Protein AF-A0AA51DHU4-F1 (afdb_monomer_lite)

Secondary structure (DSSP, 8-state):
---S-B-TTT--B---SS-SSP-HHHHHHHHHHHHHHHHHHHHHHHHHHHHHHHHHHHHHHHHHHHHHHH---EEEEEEEEEEE-S-EEEEEES-TT--TTT-EEEEEETTEEPPGGGEEEEE-TTS-EEEEEEEEE-SEEEEEEEEEEEPBPTTSPBPGGGSPTT-S-GGGSTTHHHHHHHHHHHH--GGGSSSS--SSHHHHHHHHHHHHHHHHHHHHHHHHHTT---SSSSHHHHHHHHHT--S--B---GGGSBTT-EEEBTT-SEEE--B-B--EEEE---SS-----SSB-SEEEEPPP--HHHHHHHHTTSTHHHHHHHTSPTT---------------SS----EE-TTS-EEPBPTTT--B--------EEE--TT-EEE--EEEEEEEEEETTEEEEEEEEEESSS-------------

Structure (mmCIF, N/CA/C/O backbone):
data_AF-A0AA51DHU4-F1
#
_entry.id   AF-A0AA51DHU4-F1
#
loop_
_atom_site.group_PDB
_atom_site.id
_atom_site.type_symbol
_atom_site.label_atom_id
_atom_site.label_alt_id
_atom_site.label_comp_id
_atom_site.label_asym_id
_atom_site.label_entity_id
_atom_site.label_seq_id
_atom_site.pdbx_PDB_ins_code
_atom_site.Cartn_x
_atom_site.Cartn_y
_atom_site.Cartn_z
_atom_site.occupancy
_atom_site.B_iso_or_equiv
_atom_site.auth_seq_id
_atom_site.auth_comp_id
_atom_site.auth_asym_id
_atom_site.auth_atom_id
_atom_site.pdbx_PDB_model_num
ATOM 1 N N . MET A 1 1 ? -39.966 27.028 109.394 1.00 65.06 1 MET A N 1
ATOM 2 C CA . MET A 1 1 ? -41.356 27.528 109.442 1.00 65.06 1 MET A CA 1
ATOM 3 C C . MET A 1 1 ? -41.952 27.377 108.049 1.00 65.06 1 MET A C 1
ATOM 5 O O . MET A 1 1 ? -41.383 27.956 107.128 1.00 65.06 1 MET A O 1
ATOM 9 N N . PRO A 1 2 ? -42.985 26.542 107.862 1.00 74.62 2 PRO A N 1
ATOM 10 C CA . PRO A 1 2 ? -43.674 26.410 106.577 1.00 74.62 2 PRO A CA 1
ATOM 11 C C . PRO A 1 2 ? -44.491 27.674 106.266 1.00 74.62 2 PRO A C 1
ATOM 13 O O . PRO A 1 2 ? -44.984 28.314 107.190 1.00 74.62 2 PRO A O 1
ATOM 16 N N . SER A 1 3 ? -44.618 28.030 104.985 1.00 79.31 3 SER A N 1
ATOM 17 C CA . SER A 1 3 ? -45.545 29.066 104.508 1.00 79.31 3 SER A CA 1
ATOM 18 C C . SER A 1 3 ? -46.636 28.432 103.642 1.00 79.31 3 SER A C 1
ATOM 20 O O . SER A 1 3 ? -46.384 27.437 102.956 1.00 79.31 3 SER A O 1
ATOM 22 N N . ASN A 1 4 ? -47.839 29.011 103.666 1.00 81.19 4 ASN A N 1
ATOM 23 C CA . ASN A 1 4 ? -48.952 28.588 102.812 1.00 81.19 4 ASN A CA 1
ATOM 24 C C . ASN A 1 4 ? -48.793 29.063 101.360 1.00 81.19 4 ASN A C 1
ATOM 26 O O . ASN A 1 4 ? -49.320 28.422 100.453 1.00 81.19 4 ASN A O 1
ATOM 30 N N . ASN A 1 5 ? -48.049 30.148 101.124 1.00 85.25 5 ASN A N 1
ATOM 31 C CA . ASN A 1 5 ? -47.761 30.630 99.776 1.00 85.25 5 ASN A CA 1
ATOM 32 C C . ASN A 1 5 ? -46.417 30.071 99.312 1.00 85.25 5 ASN A C 1
ATOM 34 O O . ASN A 1 5 ? -45.448 30.047 100.075 1.00 85.25 5 ASN A O 1
ATOM 38 N N . LYS A 1 6 ? -46.348 29.621 98.059 1.00 89.00 6 LYS A N 1
ATOM 39 C CA . LYS A 1 6 ? -45.164 28.962 97.503 1.00 89.00 6 LYS A CA 1
ATOM 40 C C . LYS A 1 6 ? -44.828 29.456 96.100 1.00 89.00 6 LYS A C 1
ATOM 42 O O . LYS A 1 6 ? -45.678 30.028 95.417 1.00 89.00 6 LYS A O 1
ATOM 47 N N . THR A 1 7 ? -43.585 29.267 95.670 1.00 87.94 7 THR A N 1
ATOM 48 C CA . THR A 1 7 ? -43.191 29.477 94.276 1.00 87.94 7 THR A CA 1
ATOM 49 C C . THR A 1 7 ? -43.821 28.412 93.366 1.00 87.94 7 THR A C 1
ATOM 51 O O . THR A 1 7 ? -44.063 27.295 93.826 1.00 87.94 7 THR A O 1
ATOM 54 N N . PRO A 1 8 ? -44.134 28.729 92.097 1.00 88.56 8 PRO A N 1
ATOM 55 C CA . PRO A 1 8 ? -44.889 27.816 91.237 1.00 88.56 8 PRO A CA 1
ATOM 56 C C . PRO A 1 8 ? -44.137 26.554 90.796 1.00 88.56 8 PRO A C 1
ATOM 58 O O . PRO A 1 8 ? -44.792 25.546 90.549 1.00 88.56 8 PRO A O 1
ATOM 61 N N . TYR A 1 9 ? -42.808 26.604 90.639 1.00 90.50 9 TYR A N 1
ATOM 62 C CA . TYR A 1 9 ? -42.051 25.504 90.030 1.00 90.50 9 TYR A CA 1
ATOM 63 C C . TYR A 1 9 ? -41.485 24.516 91.069 1.00 90.50 9 TYR A C 1
ATOM 65 O O . TYR A 1 9 ? -41.805 23.333 91.027 1.00 90.50 9 TYR A O 1
ATOM 73 N N . LEU A 1 10 ? -40.714 24.988 92.049 1.00 89.75 10 LEU A N 1
ATOM 74 C CA . LEU A 1 10 ? -40.091 24.182 93.113 1.00 89.75 10 LEU A CA 1
ATOM 75 C C . LEU A 1 10 ? -40.891 24.168 94.419 1.00 89.75 10 LEU A C 1
ATOM 77 O O . LEU A 1 10 ? -40.558 23.418 95.337 1.00 89.75 10 LEU A O 1
ATOM 81 N N . GLY A 1 11 ? -41.920 25.010 94.549 1.00 89.50 11 GLY A N 1
ATOM 82 C CA . GLY A 1 11 ? -42.726 25.073 95.767 1.00 89.50 11 GLY A CA 1
ATOM 83 C C . GLY A 1 11 ? -42.000 25.688 96.974 1.00 89.50 11 GLY A C 1
ATOM 84 O O . GLY A 1 11 ? -42.289 25.306 98.111 1.00 89.50 11 GLY A O 1
ATOM 85 N N . LEU A 1 12 ? -41.060 26.614 96.756 1.00 89.31 12 LEU A N 1
ATOM 86 C CA . LEU A 1 12 ? -40.310 27.304 97.815 1.00 89.31 12 LEU A CA 1
ATOM 87 C C . LEU A 1 12 ? -41.206 28.294 98.568 1.00 89.31 12 LEU A C 1
ATOM 89 O O . LEU A 1 12 ? -42.095 28.896 97.980 1.00 89.31 12 LEU A O 1
ATOM 93 N N . ASN A 1 13 ? -40.986 28.485 99.868 1.00 86.62 13 ASN A N 1
ATOM 94 C CA . ASN A 1 13 ? -41.868 29.301 100.715 1.00 86.62 13 ASN A CA 1
ATOM 95 C C . ASN A 1 13 ? -41.874 30.798 100.330 1.00 86.62 13 ASN A C 1
ATOM 97 O O . ASN A 1 13 ? -40.820 31.381 100.068 1.00 86.62 13 ASN A O 1
ATOM 101 N N . LYS A 1 14 ? -43.053 31.433 100.406 1.00 82.94 14 LYS A N 1
ATOM 102 C CA . LYS A 1 14 ? -43.277 32.882 100.260 1.00 82.94 14 LYS A CA 1
ATOM 103 C C . LYS A 1 14 ? -43.989 33.463 101.492 1.00 82.94 14 LYS A C 1
ATOM 105 O O . LYS A 1 14 ? -45.211 33.441 101.583 1.00 82.94 14 LYS A O 1
ATOM 110 N N . TRP A 1 15 ? -43.242 34.003 102.447 1.00 80.12 15 TRP A N 1
ATOM 111 C CA . TRP A 1 15 ? -43.808 34.547 103.691 1.00 80.12 15 TRP A CA 1
ATOM 112 C C . TRP A 1 15 ? -44.460 35.929 103.476 1.00 80.12 15 TRP A C 1
ATOM 114 O O . TRP A 1 15 ? -43.766 36.916 103.261 1.00 80.12 15 TRP A O 1
ATOM 124 N N . LEU A 1 16 ? -45.793 36.031 103.519 1.00 68.88 16 LEU A N 1
ATOM 125 C CA . LEU A 1 16 ? -46.527 37.289 103.292 1.00 68.88 16 LEU A CA 1
ATOM 126 C C . LEU A 1 16 ? -47.186 37.785 104.588 1.00 68.88 16 LEU A C 1
ATOM 128 O O . LEU A 1 16 ? -47.666 36.997 105.394 1.00 68.88 16 LEU A O 1
ATOM 132 N N . GLY A 1 17 ? -47.283 39.106 104.767 1.00 67.06 17 GLY A N 1
ATOM 133 C CA . GLY A 1 17 ? -48.077 39.697 105.853 1.00 67.06 17 GLY A CA 1
ATOM 134 C C . GLY A 1 17 ? -47.459 39.588 107.256 1.00 67.06 17 GLY A C 1
ATOM 135 O O . GLY A 1 17 ? -46.245 39.611 107.423 1.00 67.06 17 GLY A O 1
ATOM 136 N N . ASN A 1 18 ? -48.315 39.567 108.279 1.00 59.97 18 ASN A N 1
ATOM 137 C CA . ASN A 1 18 ? -48.050 39.598 109.731 1.00 59.97 18 ASN A CA 1
ATOM 138 C C . ASN A 1 18 ? -47.311 38.361 110.298 1.00 59.97 18 ASN A C 1
ATOM 140 O O . ASN A 1 18 ? -47.217 38.193 111.515 1.00 59.97 18 ASN A O 1
ATOM 144 N N . GLU A 1 19 ? -46.735 37.536 109.427 1.00 59.69 19 GLU A N 1
ATOM 145 C CA . GLU A 1 19 ? -45.797 36.467 109.759 1.00 59.69 19 GLU A CA 1
ATOM 146 C C . GLU A 1 19 ? -44.436 37.097 110.136 1.00 59.69 19 GLU A C 1
ATOM 148 O O . GLU A 1 19 ? -43.605 37.403 109.282 1.00 59.69 19 GLU A O 1
ATOM 153 N N . PHE A 1 20 ? -44.208 37.376 111.426 1.00 59.81 20 PHE A N 1
ATOM 154 C CA . PHE A 1 20 ? -42.907 37.864 111.902 1.00 59.81 20 PHE A CA 1
ATOM 155 C C . PHE A 1 20 ? -41.887 36.715 112.017 1.00 59.81 20 PHE A C 1
ATOM 157 O O . PHE A 1 20 ? -42.220 35.674 112.588 1.00 59.81 20 PHE A O 1
ATOM 164 N N . PRO A 1 21 ? -40.627 36.905 111.567 1.00 61.31 21 PRO A N 1
ATOM 165 C CA . PRO A 1 21 ? -40.070 38.099 110.923 1.00 61.31 21 PRO A CA 1
ATOM 166 C C . PRO A 1 21 ? -40.312 38.127 109.403 1.00 61.31 21 PRO A C 1
ATOM 168 O O . PRO A 1 21 ? -40.198 37.097 108.740 1.00 61.31 21 PRO A O 1
ATOM 171 N N . LYS A 1 22 ? -40.535 39.326 108.844 1.00 63.22 22 LYS A N 1
ATOM 172 C CA . LYS A 1 22 ? -40.567 39.556 107.389 1.00 63.22 22 LYS A CA 1
ATOM 173 C C . LYS A 1 22 ? -39.188 39.251 106.792 1.00 63.22 22 LYS A C 1
ATOM 175 O O . LYS A 1 22 ? -38.197 39.839 107.211 1.00 63.22 22 LYS A O 1
ATOM 180 N N . ARG A 1 23 ? -39.142 38.333 105.827 1.00 78.31 23 ARG A N 1
ATOM 181 C CA . ARG A 1 23 ? -37.929 37.777 105.198 1.00 78.31 23 ARG A CA 1
ATOM 182 C C . ARG A 1 23 ? -37.932 38.052 103.695 1.00 78.31 23 ARG A C 1
ATOM 184 O O . ARG A 1 23 ? -37.964 37.132 102.883 1.00 78.31 23 ARG A O 1
ATOM 191 N N . GLN A 1 24 ? -38.043 39.332 103.350 1.00 81.88 24 GLN A N 1
ATOM 192 C CA . GLN A 1 24 ? -38.230 39.789 101.970 1.00 81.88 24 GLN A CA 1
ATOM 193 C C . GLN A 1 24 ? -37.083 39.335 101.053 1.00 81.88 24 GLN A C 1
ATOM 195 O O . GLN A 1 24 ? -37.334 38.872 99.946 1.00 81.88 24 GLN A O 1
ATOM 200 N N . ASP A 1 25 ? -35.854 39.378 101.563 1.00 81.50 25 ASP A N 1
ATOM 201 C CA . ASP A 1 25 ? -34.644 38.837 100.940 1.00 81.50 25 ASP A CA 1
ATOM 202 C C . ASP A 1 25 ? -34.796 37.359 100.543 1.00 81.50 25 ASP A C 1
ATOM 204 O O . ASP A 1 25 ? -34.575 37.001 99.389 1.00 81.50 25 ASP A O 1
ATOM 208 N N . PHE A 1 26 ? -35.279 36.507 101.452 1.00 85.69 26 PHE A N 1
ATOM 209 C CA . PHE A 1 26 ? -35.491 35.083 101.168 1.00 85.69 26 PHE A CA 1
ATOM 210 C C . PHE A 1 26 ? -36.599 34.832 100.142 1.00 85.69 26 PHE A C 1
ATOM 212 O O . PHE A 1 26 ? -36.540 33.850 99.407 1.00 85.69 26 PHE A O 1
ATOM 219 N N . ILE A 1 27 ? -37.632 35.675 100.105 1.00 86.06 27 ILE A N 1
ATOM 220 C CA . ILE A 1 27 ? -38.727 35.543 99.133 1.00 86.06 27 ILE A CA 1
ATOM 221 C C . ILE A 1 27 ? -38.221 35.886 97.736 1.00 86.06 27 ILE A C 1
ATOM 223 O O . ILE A 1 27 ? -38.463 35.124 96.803 1.00 86.06 27 ILE A O 1
ATOM 227 N N . GLU A 1 28 ? -37.488 36.991 97.606 1.00 87.69 28 GLU A N 1
ATOM 228 C CA . GLU A 1 28 ? -36.884 37.408 96.341 1.00 87.69 28 GLU A CA 1
ATOM 229 C C . GLU A 1 28 ? -35.862 36.387 95.843 1.00 87.69 28 GLU A C 1
ATOM 231 O O . GLU A 1 28 ? -35.859 36.044 94.661 1.00 87.69 28 GLU A O 1
ATOM 236 N N . ASP A 1 29 ? -35.026 35.851 96.733 1.00 89.31 29 ASP A N 1
ATOM 237 C CA . ASP A 1 29 ? -34.063 34.813 96.374 1.00 89.31 29 ASP A CA 1
ATOM 238 C C . ASP A 1 29 ? -34.760 33.507 95.979 1.00 89.31 29 ASP A C 1
ATOM 240 O O . ASP A 1 29 ? -34.388 32.901 94.974 1.00 89.31 29 ASP A O 1
ATOM 244 N N . ASN A 1 30 ? -35.830 33.110 96.676 1.00 90.69 30 ASN A N 1
ATOM 245 C CA . ASN A 1 30 ? -36.640 31.955 96.288 1.00 90.69 30 ASN A CA 1
ATOM 246 C C . ASN A 1 30 ? -37.277 32.146 94.905 1.00 90.69 30 ASN A C 1
ATOM 248 O O . ASN A 1 30 ? -37.272 31.215 94.105 1.00 90.69 30 ASN A O 1
ATOM 252 N N . GLU A 1 31 ? -37.799 33.333 94.590 1.00 90.31 31 GLU A N 1
ATOM 253 C CA . GLU A 1 31 ? -38.355 33.629 93.264 1.00 90.31 31 GLU A CA 1
ATOM 254 C C . GLU A 1 31 ? -37.288 33.617 92.163 1.00 90.31 31 GLU A C 1
ATOM 256 O O . GLU A 1 31 ? -37.526 33.063 91.084 1.00 90.31 31 GLU A O 1
ATOM 261 N N . LYS A 1 32 ? -36.097 34.169 92.436 1.00 92.50 32 LYS A N 1
ATOM 262 C CA . LYS A 1 32 ? -34.953 34.114 91.512 1.00 92.50 32 LYS A CA 1
ATOM 263 C C . LYS A 1 32 ? -34.516 32.672 91.260 1.00 92.50 32 LYS A C 1
ATOM 265 O O . LYS A 1 32 ? -34.325 32.300 90.105 1.00 92.50 32 LYS A O 1
ATOM 270 N N . ILE A 1 33 ? -34.399 31.856 92.310 1.00 92.75 33 ILE A N 1
ATOM 271 C CA . ILE A 1 33 ? -34.012 30.440 92.219 1.00 92.75 33 ILE A CA 1
ATOM 272 C C . ILE A 1 33 ? -35.051 29.644 91.423 1.00 92.75 33 ILE A C 1
ATOM 274 O O . ILE A 1 33 ? -34.687 28.893 90.520 1.00 92.75 33 ILE A O 1
ATOM 278 N N . ASP A 1 34 ? -36.338 29.835 91.717 1.00 92.88 34 ASP A N 1
ATOM 279 C CA . ASP A 1 34 ? -37.443 29.145 91.046 1.00 92.88 34 ASP A CA 1
ATOM 280 C C . ASP A 1 34 ? -37.478 29.456 89.544 1.00 92.88 34 ASP A C 1
ATOM 282 O O . ASP A 1 34 ? -37.562 28.555 88.707 1.00 92.88 34 ASP A O 1
ATOM 286 N N . THR A 1 35 ? -37.328 30.739 89.202 1.00 93.44 35 THR A N 1
ATOM 287 C CA . THR A 1 35 ? -37.293 31.215 87.814 1.00 93.44 35 THR A CA 1
ATOM 288 C C . THR A 1 35 ? -36.054 30.705 87.079 1.00 93.44 35 THR A C 1
ATOM 290 O O . THR A 1 35 ? -36.153 30.240 85.939 1.00 93.44 35 THR A O 1
ATOM 293 N N . ALA A 1 36 ? -34.886 30.750 87.727 1.00 93.31 36 ALA A N 1
ATOM 294 C CA . ALA A 1 36 ? -33.635 30.270 87.153 1.00 93.31 36 ALA A CA 1
ATOM 295 C C . ALA A 1 36 ? -33.685 28.763 86.874 1.00 93.31 36 ALA A C 1
ATOM 297 O O . ALA A 1 36 ? -33.344 28.337 85.773 1.00 93.31 36 ALA A O 1
ATOM 298 N N . LEU A 1 37 ? -34.169 27.954 87.822 1.00 94.19 37 LEU A N 1
ATOM 299 C CA . LEU A 1 37 ? -34.260 26.504 87.646 1.00 94.19 37 LEU A CA 1
ATOM 300 C C . LEU A 1 37 ? -35.294 26.107 86.587 1.00 94.19 37 LEU A C 1
ATOM 302 O O . LEU A 1 37 ? -34.995 25.247 85.760 1.00 94.19 37 LEU A O 1
ATOM 306 N N . LYS A 1 38 ? -36.446 26.787 86.522 1.00 94.06 38 LYS A N 1
ATOM 307 C CA . LYS A 1 38 ? -37.420 26.590 85.436 1.00 94.06 38 LYS A CA 1
ATOM 308 C C . LYS A 1 38 ? -36.806 26.882 84.062 1.00 94.06 38 LYS A C 1
ATOM 310 O O . LYS A 1 38 ? -37.021 26.135 83.110 1.00 94.06 38 LYS A O 1
ATOM 315 N N . THR A 1 39 ? -36.021 27.955 83.964 1.00 94.12 39 THR A N 1
ATOM 316 C CA . THR A 1 39 ? -35.322 28.334 82.725 1.00 94.12 39 THR A CA 1
ATOM 317 C C . THR A 1 39 ? -34.268 27.295 82.346 1.00 94.12 39 THR A C 1
ATOM 319 O O . THR A 1 39 ? -34.188 26.894 81.188 1.00 94.12 39 THR A O 1
ATOM 322 N N . ILE A 1 40 ? -33.493 26.807 83.320 1.00 94.81 40 ILE A N 1
ATOM 323 C CA . ILE A 1 40 ? -32.499 25.748 83.108 1.00 94.81 40 ILE A CA 1
ATOM 324 C C . ILE A 1 40 ? -33.168 24.464 82.608 1.00 94.81 40 ILE A C 1
ATOM 326 O O . ILE A 1 40 ? -32.655 23.849 81.675 1.00 94.81 40 ILE A O 1
ATOM 330 N N . GLU A 1 41 ? -34.306 24.058 83.179 1.00 93.81 41 GLU A N 1
ATOM 331 C CA . GLU A 1 41 ? -35.021 22.867 82.712 1.00 93.81 41 GLU A CA 1
ATOM 332 C C . GLU A 1 41 ? -35.571 23.036 81.289 1.00 93.81 41 GLU A C 1
ATOM 334 O O . GLU A 1 41 ? -35.423 22.120 80.478 1.00 93.81 41 GLU A O 1
ATOM 339 N N . SER A 1 42 ? -36.133 24.204 80.958 1.00 93.38 42 SER A N 1
ATOM 340 C CA . SER A 1 42 ? -36.565 24.508 79.586 1.00 93.38 42 SER A CA 1
ATOM 341 C C . SER A 1 42 ? -35.393 24.405 78.608 1.00 93.38 42 SER A C 1
ATOM 343 O O . SER A 1 42 ? -35.456 23.634 77.654 1.00 93.38 42 SER A O 1
ATOM 345 N N . ASN A 1 43 ? -34.280 25.083 78.906 1.00 95.25 43 ASN A N 1
ATOM 346 C CA . ASN A 1 43 ? -33.079 25.055 78.072 1.00 95.25 43 ASN A CA 1
ATOM 347 C C . ASN A 1 43 ? -32.519 23.633 77.924 1.00 95.25 43 ASN A C 1
ATOM 349 O O . ASN A 1 43 ? -32.075 23.250 76.845 1.00 95.25 43 ASN A O 1
ATOM 353 N N . ARG A 1 44 ? -32.543 22.828 78.996 1.00 95.31 44 ARG A N 1
ATOM 354 C CA . ARG A 1 44 ? -32.124 21.421 78.950 1.00 95.31 44 ARG A CA 1
ATOM 355 C C . ARG A 1 44 ? -32.981 20.629 77.965 1.00 95.31 44 ARG A C 1
ATOM 357 O O . ARG A 1 44 ? -32.432 19.865 77.176 1.00 95.31 44 ARG A O 1
ATOM 364 N N . ASN A 1 45 ? -34.301 20.795 78.009 1.00 94.00 45 ASN A N 1
ATOM 365 C CA . ASN A 1 45 ? -35.216 20.079 77.122 1.00 94.00 45 ASN A CA 1
ATOM 366 C C . ASN A 1 45 ? -35.032 20.510 75.657 1.00 94.00 45 ASN A C 1
ATOM 368 O O . ASN A 1 45 ? -34.989 19.649 74.778 1.00 94.00 45 ASN A O 1
ATOM 372 N N . ASP A 1 46 ? -34.817 21.803 75.404 1.00 94.25 46 ASP A N 1
ATOM 373 C CA . ASP A 1 46 ? -34.526 22.325 74.063 1.00 94.25 46 ASP A CA 1
ATOM 374 C C . ASP A 1 46 ? -33.208 21.759 73.509 1.00 94.25 46 ASP A C 1
ATOM 376 O O . ASP A 1 46 ? -33.156 21.298 72.367 1.00 94.25 46 ASP A O 1
ATOM 380 N N . ILE A 1 47 ? -32.153 21.705 74.333 1.00 94.88 47 ILE A N 1
ATOM 381 C CA . ILE A 1 47 ? -30.863 21.099 73.962 1.00 94.88 47 ILE A CA 1
ATOM 382 C C . ILE A 1 47 ? -31.031 19.612 73.627 1.00 94.88 47 ILE A C 1
ATOM 384 O O . ILE A 1 47 ? -30.478 19.142 72.633 1.00 94.88 47 ILE A O 1
ATOM 388 N N . ILE A 1 48 ? -31.796 18.861 74.427 1.00 95.00 48 ILE A N 1
ATOM 389 C CA . ILE A 1 48 ? -32.064 17.438 74.163 1.00 95.00 48 ILE A CA 1
ATOM 390 C C . ILE A 1 48 ? -32.786 17.265 72.820 1.00 95.00 48 ILE A C 1
ATOM 392 O O . ILE A 1 48 ? -32.406 16.396 72.034 1.00 95.00 48 ILE A O 1
ATOM 396 N N . SER A 1 49 ? -33.778 18.109 72.521 1.00 93.88 49 SER A N 1
ATOM 397 C CA . SER A 1 49 ? -34.484 18.079 71.234 1.00 93.88 49 SER A CA 1
ATOM 398 C C . SER A 1 49 ? -33.532 18.335 70.061 1.00 93.88 49 SER A C 1
ATOM 400 O O . SER A 1 49 ? -33.488 17.548 69.115 1.00 93.88 49 SER A O 1
ATOM 402 N N . GLN A 1 50 ? -32.693 19.372 70.159 1.00 93.81 50 GLN A N 1
ATOM 403 C CA . GLN A 1 50 ? -31.705 19.708 69.128 1.00 93.81 50 GLN A CA 1
ATOM 404 C C . GLN A 1 50 ? -30.679 18.587 68.906 1.00 93.81 50 GLN A C 1
ATOM 406 O O . GLN A 1 50 ? -30.281 18.316 67.771 1.00 93.81 50 GLN A O 1
ATOM 411 N N . LEU A 1 51 ? -30.244 17.910 69.974 1.00 93.31 51 LEU A N 1
ATOM 412 C CA . LEU A 1 51 ? -29.325 16.775 69.871 1.00 93.31 51 LEU A CA 1
ATOM 413 C C . LEU A 1 51 ? -29.969 15.580 69.155 1.00 93.31 51 LEU A C 1
ATOM 415 O O . LEU A 1 51 ? -29.314 14.965 68.313 1.00 93.31 51 LEU A O 1
ATOM 419 N N . ASN A 1 52 ? -31.240 15.283 69.435 1.00 92.50 52 ASN A N 1
ATOM 420 C CA . ASN A 1 52 ? -31.975 14.203 68.770 1.00 92.50 52 ASN A CA 1
ATOM 421 C C . ASN A 1 52 ? -32.183 14.481 67.272 1.00 92.50 52 ASN A C 1
ATOM 423 O O . ASN A 1 52 ? -32.000 13.586 66.441 1.00 92.50 52 ASN A O 1
ATOM 427 N N . GLU A 1 53 ? -32.505 15.724 66.908 1.00 91.94 53 GLU A N 1
ATOM 428 C CA . GLU A 1 53 ? -32.596 16.149 65.506 1.00 91.94 53 GLU A CA 1
ATOM 429 C C . GLU A 1 53 ? -31.244 16.034 64.796 1.00 91.94 53 GLU A C 1
ATOM 431 O O . GLU A 1 53 ? -31.154 15.468 63.705 1.00 91.94 53 GLU A O 1
ATOM 436 N N . LYS A 1 54 ? -30.166 16.501 65.438 1.00 92.88 54 LYS A N 1
ATOM 437 C CA . LYS A 1 54 ? -28.810 16.410 64.886 1.00 92.88 54 LYS A CA 1
ATOM 438 C C . LYS A 1 54 ? -28.366 14.959 64.693 1.00 92.88 54 LYS A C 1
ATOM 440 O O . LYS A 1 54 ? -27.782 14.649 63.659 1.00 92.88 54 LYS A O 1
ATOM 445 N N . ALA A 1 55 ? -28.652 14.073 65.646 1.00 88.94 55 ALA A N 1
ATOM 446 C CA . ALA A 1 55 ? -28.342 12.649 65.533 1.00 88.94 55 ALA A CA 1
ATOM 447 C C . ALA A 1 55 ? -29.105 11.990 64.372 1.00 88.94 55 ALA A C 1
ATOM 449 O O . ALA A 1 55 ? -28.512 11.252 63.585 1.00 88.94 55 ALA A O 1
ATOM 450 N N . SER A 1 56 ? -30.392 12.317 64.218 1.00 89.12 56 SER A N 1
ATOM 451 C CA . SER A 1 56 ? -31.220 11.829 63.108 1.00 89.12 56 SER A CA 1
ATOM 452 C C . SER A 1 56 ? -30.689 12.313 61.758 1.00 89.12 56 SER A C 1
ATOM 454 O O . SER A 1 56 ? -30.583 11.530 60.817 1.00 89.12 56 SER A O 1
ATOM 456 N N . LYS A 1 57 ? -30.283 13.585 61.675 1.00 91.12 57 LYS A N 1
ATOM 457 C CA . LYS A 1 57 ? -29.684 14.153 60.467 1.00 91.12 57 LYS A CA 1
ATOM 458 C C . LYS A 1 57 ? -28.361 13.474 60.102 1.00 91.12 57 LYS A C 1
ATOM 460 O O . LYS A 1 57 ? -28.199 13.077 58.959 1.00 91.12 57 LYS A O 1
ATOM 465 N N . ILE A 1 58 ? -27.459 13.273 61.066 1.00 89.75 58 ILE A N 1
ATOM 466 C CA . ILE A 1 58 ? -26.177 12.576 60.842 1.00 89.75 58 ILE A CA 1
ATOM 467 C C . ILE A 1 58 ? -26.405 11.162 60.298 1.00 89.75 58 ILE A C 1
ATOM 469 O O . ILE A 1 58 ? -25.698 10.726 59.393 1.00 89.75 58 ILE A O 1
ATOM 473 N N . TYR A 1 59 ? -27.394 10.446 60.837 1.00 83.94 59 TYR A N 1
ATOM 474 C CA . TYR A 1 59 ? -27.736 9.114 60.352 1.00 83.94 59 TYR A CA 1
ATOM 475 C C . TYR A 1 59 ? -28.231 9.145 58.900 1.00 83.94 59 TYR A C 1
ATOM 477 O O . TYR A 1 59 ? -27.756 8.366 58.078 1.00 83.94 59 TYR A O 1
ATOM 485 N N . VAL A 1 60 ? -29.143 10.065 58.570 1.00 84.25 60 VAL A N 1
ATOM 486 C CA . VAL A 1 60 ? -29.667 10.223 57.204 1.00 84.25 60 VAL A CA 1
ATOM 487 C C . VAL A 1 60 ? -28.563 10.626 56.223 1.00 84.25 60 VAL A C 1
ATOM 489 O O . VAL A 1 60 ? -28.439 9.995 55.176 1.00 84.25 60 VAL A O 1
ATOM 492 N N . ASP A 1 61 ? -27.727 11.604 56.575 1.00 81.06 61 ASP A N 1
ATOM 493 C CA . ASP A 1 61 ? -26.600 12.052 55.748 1.00 81.06 61 ASP A CA 1
ATOM 494 C C . ASP A 1 61 ? -25.616 10.891 55.505 1.00 81.06 61 ASP A C 1
ATOM 496 O O . ASP A 1 61 ? -25.241 10.626 54.367 1.00 81.06 61 ASP A O 1
ATOM 500 N N . SER A 1 62 ? -25.304 10.094 56.536 1.00 76.19 62 SER A N 1
ATOM 501 C CA . SER A 1 62 ? -24.467 8.894 56.388 1.00 76.19 62 SER A CA 1
ATOM 502 C C . SER A 1 62 ? -25.076 7.839 55.458 1.00 76.19 62 SER A C 1
ATOM 504 O O . SER A 1 62 ? -24.326 7.149 54.768 1.00 76.19 62 SER A O 1
ATOM 506 N N . GLN A 1 63 ? -26.402 7.666 55.446 1.00 76.75 63 GLN A N 1
ATOM 507 C CA . GLN A 1 63 ? -27.067 6.749 54.513 1.00 76.75 63 GLN A CA 1
ATOM 508 C C . GLN A 1 63 ? -27.021 7.286 53.075 1.00 76.75 63 GLN A C 1
ATOM 510 O O . GLN A 1 63 ? -26.790 6.522 52.140 1.00 76.75 63 GLN A O 1
ATOM 515 N N . ILE A 1 64 ? -27.188 8.598 52.889 1.00 75.25 64 ILE A N 1
ATOM 516 C CA . ILE A 1 64 ? -27.076 9.255 51.579 1.00 75.25 64 ILE A CA 1
ATOM 517 C C . ILE A 1 64 ? -25.646 9.146 51.040 1.00 75.25 64 ILE A C 1
ATOM 519 O O . ILE A 1 64 ? -25.463 8.797 49.874 1.00 75.25 64 ILE A O 1
ATOM 523 N N . ASP A 1 65 ? -24.636 9.375 51.878 1.00 69.88 65 ASP A N 1
ATOM 524 C CA . ASP A 1 65 ? -23.223 9.230 51.514 1.00 69.88 65 ASP A CA 1
ATOM 525 C C . ASP A 1 65 ? -22.901 7.790 51.089 1.00 69.88 65 ASP A C 1
ATOM 527 O O . ASP A 1 65 ? -22.218 7.566 50.092 1.00 69.88 65 ASP A O 1
ATOM 531 N N . GLN A 1 66 ? -23.455 6.789 51.780 1.00 65.44 66 GLN A N 1
ATOM 532 C CA . GLN A 1 66 ? -23.307 5.387 51.379 1.00 65.44 66 GLN A CA 1
ATOM 533 C C . GLN A 1 66 ? -23.959 5.093 50.021 1.00 65.44 66 GLN A C 1
ATOM 535 O O . GLN A 1 66 ? -23.342 4.440 49.178 1.00 65.44 66 GLN A O 1
ATOM 540 N N . VAL A 1 67 ? -25.177 5.586 49.781 1.00 62.62 67 VAL A N 1
ATOM 541 C CA . VAL A 1 67 ? -25.897 5.380 48.511 1.00 62.62 67 VAL A CA 1
ATOM 542 C C . VAL A 1 67 ? -25.235 6.130 47.351 1.00 62.62 67 VAL A C 1
ATOM 544 O O . VAL A 1 67 ? -25.175 5.614 46.239 1.00 62.62 67 VAL A O 1
ATOM 547 N N . SER A 1 68 ? -24.712 7.331 47.588 1.00 59.62 68 SER A N 1
ATOM 548 C CA . SER A 1 68 ? -24.035 8.140 46.568 1.00 59.62 68 SER A CA 1
ATOM 549 C C . SER A 1 68 ? -22.630 7.631 46.241 1.00 59.62 68 SER A C 1
ATOM 551 O O . SER A 1 68 ? -22.265 7.604 45.070 1.00 59.62 68 SER A O 1
ATOM 553 N N . ALA A 1 69 ? -21.871 7.143 47.227 1.00 56.19 69 ALA A N 1
ATOM 554 C CA . ALA A 1 69 ? -20.549 6.556 47.001 1.00 56.19 69 ALA A CA 1
ATOM 555 C C . ALA A 1 69 ? -20.605 5.187 46.299 1.00 56.19 69 ALA A C 1
ATOM 557 O O . ALA A 1 69 ? -19.650 4.800 45.627 1.00 56.19 69 ALA A O 1
ATOM 558 N N . THR A 1 70 ? -21.702 4.439 46.459 1.00 52.56 70 THR A N 1
ATOM 559 C CA . THR A 1 70 ? -21.867 3.103 45.855 1.00 52.56 70 THR A CA 1
ATOM 560 C C . THR A 1 70 ? -22.769 3.088 44.616 1.00 52.56 70 THR A C 1
ATOM 562 O O . THR A 1 70 ? -22.807 2.082 43.901 1.00 52.56 70 THR A O 1
ATOM 565 N N . GLY A 1 71 ? -23.456 4.202 44.331 1.00 56.56 71 GLY A N 1
ATOM 566 C CA . GLY A 1 71 ? -24.567 4.275 43.381 1.00 56.56 71 GLY A CA 1
ATOM 567 C C . GLY A 1 71 ? -25.786 3.492 43.886 1.00 56.56 71 GLY A C 1
ATOM 568 O O . GLY A 1 71 ? -25.643 2.546 44.654 1.00 56.56 71 GLY A O 1
ATOM 569 N N . ILE A 1 72 ? -27.008 3.836 43.452 1.00 57.91 72 ILE A N 1
ATOM 570 C CA . ILE A 1 72 ? -28.166 2.951 43.680 1.00 57.91 72 ILE A CA 1
ATOM 571 C C . ILE A 1 72 ? -27.903 1.685 42.865 1.00 57.91 72 ILE A C 1
ATOM 573 O O . ILE A 1 72 ? -27.937 1.751 41.631 1.00 57.91 72 ILE A O 1
ATOM 577 N N . PRO A 1 73 ? -27.630 0.536 43.495 1.00 58.34 73 PRO A N 1
ATOM 578 C CA . PRO A 1 73 ? -27.259 -0.634 42.736 1.00 58.34 73 PRO A CA 1
ATOM 579 C C . PRO A 1 73 ? -28.478 -1.124 41.962 1.00 58.34 73 PRO A C 1
ATOM 581 O O . PRO A 1 73 ? -29.550 -1.347 42.534 1.00 58.34 73 PRO A O 1
ATOM 584 N N . LYS A 1 74 ? -28.345 -1.284 40.644 1.00 65.19 74 LYS A N 1
ATOM 585 C CA . LYS A 1 74 ? -29.410 -1.907 39.863 1.00 65.19 74 LYS A CA 1
ATOM 586 C C . LYS A 1 74 ? -29.252 -3.414 39.979 1.00 65.19 74 LYS A C 1
ATOM 588 O O . LYS A 1 74 ? -28.283 -3.979 39.468 1.00 65.19 74 LYS A O 1
ATOM 593 N N . LEU A 1 75 ? -30.217 -4.060 40.628 1.00 74.06 75 LEU A N 1
ATOM 594 C CA . LEU A 1 75 ? -30.278 -5.513 40.670 1.00 74.06 75 LEU A CA 1
ATOM 595 C C . LEU A 1 75 ? -30.661 -6.028 39.280 1.00 74.06 75 LEU A C 1
ATOM 597 O O . LEU A 1 75 ? -31.752 -5.748 38.780 1.00 74.06 75 LEU A O 1
ATOM 601 N N . MET A 1 76 ? -29.745 -6.754 38.647 1.00 78.00 76 MET A N 1
ATOM 602 C CA . MET A 1 76 ? -29.963 -7.378 37.345 1.00 78.00 76 MET A CA 1
ATOM 603 C C . MET A 1 76 ? -30.009 -8.892 37.516 1.00 78.00 76 MET A C 1
ATOM 605 O O . MET A 1 76 ? -29.187 -9.465 38.227 1.00 78.00 76 MET A O 1
ATOM 609 N N . MET A 1 77 ? -30.976 -9.531 36.863 1.00 85.00 77 MET A N 1
ATOM 610 C CA . MET A 1 77 ? -31.155 -10.979 36.887 1.00 85.00 77 MET A CA 1
ATOM 611 C C . MET A 1 77 ? -30.670 -11.577 35.566 1.00 85.00 77 MET A C 1
ATOM 613 O O . MET A 1 77 ? -31.170 -11.202 34.507 1.00 85.00 77 MET A O 1
ATOM 617 N N . TYR A 1 78 ? -29.729 -12.514 35.642 1.00 85.25 78 TYR A N 1
ATOM 618 C CA . TYR A 1 78 ? -29.189 -13.254 34.504 1.00 85.25 78 TYR A CA 1
ATOM 619 C C . TYR A 1 78 ? -29.661 -14.714 34.578 1.00 85.25 78 TYR A C 1
ATOM 621 O O . TYR A 1 78 ? -29.160 -15.458 35.428 1.00 85.25 78 TYR A O 1
ATOM 629 N N . PRO A 1 79 ? -30.656 -15.114 33.765 1.00 91.00 79 PRO A N 1
ATOM 630 C CA . PRO A 1 79 ? -31.127 -16.492 33.698 1.00 91.00 79 PRO A CA 1
ATOM 631 C C . PRO A 1 79 ? -30.245 -17.335 32.767 1.00 91.00 79 PRO A C 1
ATOM 633 O O . PRO A 1 79 ? -29.874 -16.890 31.682 1.00 91.00 79 PRO A O 1
ATOM 636 N N . TYR A 1 80 ? -29.963 -18.569 33.171 1.00 90.75 80 TYR A N 1
ATOM 637 C CA . TYR A 1 80 ? -29.212 -19.551 32.396 1.00 90.75 80 TYR A CA 1
ATOM 638 C C . TYR A 1 80 ? -29.883 -20.916 32.496 1.00 90.75 80 TYR A C 1
ATOM 640 O O . TYR A 1 80 ? -30.094 -21.407 33.601 1.00 90.75 80 TYR A O 1
ATOM 648 N N . ASP A 1 81 ? -30.156 -21.550 31.359 1.00 91.12 81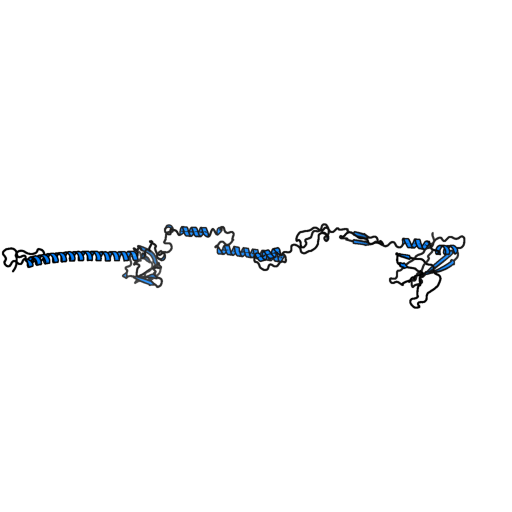 ASP A N 1
ATOM 649 C CA . ASP A 1 81 ? -30.719 -22.899 31.292 1.00 91.12 81 ASP A CA 1
ATOM 650 C C . ASP A 1 81 ? -29.652 -23.885 30.809 1.00 91.12 81 ASP A C 1
ATOM 652 O O . ASP A 1 81 ? -29.118 -23.760 29.706 1.00 91.12 81 ASP A O 1
ATOM 656 N N . ILE A 1 82 ? -29.322 -24.868 31.647 1.00 91.94 82 ILE A N 1
ATOM 657 C CA . ILE A 1 82 ? -28.235 -25.821 31.420 1.00 91.94 82 ILE A CA 1
ATOM 658 C C . ILE A 1 82 ? -28.809 -27.235 31.411 1.00 91.94 82 ILE A C 1
ATOM 660 O O . ILE A 1 82 ? -29.321 -27.729 32.416 1.00 91.94 82 ILE A O 1
ATOM 664 N N . SER A 1 83 ? -28.713 -27.904 30.262 1.00 92.69 83 SER A N 1
ATOM 665 C CA . SER A 1 83 ? -29.132 -29.302 30.114 1.00 92.69 83 SER A CA 1
ATOM 666 C C . SER A 1 83 ? -28.012 -30.246 30.548 1.00 92.69 83 SER A C 1
ATOM 668 O O . SER A 1 83 ? -26.928 -30.237 29.965 1.00 92.69 83 SER A O 1
ATOM 670 N N . ILE A 1 84 ? -28.276 -31.080 31.553 1.00 93.44 84 ILE A N 1
ATOM 671 C CA . ILE A 1 84 ? -27.321 -32.061 32.073 1.00 93.44 84 ILE A CA 1
ATOM 672 C C . ILE A 1 84 ? -27.604 -33.421 31.442 1.00 93.44 84 ILE A C 1
ATOM 674 O O . ILE A 1 84 ? -28.645 -34.019 31.690 1.00 93.44 84 ILE A O 1
ATOM 678 N N . THR A 1 85 ? -26.670 -33.916 30.629 1.00 90.88 85 THR A N 1
ATOM 679 C CA . THR A 1 85 ? -26.809 -35.184 29.887 1.00 90.88 85 THR A CA 1
ATOM 680 C C . THR A 1 85 ? -26.011 -36.341 30.487 1.00 90.88 85 THR A C 1
ATOM 682 O O . THR A 1 85 ? -26.379 -37.497 30.300 1.00 90.88 85 THR A O 1
ATOM 685 N N . ALA A 1 86 ? -24.942 -36.049 31.230 1.00 90.25 86 ALA A N 1
ATOM 686 C CA . ALA A 1 86 ? -24.120 -37.034 31.928 1.00 90.25 86 ALA A CA 1
ATOM 687 C C . ALA A 1 86 ? -24.265 -36.884 33.447 1.00 90.25 86 ALA A C 1
ATOM 689 O O . ALA A 1 86 ? -24.493 -35.781 33.945 1.00 90.25 86 ALA A O 1
ATOM 690 N N . VAL A 1 87 ? -24.099 -37.989 34.180 1.00 93.81 87 VAL A N 1
ATOM 691 C CA . VAL A 1 87 ? -24.110 -37.976 35.649 1.00 93.81 87 VAL A CA 1
ATOM 692 C C . VAL A 1 87 ? -22.981 -37.072 36.152 1.00 93.81 87 VAL A C 1
ATOM 694 O O . VAL A 1 87 ? -21.808 -37.316 35.874 1.00 93.81 87 VAL A O 1
ATOM 697 N N . THR A 1 88 ? -23.331 -36.036 36.906 1.00 94.62 88 THR A N 1
ATOM 698 C CA . THR A 1 88 ? -22.389 -35.089 37.521 1.00 94.62 88 THR A CA 1
ATOM 699 C C . THR A 1 88 ? -22.920 -34.647 38.881 1.00 94.62 88 THR A C 1
ATOM 701 O O . THR A 1 88 ? -24.075 -34.874 39.215 1.00 94.62 88 THR A O 1
ATOM 704 N N . ASN A 1 89 ? -22.092 -34.015 39.699 1.00 94.38 89 ASN A N 1
ATOM 705 C CA . ASN A 1 89 ? -22.515 -33.305 40.908 1.00 94.38 89 ASN A CA 1
ATOM 706 C C . ASN A 1 89 ? -22.171 -31.811 40.849 1.00 94.38 89 ASN A C 1
ATOM 708 O O . ASN A 1 89 ? -22.382 -31.096 41.826 1.00 94.38 89 ASN A O 1
ATOM 712 N N . THR A 1 90 ? -21.622 -31.334 39.730 1.00 93.56 90 THR A N 1
ATOM 713 C CA . THR A 1 90 ? -21.191 -29.944 39.573 1.00 93.56 90 THR A CA 1
ATOM 714 C C . THR A 1 90 ? -21.718 -29.326 38.290 1.00 93.56 90 THR A C 1
ATOM 716 O O . THR A 1 90 ? -21.859 -30.008 37.274 1.00 93.56 90 THR A O 1
ATOM 719 N N . VAL A 1 91 ? -22.002 -28.027 38.359 1.00 93.38 91 VAL A N 1
ATOM 720 C CA . VAL A 1 91 ? -22.436 -27.193 37.235 1.00 93.38 91 VAL A CA 1
ATOM 721 C C . VAL A 1 91 ? -21.705 -25.858 37.320 1.00 93.38 91 VAL A C 1
ATOM 723 O O . VAL A 1 91 ? -21.676 -25.227 38.378 1.00 93.38 91 VAL A O 1
ATOM 726 N N . GLU A 1 92 ? -21.092 -25.431 36.223 1.00 91.94 92 GLU A N 1
ATOM 727 C CA . GLU A 1 92 ? -20.450 -24.118 36.134 1.00 91.94 92 GLU A CA 1
ATOM 728 C C . GLU A 1 92 ? -21.499 -23.026 35.899 1.00 91.94 92 GLU A C 1
ATOM 730 O O . GLU A 1 92 ? -22.448 -23.210 35.138 1.00 91.94 92 GLU A O 1
ATOM 735 N N . ILE A 1 93 ? -21.326 -21.883 36.562 1.00 90.19 93 ILE A N 1
ATOM 736 C CA . ILE A 1 93 ? -22.122 -20.683 36.320 1.00 90.19 93 ILE A CA 1
ATOM 737 C C . ILE A 1 93 ? -21.501 -19.988 35.103 1.00 90.19 93 ILE A C 1
ATOM 739 O O . ILE A 1 93 ? -20.348 -19.560 35.189 1.00 90.19 93 ILE A O 1
ATOM 743 N N . PRO A 1 94 ? -22.232 -19.842 33.985 1.00 85.56 94 PRO A N 1
ATOM 744 C CA . PRO A 1 94 ? -21.711 -19.287 32.737 1.00 85.56 94 PRO A CA 1
ATOM 745 C C . PRO A 1 94 ? -21.651 -17.749 32.797 1.00 85.56 94 PRO A C 1
ATOM 747 O O . PRO A 1 94 ? -22.269 -17.047 32.003 1.00 85.56 94 PRO A O 1
ATOM 750 N N . MET A 1 95 ? -20.927 -17.220 33.786 1.00 81.38 95 MET A N 1
ATOM 751 C CA . MET A 1 95 ? -20.718 -15.792 34.001 1.00 81.38 95 MET A CA 1
ATOM 752 C C . MET A 1 95 ? -19.272 -15.536 34.442 1.00 81.38 95 MET A C 1
ATOM 754 O O . MET A 1 95 ? -18.857 -15.987 35.507 1.00 81.38 95 MET A O 1
ATOM 758 N N . ASP A 1 96 ? -18.526 -14.775 33.637 1.00 75.44 96 ASP A N 1
ATOM 759 C CA . ASP A 1 96 ? -17.076 -14.572 33.812 1.00 75.44 96 ASP A CA 1
ATOM 760 C C . ASP A 1 96 ? -16.697 -13.682 35.006 1.00 75.44 96 ASP A C 1
ATOM 762 O O . ASP A 1 96 ? -15.572 -13.737 35.487 1.00 75.44 96 ASP A O 1
ATOM 766 N N . LEU A 1 97 ? -17.618 -12.840 35.484 1.00 76.75 97 LEU A N 1
ATOM 767 C CA . LEU A 1 97 ? -17.418 -11.974 36.652 1.00 76.75 97 LEU A CA 1
ATOM 768 C C . LEU A 1 97 ? -18.408 -12.321 37.765 1.00 76.75 97 LEU A C 1
ATOM 770 O O . LEU A 1 97 ? -19.126 -11.439 38.250 1.00 76.75 97 LEU A O 1
ATOM 774 N N . PHE A 1 98 ? -18.516 -13.601 38.104 1.00 85.00 98 PHE A N 1
ATOM 775 C CA . PHE A 1 98 ? -19.305 -14.038 39.246 1.00 85.00 98 PHE A CA 1
ATOM 776 C C . PHE A 1 98 ? -18.550 -13.761 40.544 1.00 85.00 98 PHE A C 1
ATOM 778 O O . PHE A 1 98 ? -17.368 -14.073 40.662 1.00 85.00 98 PHE A O 1
ATOM 785 N N . SER A 1 99 ? -19.237 -13.197 41.531 1.00 85.12 99 SER A N 1
ATOM 786 C CA . SER A 1 99 ? -18.701 -12.961 42.868 1.00 85.12 99 SER A CA 1
ATOM 787 C C . SER A 1 99 ? -19.572 -13.668 43.895 1.00 85.12 99 SER A C 1
ATOM 789 O O . SER A 1 99 ? -20.705 -13.261 44.144 1.00 85.12 99 SER A O 1
ATOM 791 N N . LYS A 1 100 ? -19.037 -14.717 44.532 1.00 85.81 100 LYS A N 1
ATOM 792 C CA . LYS A 1 100 ? -19.787 -15.493 45.538 1.00 85.81 100 LYS A CA 1
ATOM 793 C C . LYS A 1 100 ? -20.209 -14.652 46.748 1.00 85.81 100 LYS A C 1
ATOM 795 O O . LYS A 1 100 ? -21.145 -15.026 47.446 1.00 85.81 100 LYS A O 1
ATOM 800 N N . ASP A 1 101 ? -19.471 -13.577 47.024 1.00 82.75 101 ASP A N 1
ATOM 801 C CA . ASP A 1 101 ? -19.645 -12.755 48.221 1.00 82.75 101 ASP A CA 1
ATOM 802 C C . ASP A 1 101 ? -20.693 -11.653 48.001 1.00 82.75 101 ASP A C 1
ATOM 804 O O . ASP A 1 101 ? -21.255 -11.140 48.966 1.00 82.75 101 ASP A O 1
ATOM 808 N N . THR A 1 102 ? -20.973 -11.288 46.743 1.00 82.31 102 THR A N 1
ATOM 809 C CA . THR A 1 102 ? -21.886 -10.181 46.403 1.00 82.31 102 THR A CA 1
ATOM 810 C C . THR A 1 102 ? -23.099 -10.603 45.585 1.00 82.31 102 THR A C 1
ATOM 812 O O . THR A 1 102 ? -24.126 -9.929 45.643 1.00 82.31 102 THR A O 1
ATOM 815 N N . ASP A 1 103 ? -22.999 -11.683 44.812 1.00 85.88 103 ASP A N 1
ATOM 816 C CA . ASP A 1 103 ? -24.042 -12.101 43.880 1.00 85.88 103 ASP A CA 1
ATOM 817 C C . ASP A 1 103 ? -24.930 -13.170 44.522 1.00 85.88 103 ASP A C 1
ATOM 819 O O . ASP A 1 103 ? -24.456 -14.111 45.160 1.00 85.88 103 ASP A O 1
ATOM 823 N N . THR A 1 104 ? -26.243 -13.052 44.330 1.00 89.31 104 THR A N 1
ATOM 824 C CA . THR A 1 104 ? -27.201 -14.059 44.810 1.00 89.31 104 THR A CA 1
ATOM 825 C C . THR A 1 104 ? -27.540 -15.025 43.680 1.00 89.31 104 THR A C 1
ATOM 827 O O . THR A 1 104 ? -27.793 -14.598 42.558 1.00 89.31 104 THR A O 1
ATOM 830 N N . VAL A 1 105 ? -27.573 -16.330 43.957 1.00 91.38 105 VAL A N 1
ATOM 831 C CA . VAL A 1 105 ? -27.874 -17.358 42.948 1.00 91.38 105 VAL A CA 1
ATOM 832 C C . VAL A 1 105 ? -29.078 -18.182 43.375 1.00 91.38 105 VAL A C 1
ATOM 834 O O . VAL A 1 105 ? -29.076 -18.766 44.459 1.00 91.38 105 VAL A O 1
ATOM 837 N N . LEU A 1 106 ? -30.077 -18.267 42.499 1.00 93.06 106 LEU A N 1
ATOM 838 C CA . LEU A 1 106 ? -31.207 -19.184 42.632 1.00 93.06 106 LEU A CA 1
ATOM 839 C C . LEU A 1 106 ? -31.027 -20.343 41.657 1.00 93.06 106 LEU A C 1
ATOM 841 O O . LEU A 1 106 ? -30.713 -20.130 40.487 1.00 93.06 106 LEU A O 1
ATOM 845 N N . VAL A 1 107 ? -31.241 -21.561 42.141 1.00 94.38 107 VAL A N 1
ATOM 846 C CA . VAL A 1 107 ? -31.063 -22.785 41.360 1.00 94.38 107 VAL A CA 1
ATOM 847 C C . VAL A 1 107 ? -32.384 -23.528 41.304 1.00 94.38 107 VAL A C 1
ATOM 849 O O . VAL A 1 107 ? -33.015 -23.771 42.333 1.00 94.38 107 VAL A O 1
ATOM 852 N N . PHE A 1 108 ? -32.787 -23.916 40.102 1.00 94.38 108 PHE A N 1
ATOM 853 C CA . PHE A 1 108 ? -33.944 -24.759 39.862 1.00 94.38 108 PHE A CA 1
ATOM 854 C C . PHE A 1 108 ? -33.499 -26.043 39.173 1.00 94.38 108 PHE A C 1
ATOM 856 O O . PHE A 1 108 ? -32.664 -26.007 38.274 1.00 94.38 108 PHE A O 1
ATOM 863 N N . LYS A 1 109 ? -34.083 -27.169 39.576 1.00 93.44 109 LYS A N 1
ATOM 864 C CA . LYS A 1 109 ? -33.957 -28.465 38.910 1.00 93.44 109 LYS A CA 1
ATOM 865 C C . LYS A 1 109 ? -35.326 -28.876 38.387 1.00 93.44 109 LYS A C 1
ATOM 867 O O . LYS A 1 109 ? -36.262 -28.994 39.178 1.00 93.44 109 LYS A O 1
ATOM 872 N N . ASP A 1 110 ? -35.448 -29.057 37.074 1.00 90.25 110 ASP A N 1
ATOM 873 C CA . ASP A 1 110 ? -36.692 -29.440 36.392 1.00 90.25 110 ASP A CA 1
ATOM 874 C C . ASP A 1 110 ? -37.892 -28.607 36.876 1.00 90.25 110 ASP A C 1
ATOM 876 O O . ASP A 1 110 ? -38.939 -29.145 37.232 1.00 90.25 110 ASP A O 1
ATOM 880 N N . THR A 1 111 ? -37.712 -27.280 36.946 1.00 86.31 111 THR A N 1
ATOM 881 C CA . THR A 1 111 ? -38.669 -26.258 37.440 1.00 86.31 111 THR A CA 1
ATOM 882 C C . THR A 1 111 ? -38.885 -26.165 38.955 1.00 86.31 111 THR A C 1
ATOM 884 O O . THR A 1 111 ? -39.569 -25.252 39.418 1.00 86.31 111 THR A O 1
ATOM 887 N N . ARG A 1 112 ? -38.286 -27.043 39.766 1.00 89.81 112 ARG A N 1
ATOM 888 C CA . ARG A 1 112 ? -38.374 -26.969 41.234 1.00 89.81 112 ARG A CA 1
ATOM 889 C C . ARG A 1 112 ? -37.188 -26.224 41.819 1.00 89.81 112 ARG A C 1
ATOM 891 O O . ARG A 1 112 ? -36.053 -26.500 41.449 1.00 89.81 112 ARG A O 1
ATOM 898 N N . ILE A 1 113 ? -37.445 -25.326 42.766 1.00 92.31 113 ILE A N 1
ATOM 899 C CA . ILE A 1 113 ? -36.374 -24.651 43.501 1.00 92.31 113 ILE A CA 1
ATOM 900 C C . ILE A 1 113 ? -35.555 -25.678 44.288 1.00 92.31 113 ILE A C 1
ATOM 902 O O . ILE A 1 113 ? -36.112 -26.535 44.978 1.00 92.31 113 ILE A O 1
ATOM 906 N N . VAL A 1 114 ? -34.236 -25.597 44.166 1.00 93.12 114 VAL A N 1
ATOM 907 C CA . VAL A 1 114 ? -33.305 -26.390 44.964 1.00 93.12 114 VAL A CA 1
ATOM 908 C C . VAL A 1 114 ? -32.988 -25.582 46.226 1.00 93.12 114 VAL A C 1
ATOM 910 O O . VAL A 1 114 ? -32.520 -24.447 46.106 1.00 93.12 114 VAL A O 1
ATOM 913 N N . PRO A 1 115 ? -33.255 -26.103 47.435 1.00 91.75 115 PRO A N 1
ATOM 914 C CA . PRO A 1 115 ? -32.899 -25.421 48.673 1.00 91.75 115 PRO A CA 1
ATOM 915 C C . PRO A 1 115 ? -31.394 -25.153 48.755 1.00 91.75 115 PRO A C 1
ATOM 917 O O . PRO A 1 115 ? -30.581 -25.982 48.351 1.00 91.75 115 PRO A O 1
ATOM 920 N N . THR A 1 116 ? -31.005 -24.027 49.352 1.00 88.69 116 THR A N 1
ATOM 921 C CA . THR A 1 116 ? -29.589 -23.663 49.550 1.00 88.69 116 THR A CA 1
ATOM 922 C C . THR A 1 116 ? -28.829 -24.638 50.451 1.00 88.69 116 THR A C 1
ATOM 924 O O . THR A 1 116 ? -27.603 -24.646 50.436 1.00 88.69 116 THR A O 1
ATOM 927 N N . SER A 1 117 ? -29.527 -25.484 51.217 1.00 91.38 117 SER A N 1
ATOM 928 C CA . SER A 1 117 ? -28.919 -26.589 51.968 1.00 91.38 117 SER A CA 1
ATOM 929 C C . SER A 1 117 ? -28.358 -27.691 51.071 1.00 91.38 117 SER A C 1
ATOM 931 O O . SER A 1 117 ? -27.465 -28.416 51.507 1.00 91.38 117 SER A O 1
ATOM 933 N N . ASP A 1 118 ? -28.866 -27.820 49.842 1.00 92.56 118 ASP A N 1
ATOM 934 C CA . ASP A 1 118 ? -28.645 -28.978 48.968 1.00 92.56 118 ASP A CA 1
ATOM 935 C C . ASP A 1 118 ? -27.531 -28.743 47.938 1.00 92.56 118 ASP A C 1
ATOM 937 O O . ASP A 1 118 ? -27.187 -29.644 47.167 1.00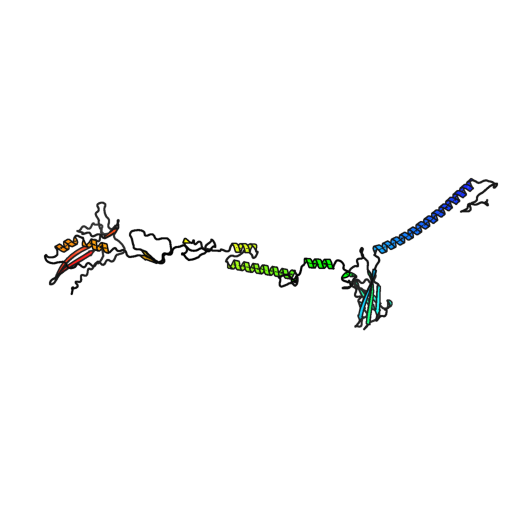 92.56 118 ASP A O 1
ATOM 941 N N . TYR A 1 119 ? -26.938 -27.548 47.938 1.00 94.38 119 TYR A N 1
ATOM 942 C CA . TYR A 1 119 ? -25.798 -27.203 47.101 1.00 94.38 119 TYR A CA 1
ATOM 943 C C . TYR A 1 119 ? -24.858 -26.210 47.785 1.00 94.38 119 TYR A C 1
ATOM 945 O O . TYR A 1 119 ? -25.205 -25.515 48.736 1.00 94.38 119 TYR A O 1
ATOM 953 N N . LYS A 1 120 ? -23.636 -26.124 47.267 1.00 93.44 120 LYS A N 1
ATOM 954 C CA . LYS A 1 120 ? -22.628 -25.135 47.647 1.00 93.44 120 LYS A CA 1
ATOM 955 C C . LYS A 1 120 ? -22.184 -24.367 46.420 1.00 93.44 120 LYS A C 1
ATOM 957 O O . LYS A 1 120 ? -22.005 -24.959 45.358 1.00 93.44 120 LYS A O 1
ATOM 962 N N . ILE A 1 121 ? -21.966 -23.068 46.585 1.00 93.12 121 ILE A N 1
ATOM 963 C CA . ILE A 1 121 ? -21.376 -22.229 45.548 1.00 93.12 121 ILE A CA 1
ATOM 964 C C . ILE A 1 121 ? -19.923 -21.957 45.915 1.00 93.12 121 ILE A C 1
ATOM 966 O O . ILE A 1 121 ? -19.618 -21.493 47.014 1.00 93.12 121 ILE A O 1
ATOM 970 N N . THR A 1 122 ? -19.028 -22.244 44.985 1.00 92.00 122 THR A N 1
ATOM 971 C CA . THR A 1 122 ? -17.610 -21.906 45.069 1.00 92.00 122 THR A CA 1
ATOM 972 C C . THR A 1 122 ? -17.242 -20.979 43.921 1.00 92.00 122 THR A C 1
ATOM 974 O O . THR A 1 122 ? -17.899 -20.976 42.883 1.00 92.00 122 THR A O 1
ATOM 977 N N . GLN A 1 123 ? -16.189 -20.194 44.105 1.00 87.62 123 GLN A N 1
ATOM 978 C CA . GLN A 1 123 ? -15.628 -19.338 43.066 1.00 87.62 123 GLN A CA 1
ATOM 979 C C . GLN A 1 123 ? -14.179 -19.763 42.849 1.00 87.62 123 GLN A C 1
ATOM 981 O O . GLN A 1 123 ? -13.423 -19.884 43.815 1.00 87.62 123 GLN A O 1
ATOM 986 N N . GLU A 1 124 ? -13.825 -20.049 41.601 1.00 81.62 124 GLU A N 1
ATOM 987 C CA . GLU A 1 124 ? -12.465 -20.428 41.212 1.00 81.62 124 GLU A CA 1
ATOM 988 C C . GLU A 1 124 ? -11.602 -19.170 40.960 1.00 81.62 124 GLU A C 1
ATOM 990 O O . GLU A 1 124 ? -12.118 -18.049 40.957 1.00 81.62 124 GLU A O 1
ATOM 995 N N . GLN A 1 125 ? -10.281 -19.331 40.785 1.00 72.69 125 GLN A N 1
ATOM 996 C CA . GLN A 1 125 ? -9.327 -18.206 40.680 1.00 72.69 125 GLN A CA 1
ATOM 997 C C . GLN A 1 125 ? -9.669 -17.199 39.562 1.00 72.69 125 GLN A C 1
ATOM 999 O O . GLN A 1 125 ? -9.358 -16.018 39.701 1.00 72.69 125 GLN A O 1
ATOM 1004 N N . ASP A 1 126 ? -10.390 -17.634 38.526 1.00 70.62 126 ASP A N 1
ATOM 1005 C CA . ASP A 1 126 ? -10.782 -16.816 37.369 1.00 70.62 126 ASP A CA 1
ATOM 1006 C C . ASP A 1 126 ? -12.149 -16.125 37.520 1.00 70.62 126 ASP A C 1
ATOM 1008 O O . ASP A 1 126 ? -12.745 -15.710 36.533 1.00 70.62 126 ASP A O 1
ATOM 1012 N N . GLN A 1 127 ? -12.688 -16.025 38.740 1.00 70.56 127 GLN A N 1
ATOM 1013 C CA . GLN A 1 127 ? -14.027 -15.471 39.006 1.00 70.56 127 GLN A CA 1
ATOM 1014 C C . GLN A 1 127 ? -15.189 -16.229 38.344 1.00 70.56 127 GLN A C 1
ATOM 1016 O O . GLN A 1 127 ? -16.312 -15.727 38.277 1.00 70.56 127 GLN A O 1
ATOM 1021 N N . LYS A 1 128 ? -14.954 -17.476 37.933 1.00 81.75 128 LYS A N 1
ATOM 1022 C CA . LYS A 1 128 ? -16.013 -18.391 37.510 1.00 81.75 128 LYS A CA 1
ATOM 1023 C C . LYS A 1 128 ? -16.692 -19.008 38.724 1.00 81.75 128 LYS A C 1
ATOM 1025 O O . LYS A 1 128 ? -16.037 -19.543 39.623 1.00 81.75 128 LYS A O 1
ATOM 1030 N N . GLY A 1 129 ? -18.016 -18.914 38.751 1.00 88.06 129 GLY A N 1
ATOM 1031 C CA . GLY A 1 129 ? -18.841 -19.552 39.768 1.00 88.06 129 GLY A CA 1
ATOM 1032 C C . GLY A 1 129 ? -19.059 -21.026 39.464 1.00 88.06 129 GLY A C 1
ATOM 1033 O O . GLY A 1 129 ? -19.189 -21.421 38.309 1.00 88.06 129 GLY A O 1
ATOM 1034 N N . LYS A 1 130 ? -19.140 -21.848 40.503 1.00 93.00 130 LYS A N 1
ATOM 1035 C CA . LYS A 1 130 ? -19.415 -23.278 40.385 1.00 93.00 130 LYS A CA 1
ATOM 1036 C C . LYS A 1 130 ? -20.379 -23.717 41.467 1.00 93.00 130 LYS A C 1
ATOM 1038 O O . LYS A 1 130 ? -20.191 -23.404 42.640 1.00 93.00 130 LYS A O 1
ATOM 1043 N N . ILE A 1 131 ? -21.399 -24.459 41.065 1.00 93.94 131 ILE A N 1
ATOM 1044 C CA . ILE A 1 131 ? -22.411 -25.038 41.939 1.00 93.94 131 ILE A CA 1
ATOM 1045 C C . ILE A 1 131 ? -22.064 -26.509 42.125 1.00 93.94 131 ILE A C 1
ATOM 1047 O O . ILE A 1 131 ? -21.921 -27.238 41.148 1.00 93.94 131 ILE A O 1
ATOM 1051 N N . THR A 1 132 ? -21.917 -26.945 43.372 1.00 94.94 132 THR A N 1
ATOM 1052 C CA . THR A 1 132 ? -21.704 -28.348 43.743 1.00 94.94 132 THR A CA 1
ATOM 1053 C C . THR A 1 132 ? -22.909 -28.830 44.530 1.00 94.94 132 THR A C 1
ATOM 1055 O O . THR A 1 132 ? -23.164 -28.331 45.623 1.00 94.94 132 THR A O 1
ATOM 1058 N N . PHE A 1 133 ? -23.653 -29.784 43.989 1.00 94.19 133 PHE A N 1
ATOM 1059 C CA . PHE A 1 133 ? -24.806 -30.384 44.649 1.00 94.19 133 PHE A CA 1
ATOM 1060 C C . PHE A 1 133 ? -24.350 -31.430 45.673 1.00 94.19 133 PHE A C 1
ATOM 1062 O O . PHE A 1 133 ? -23.343 -32.113 45.478 1.00 94.19 133 PHE A O 1
ATOM 1069 N N . ASN A 1 134 ? -25.105 -31.588 46.761 1.00 91.56 134 ASN A N 1
ATOM 1070 C CA . ASN A 1 134 ? -24.816 -32.603 47.781 1.00 91.56 134 ASN A CA 1
ATOM 1071 C C . ASN A 1 134 ? -24.999 -34.043 47.256 1.00 91.56 134 ASN A C 1
ATOM 1073 O O . ASN A 1 134 ? -24.487 -34.982 47.862 1.00 91.56 134 ASN A O 1
ATOM 1077 N N . GLY A 1 135 ? -25.717 -34.220 46.141 1.00 89.69 135 GLY A N 1
ATOM 1078 C CA . GLY A 1 135 ? -25.912 -35.494 45.448 1.00 89.69 135 GLY A CA 1
ATOM 1079 C C . GLY A 1 135 ? -25.602 -35.394 43.954 1.00 89.69 135 GLY A C 1
ATOM 1080 O O . GLY A 1 135 ? -25.301 -34.319 43.435 1.00 89.69 135 GLY A O 1
ATOM 1081 N N . THR A 1 136 ? -25.681 -36.522 43.249 1.00 90.75 136 THR A N 1
ATOM 1082 C CA . THR A 1 136 ? -25.545 -36.544 41.790 1.00 90.75 136 THR A CA 1
ATOM 1083 C C . THR A 1 136 ? -26.832 -36.096 41.109 1.00 90.75 136 THR A C 1
ATOM 1085 O O . THR A 1 136 ? -27.942 -36.391 41.554 1.00 90.75 136 THR A O 1
ATOM 1088 N N . ILE A 1 137 ? -26.667 -35.401 39.997 1.00 92.19 137 ILE A N 1
ATOM 1089 C CA . ILE A 1 137 ? -27.711 -35.019 39.060 1.00 92.19 137 ILE A CA 1
ATOM 1090 C C . ILE A 1 137 ? -27.438 -35.717 37.727 1.00 92.19 137 ILE A C 1
ATOM 1092 O O . ILE A 1 137 ? -26.286 -35.883 37.322 1.00 92.19 137 ILE A O 1
ATOM 1096 N N . ASP A 1 138 ? -28.500 -36.153 37.064 1.00 93.38 138 ASP A N 1
ATOM 1097 C CA . ASP A 1 138 ? -28.464 -36.723 35.725 1.00 93.38 138 ASP A CA 1
ATOM 1098 C C . ASP A 1 138 ? -29.728 -36.318 34.964 1.00 93.38 138 ASP A C 1
ATOM 1100 O O . ASP A 1 138 ? -30.726 -35.939 35.581 1.00 93.38 138 ASP A O 1
ATOM 1104 N N . ASN A 1 139 ? -29.631 -36.340 33.632 1.00 92.62 139 ASN A N 1
ATOM 1105 C CA . ASN A 1 139 ? -30.731 -36.172 32.682 1.00 92.62 139 ASN A CA 1
ATOM 1106 C C . ASN A 1 139 ? -31.812 -35.152 33.106 1.00 92.62 139 ASN A C 1
ATOM 1108 O O . ASN A 1 139 ? -33.007 -35.447 33.074 1.00 92.62 139 ASN A O 1
ATOM 1112 N N . CYS A 1 140 ? -31.382 -33.962 33.527 1.00 92.00 140 CYS A N 1
ATOM 1113 C CA . CYS A 1 140 ? -32.248 -32.922 34.077 1.00 92.00 140 CYS A CA 1
ATOM 1114 C C . CYS A 1 140 ? -31.896 -31.543 33.518 1.00 92.00 140 CYS A C 1
ATOM 1116 O O . CYS A 1 140 ? -30.770 -31.300 33.069 1.00 92.00 140 CYS A O 1
ATOM 1118 N N . LEU A 1 141 ? -32.845 -30.615 33.606 1.00 93.25 141 LEU A N 1
ATOM 1119 C CA . LEU A 1 141 ? -32.626 -29.204 33.311 1.00 93.25 141 LEU A CA 1
ATOM 1120 C C . LEU A 1 141 ? -32.297 -28.449 34.601 1.00 93.25 141 LEU A C 1
ATOM 1122 O O . LEU A 1 141 ? -33.081 -28.464 35.553 1.00 93.25 141 LEU A O 1
ATOM 1126 N N . ILE A 1 142 ? -31.154 -27.767 34.620 1.00 95.25 142 ILE A N 1
ATOM 1127 C CA . ILE A 1 142 ? -30.772 -26.856 35.698 1.00 95.25 142 ILE A CA 1
ATOM 1128 C C . ILE A 1 142 ? -30.938 -25.421 35.209 1.00 95.25 142 ILE A C 1
ATOM 1130 O O . ILE A 1 142 ? -30.216 -24.992 34.312 1.00 95.25 142 ILE A O 1
ATOM 1134 N N . SER A 1 143 ? -31.851 -24.672 35.823 1.00 93.94 143 SER A N 1
ATOM 1135 C CA . SER A 1 143 ? -31.996 -23.235 35.576 1.00 93.94 143 SER A CA 1
ATOM 1136 C C . SER A 1 143 ? -31.328 -22.453 36.704 1.00 93.94 143 SER A C 1
ATOM 1138 O O . SER A 1 143 ? -31.661 -22.625 37.877 1.00 93.94 143 SER A O 1
ATOM 1140 N N . ILE A 1 144 ? -30.377 -21.593 36.360 1.00 93.62 144 ILE A N 1
ATOM 1141 C CA . ILE A 1 144 ? -29.607 -20.765 37.288 1.00 93.62 144 ILE A CA 1
ATOM 1142 C C . ILE A 1 144 ? -29.991 -19.309 37.056 1.00 93.62 144 ILE A C 1
ATOM 1144 O O . ILE A 1 144 ? -29.870 -18.803 35.946 1.00 93.62 144 ILE A O 1
ATOM 1148 N N . TYR A 1 145 ? -30.404 -18.614 38.108 1.00 91.88 145 TYR A N 1
ATOM 1149 C CA . TYR A 1 145 ? -30.674 -17.182 38.067 1.00 91.88 145 TYR A CA 1
ATOM 1150 C C . TYR A 1 145 ? -29.650 -16.474 38.939 1.00 91.88 145 TYR A C 1
ATOM 1152 O O . TYR A 1 145 ? -29.664 -16.622 40.162 1.00 91.88 145 TYR A O 1
ATOM 1160 N N . VAL A 1 146 ? -28.764 -15.705 38.311 1.00 90.38 146 VAL A N 1
ATOM 1161 C CA . VAL A 1 146 ? -27.766 -14.901 39.017 1.00 90.38 146 VAL A CA 1
ATOM 1162 C C . VAL A 1 146 ? -28.285 -13.476 39.157 1.00 90.38 146 VAL A C 1
ATOM 1164 O O . VAL A 1 146 ? -28.469 -12.763 38.173 1.00 90.38 146 VAL A O 1
ATOM 1167 N N . LEU A 1 147 ? -28.541 -13.068 40.391 1.00 87.62 147 LEU A N 1
ATOM 1168 C CA . LEU A 1 147 ? -28.946 -11.727 40.788 1.00 87.62 147 LEU A CA 1
ATOM 1169 C C . LEU A 1 147 ? -27.680 -10.944 41.138 1.00 87.62 147 LEU A C 1
ATOM 1171 O O . LEU A 1 147 ? -27.120 -11.098 42.226 1.00 87.62 147 LEU A O 1
ATOM 1175 N N . LYS A 1 148 ? -27.213 -10.133 40.190 1.00 81.06 148 LYS A N 1
ATOM 1176 C CA . LYS A 1 148 ? -25.974 -9.371 40.319 1.00 81.06 148 LYS A CA 1
ATOM 1177 C C . LYS A 1 148 ? -26.257 -7.938 40.730 1.00 81.06 148 LYS A C 1
ATOM 1179 O O . LYS A 1 148 ? -27.121 -7.270 40.150 1.00 81.06 148 LYS A O 1
ATOM 1184 N N . ASN A 1 149 ? -25.461 -7.459 41.677 1.00 72.69 149 ASN A N 1
ATOM 1185 C CA . ASN A 1 149 ? -25.447 -6.058 42.044 1.00 72.69 149 ASN A CA 1
ATOM 1186 C C . ASN A 1 149 ? -24.567 -5.293 41.052 1.00 72.69 149 ASN A C 1
ATOM 1188 O O . ASN A 1 149 ? -23.342 -5.391 41.106 1.00 72.69 149 ASN A O 1
ATOM 1192 N N . VAL A 1 150 ? -25.171 -4.598 40.086 1.00 69.31 150 VAL A N 1
ATOM 1193 C CA . VAL A 1 150 ? -24.407 -3.875 39.062 1.00 69.31 150 VAL A CA 1
ATOM 1194 C C . VAL A 1 150 ? -24.172 -2.444 39.552 1.00 69.31 150 VAL A C 1
ATOM 1196 O O . VAL A 1 150 ? -25.145 -1.686 39.638 1.00 69.31 150 VAL A O 1
ATOM 1199 N N . PRO A 1 151 ? -22.921 -2.057 39.884 1.00 59.44 151 PRO A N 1
ATOM 1200 C CA . PRO A 1 151 ? -22.626 -0.681 40.242 1.00 59.44 151 PRO A CA 1
ATOM 1201 C C . PRO A 1 151 ? -22.863 0.203 39.020 1.00 59.44 151 PRO A C 1
ATOM 1203 O O . PRO A 1 151 ? -22.403 -0.095 37.913 1.00 59.44 151 PRO A O 1
ATOM 1206 N N . ILE A 1 152 ? -23.628 1.265 39.232 1.00 57.75 152 ILE A N 1
ATOM 1207 C CA . ILE A 1 152 ? -23.865 2.300 38.237 1.00 57.75 152 ILE A CA 1
ATOM 1208 C C . ILE A 1 152 ? -22.693 3.281 38.352 1.00 57.75 152 ILE A C 1
ATOM 1210 O O . ILE A 1 152 ? -22.485 3.847 39.421 1.00 57.75 152 ILE A O 1
ATOM 1214 N N . GLY A 1 153 ? -21.893 3.439 37.291 1.00 58.44 153 GLY A N 1
ATOM 1215 C CA . GLY A 1 153 ? -20.835 4.458 37.255 1.00 58.44 153 GLY A CA 1
ATOM 1216 C C . GLY A 1 153 ? -21.402 5.883 37.311 1.00 58.44 153 GLY A C 1
ATOM 1217 O O . GLY A 1 153 ? -22.611 6.060 37.170 1.00 58.44 153 GLY A O 1
ATOM 1218 N N . GLU A 1 154 ? -20.535 6.892 37.465 1.00 52.19 154 GLU A N 1
ATOM 1219 C CA . GLU A 1 154 ? -20.911 8.310 37.676 1.00 52.19 154 GLU A CA 1
ATOM 1220 C C . GLU A 1 154 ? -21.959 8.855 36.675 1.00 52.19 154 GLU A C 1
ATOM 1222 O O . GLU A 1 154 ? -22.764 9.701 37.053 1.00 52.19 154 GLU A O 1
ATOM 1227 N N . ASP A 1 155 ? -22.046 8.293 35.461 1.00 55.00 155 ASP A N 1
ATOM 1228 C CA . ASP A 1 155 ? -22.983 8.709 34.400 1.00 55.00 155 ASP A CA 1
ATOM 1229 C C . ASP A 1 155 ? -24.107 7.701 34.078 1.00 55.00 155 ASP A C 1
ATOM 1231 O O . ASP A 1 155 ? -24.704 7.743 32.999 1.00 55.00 155 ASP A O 1
ATOM 1235 N N . GLY A 1 156 ? -24.395 6.722 34.939 1.00 54.94 156 GLY A N 1
ATOM 1236 C CA . GLY A 1 156 ? -25.346 5.661 34.566 1.00 54.94 156 GLY A CA 1
ATOM 1237 C C . GLY A 1 156 ? -24.709 4.495 33.796 1.00 54.94 156 GLY A C 1
ATOM 1238 O O . GLY A 1 156 ? -25.405 3.556 33.400 1.00 54.94 156 GLY A O 1
ATOM 1239 N N . ALA A 1 157 ? -23.395 4.553 33.555 1.00 58.06 157 ALA A N 1
ATOM 1240 C CA . ALA A 1 157 ? -22.667 3.577 32.755 1.00 58.06 157 ALA A CA 1
ATOM 1241 C C . ALA A 1 157 ? -22.543 2.231 33.487 1.00 58.06 157 ALA A C 1
ATOM 1243 O O . ALA A 1 157 ? -22.108 2.159 34.637 1.00 58.06 157 ALA A O 1
ATOM 1244 N N . ILE A 1 158 ? -22.909 1.149 32.799 1.00 61.53 158 ILE A N 1
ATOM 1245 C CA . ILE A 1 158 ? -22.722 -0.225 33.269 1.00 61.53 158 ILE A CA 1
ATOM 1246 C C . ILE A 1 158 ? -21.336 -0.691 32.821 1.00 61.53 158 ILE A C 1
ATOM 1248 O O . ILE A 1 158 ? -20.967 -0.514 31.660 1.00 61.53 158 ILE A O 1
ATOM 1252 N N . ASN A 1 159 ? -20.573 -1.328 33.711 1.00 61.69 159 ASN A N 1
ATOM 1253 C CA . ASN A 1 159 ? -19.338 -2.000 33.314 1.00 61.69 159 ASN A CA 1
ATOM 1254 C C . ASN A 1 159 ? -19.657 -3.071 32.255 1.00 61.69 159 ASN A C 1
ATOM 1256 O O . ASN A 1 159 ? -20.368 -4.032 32.546 1.00 61.69 159 ASN A O 1
ATOM 1260 N N . GLY A 1 160 ? -19.116 -2.921 31.041 1.00 62.66 160 GLY A N 1
ATOM 1261 C CA . GLY A 1 160 ? -19.387 -3.821 29.914 1.00 62.66 160 GLY A CA 1
ATOM 1262 C C . GLY A 1 160 ? -19.021 -5.285 30.172 1.00 62.66 160 GLY A C 1
ATOM 1263 O O . GLY A 1 160 ? -19.593 -6.170 29.551 1.00 62.66 160 GLY A O 1
ATOM 1264 N N . ARG A 1 161 ? -18.143 -5.568 31.144 1.00 61.88 161 ARG A N 1
ATOM 1265 C CA . ARG A 1 161 ? -17.821 -6.942 31.564 1.00 61.88 161 ARG A CA 1
ATOM 1266 C C . ARG A 1 161 ? -18.951 -7.619 32.353 1.00 61.88 161 ARG A C 1
ATOM 1268 O O . ARG A 1 161 ? -18.906 -8.822 32.577 1.00 61.88 161 ARG A O 1
ATOM 1275 N N . CYS A 1 162 ? -19.937 -6.854 32.822 1.00 59.25 162 CYS A N 1
ATOM 1276 C CA . CYS A 1 162 ? -21.146 -7.374 33.460 1.00 59.25 162 CYS A CA 1
ATOM 1277 C C . CYS A 1 162 ? -22.258 -7.680 32.447 1.00 59.25 162 CYS A C 1
ATOM 1279 O O . CYS A 1 162 ? -23.330 -8.098 32.868 1.00 59.25 162 CYS A O 1
ATOM 1281 N N . LEU A 1 163 ? -22.031 -7.447 31.152 1.00 67.44 163 LEU A N 1
ATOM 1282 C CA . LEU A 1 163 ? -22.987 -7.729 30.085 1.00 67.44 163 LEU A CA 1
ATOM 1283 C C . LEU A 1 163 ? -22.606 -9.064 29.441 1.00 67.44 163 LEU A C 1
ATOM 1285 O O . LEU A 1 163 ? -21.429 -9.313 29.183 1.00 67.44 163 LEU A O 1
ATOM 1289 N N . SER A 1 164 ? -23.584 -9.937 29.201 1.00 65.12 164 SER A N 1
ATOM 1290 C CA . SER A 1 164 ? -23.334 -11.173 28.460 1.00 65.12 164 SER A CA 1
ATOM 1291 C C . SER A 1 164 ? -23.017 -10.859 26.996 1.00 65.12 164 SER A C 1
ATOM 1293 O O . SER A 1 164 ? -23.471 -9.847 26.448 1.00 65.12 164 SER A O 1
ATOM 1295 N N . VAL A 1 165 ? -22.222 -11.719 26.358 1.00 65.62 165 VAL A N 1
ATOM 1296 C CA . VAL A 1 165 ? -21.915 -11.612 24.924 1.00 65.62 165 VAL A CA 1
ATOM 1297 C C . VAL A 1 165 ? -23.230 -11.551 24.133 1.00 65.62 165 VAL A C 1
ATOM 1299 O O . VAL A 1 165 ? -24.184 -12.248 24.470 1.00 65.62 165 VAL A O 1
ATOM 1302 N N . ASP A 1 166 ? -23.300 -10.654 23.146 1.00 67.25 166 ASP A N 1
ATOM 1303 C CA . ASP A 1 166 ? -24.469 -10.412 22.280 1.00 67.25 166 ASP A CA 1
ATOM 1304 C C . ASP A 1 166 ? -25.775 -9.987 22.989 1.00 67.25 166 ASP A C 1
ATOM 1306 O O . ASP A 1 166 ? -26.845 -9.977 22.385 1.00 67.25 166 ASP A O 1
ATOM 1310 N N . SER A 1 167 ? -25.716 -9.582 24.264 1.00 64.69 167 SER A N 1
ATOM 1311 C CA . SER A 1 167 ? -26.908 -9.195 25.041 1.00 64.69 167 SER A CA 1
ATOM 1312 C C . SER A 1 167 ? -27.311 -7.727 24.930 1.00 64.69 167 SER A C 1
ATOM 1314 O O . SER A 1 167 ? -28.349 -7.338 25.471 1.00 64.69 167 SER A O 1
ATOM 1316 N N . ILE A 1 168 ? -26.501 -6.901 24.261 1.00 68.69 168 ILE A N 1
ATOM 1317 C CA . ILE A 1 168 ? -26.776 -5.474 24.088 1.00 68.69 168 ILE A CA 1
ATOM 1318 C C . ILE A 1 168 ? -27.438 -5.264 22.726 1.00 68.69 168 ILE A C 1
ATOM 1320 O O . ILE A 1 168 ? -26.783 -5.443 21.698 1.00 68.69 168 ILE A O 1
ATOM 1324 N N . PRO A 1 169 ? -28.711 -4.843 22.688 1.00 69.00 169 PRO A N 1
ATOM 1325 C CA . PRO A 1 169 ? -29.350 -4.443 21.445 1.00 69.00 169 PRO A CA 1
ATOM 1326 C C . PRO A 1 169 ? -28.591 -3.273 20.795 1.00 69.00 169 PRO A C 1
ATOM 1328 O O . PRO A 1 169 ? -28.172 -2.335 21.477 1.00 69.00 169 PRO A O 1
ATOM 1331 N N . MET A 1 170 ? -28.399 -3.336 19.474 1.00 64.25 170 MET A N 1
ATOM 1332 C CA . MET A 1 170 ? -27.574 -2.391 18.699 1.00 64.25 170 MET A CA 1
ATOM 1333 C C . MET A 1 170 ? -28.019 -0.922 18.858 1.00 64.25 170 MET A C 1
ATOM 1335 O O . MET A 1 170 ? -27.203 -0.006 18.802 1.00 64.25 170 MET A O 1
ATOM 1339 N N . ASP A 1 171 ? -29.311 -0.694 19.093 1.00 62.78 171 ASP A N 1
ATOM 1340 C CA . ASP A 1 171 ? -29.936 0.612 19.335 1.00 62.78 171 ASP A CA 1
ATOM 1341 C C . ASP A 1 171 ? -29.577 1.222 20.700 1.00 62.78 171 ASP A C 1
ATOM 1343 O O . ASP A 1 171 ? -29.699 2.433 20.886 1.00 62.78 171 ASP A O 1
ATOM 1347 N N . ARG A 1 172 ? -29.081 0.415 21.646 1.00 63.59 172 ARG A N 1
ATOM 1348 C CA . ARG A 1 172 ? -28.630 0.881 22.967 1.00 63.59 172 ARG A CA 1
ATOM 1349 C C . ARG A 1 172 ? -27.161 1.297 23.004 1.00 63.59 172 ARG A C 1
ATOM 1351 O O . ARG A 1 172 ? -26.727 1.850 24.012 1.00 63.59 172 ARG A O 1
ATOM 1358 N N . VAL A 1 173 ? -26.410 1.090 21.920 1.00 70.81 173 VAL A N 1
ATOM 1359 C CA . VAL A 1 173 ? -25.009 1.522 21.789 1.00 70.81 173 VAL A CA 1
ATOM 1360 C C . VAL A 1 173 ? -24.939 2.821 20.980 1.00 70.81 173 VAL A C 1
ATOM 1362 O O . VAL A 1 173 ? -24.424 2.881 19.861 1.00 70.81 173 VAL A O 1
ATOM 1365 N N . MET A 1 174 ? -25.517 3.888 21.537 1.00 67.06 174 MET A N 1
ATOM 1366 C CA . MET A 1 174 ? -25.541 5.203 20.893 1.00 67.06 174 MET A CA 1
ATOM 1367 C C . MET A 1 174 ? -24.114 5.710 20.618 1.00 67.06 174 MET A C 1
ATOM 1369 O O . MET A 1 174 ? -23.236 5.631 21.471 1.00 67.06 174 MET A O 1
ATOM 1373 N N . GLY A 1 175 ? -23.879 6.237 19.413 1.00 72.00 175 GLY A N 1
ATOM 1374 C CA . GLY A 1 175 ? -22.590 6.807 18.998 1.00 72.00 175 GLY A CA 1
ATOM 1375 C C . GLY A 1 175 ? -21.614 5.817 18.352 1.00 72.00 175 GLY A C 1
ATOM 1376 O O . GLY A 1 175 ? -20.884 6.217 17.444 1.00 72.00 175 GLY A O 1
ATOM 1377 N N . LEU A 1 176 ? -21.657 4.525 18.701 1.00 81.25 176 LEU A N 1
ATOM 1378 C CA . LEU A 1 176 ? -20.751 3.526 18.113 1.00 81.25 176 LEU A CA 1
ATOM 1379 C C . LEU A 1 176 ? -21.020 3.320 16.617 1.00 81.25 176 LEU A C 1
ATOM 1381 O O . LEU A 1 176 ? -20.085 3.244 15.826 1.00 81.25 176 LEU A O 1
ATOM 1385 N N . THR A 1 177 ? -22.290 3.327 16.200 1.00 81.25 177 THR A N 1
ATOM 1386 C CA . THR A 1 177 ? -22.666 3.269 14.777 1.00 81.25 177 THR A CA 1
ATOM 1387 C C . THR A 1 177 ? -22.092 4.446 13.989 1.00 81.25 177 THR A C 1
ATOM 1389 O O . THR A 1 177 ? -21.624 4.261 12.868 1.00 81.25 177 THR A O 1
ATOM 1392 N N . SER A 1 178 ? -22.077 5.648 14.578 1.00 83.88 178 SER A N 1
ATOM 1393 C CA . SER A 1 178 ? -21.479 6.829 13.942 1.00 83.88 178 SER A CA 1
ATOM 1394 C C . SER A 1 178 ? -19.972 6.663 13.807 1.00 83.88 178 SER A C 1
ATOM 1396 O O . SER A 1 178 ? -19.441 6.863 12.723 1.00 83.88 178 SER A O 1
ATOM 1398 N N . GLN A 1 179 ? -19.292 6.224 14.871 1.00 87.19 179 GLN A N 1
ATOM 1399 C CA . GLN A 1 179 ? -17.848 5.988 14.848 1.00 87.19 179 GLN A CA 1
ATOM 1400 C C . GLN A 1 179 ? -17.460 4.900 13.835 1.00 87.19 179 GLN A C 1
ATOM 1402 O O . GLN A 1 179 ? -16.511 5.080 13.076 1.00 87.19 179 GLN A O 1
ATOM 1407 N N . LEU A 1 180 ? -18.215 3.800 13.764 1.00 86.06 180 LEU A N 1
ATOM 1408 C CA . LEU A 1 180 ? -17.974 2.717 12.807 1.00 86.06 180 LEU A CA 1
ATOM 1409 C C . LEU A 1 180 ? -18.236 3.162 11.361 1.00 86.06 180 LEU A C 1
ATOM 1411 O O . LEU A 1 180 ? -17.470 2.835 10.451 1.00 86.06 180 LEU A O 1
ATOM 1415 N N . SER A 1 181 ? -19.297 3.943 11.153 1.00 84.81 181 SER A N 1
ATOM 1416 C CA . SER A 1 181 ? -19.591 4.579 9.870 1.00 84.81 181 SER A CA 1
ATOM 1417 C C . SER A 1 181 ? -18.468 5.535 9.461 1.00 84.81 181 SER A C 1
ATOM 1419 O O . SER A 1 181 ? -18.007 5.488 8.321 1.00 84.81 181 SER A O 1
ATOM 1421 N N . ASP A 1 182 ? -17.975 6.361 10.385 1.00 90.06 182 ASP A N 1
ATOM 1422 C CA . ASP A 1 182 ? -16.862 7.273 10.135 1.00 90.06 182 ASP A CA 1
ATOM 1423 C C . ASP A 1 182 ? -15.584 6.504 9.795 1.00 90.06 182 ASP A C 1
ATOM 1425 O O . ASP A 1 182 ? -14.933 6.829 8.803 1.00 90.06 182 ASP A O 1
ATOM 1429 N N . MET A 1 183 ? -15.247 5.441 10.531 1.00 88.62 183 MET A N 1
ATOM 1430 C CA . MET A 1 183 ? -14.102 4.580 10.208 1.00 88.62 183 MET A CA 1
ATOM 1431 C C . MET A 1 183 ? -14.221 3.981 8.804 1.00 88.62 183 MET A C 1
ATOM 1433 O O . MET A 1 183 ? -13.261 4.022 8.034 1.00 88.62 183 MET A O 1
ATOM 1437 N N . THR A 1 184 ? -15.410 3.498 8.439 1.00 87.19 184 THR A N 1
ATOM 1438 C CA . THR A 1 184 ? -15.679 2.936 7.108 1.00 87.19 184 THR A CA 1
ATOM 1439 C C . THR A 1 184 ? -15.529 4.004 6.019 1.00 87.19 184 THR A C 1
ATOM 1441 O O . THR A 1 184 ? -14.908 3.765 4.984 1.00 87.19 184 THR A O 1
ATOM 1444 N N . LYS A 1 185 ? -16.023 5.225 6.264 1.00 85.50 185 LYS A N 1
ATOM 1445 C CA . LYS A 1 185 ? -15.886 6.363 5.345 1.00 85.50 185 LYS A CA 1
ATOM 1446 C C . LYS A 1 185 ? -14.424 6.770 5.130 1.00 85.50 185 LYS A C 1
ATOM 1448 O O . LYS A 1 185 ? -14.063 7.103 4.005 1.00 85.50 185 LYS A O 1
ATOM 1453 N N . HIS A 1 186 ? -13.596 6.739 6.177 1.00 87.38 186 HIS A N 1
ATOM 1454 C CA . HIS A 1 186 ? -12.171 7.078 6.084 1.00 87.38 186 HIS A CA 1
ATOM 1455 C C . HIS A 1 186 ? -11.339 5.982 5.405 1.00 87.38 186 HIS A C 1
ATOM 1457 O O . HIS A 1 186 ? -10.404 6.303 4.676 1.00 87.38 186 HIS A O 1
ATOM 1463 N N . GLN A 1 187 ? -11.663 4.703 5.622 1.00 88.06 187 GLN A N 1
ATOM 1464 C CA . GLN A 1 187 ? -10.970 3.585 4.966 1.00 88.06 187 GLN A CA 1
ATOM 1465 C C . GLN A 1 187 ? -11.333 3.459 3.480 1.00 88.06 187 GLN A C 1
ATOM 1467 O O . GLN A 1 187 ? -10.508 3.017 2.680 1.00 88.06 187 GLN A O 1
ATOM 1472 N N . GLY A 1 188 ? -12.543 3.878 3.103 1.00 86.94 188 GLY A N 1
ATOM 1473 C CA . GLY A 1 188 ? -13.050 3.736 1.745 1.00 86.94 188 GLY A CA 1
ATOM 1474 C C . GLY A 1 188 ? -13.461 2.299 1.412 1.00 86.94 188 GLY A C 1
ATOM 1475 O O . GLY A 1 188 ? -13.512 1.418 2.266 1.00 86.94 188 GLY A O 1
ATOM 1476 N N . ASP A 1 189 ? -13.797 2.067 0.143 1.00 89.44 189 ASP A N 1
ATOM 1477 C CA . ASP A 1 189 ? -14.314 0.786 -0.343 1.00 89.44 189 ASP A CA 1
ATOM 1478 C C . ASP A 1 189 ? -13.209 -0.019 -1.039 1.00 89.44 189 ASP A C 1
ATOM 1480 O O . ASP A 1 189 ? -12.770 0.332 -2.139 1.00 89.44 189 ASP A O 1
ATOM 1484 N N . LEU A 1 190 ? -12.780 -1.120 -0.411 1.00 91.38 190 LEU A N 1
ATOM 1485 C CA . LEU A 1 190 ? -11.731 -1.993 -0.945 1.00 91.38 190 LEU A CA 1
ATOM 1486 C C . LEU A 1 190 ? -12.105 -2.596 -2.302 1.00 91.38 190 LEU A C 1
ATOM 1488 O O . LEU A 1 190 ? -11.219 -2.839 -3.121 1.00 91.38 190 LEU A O 1
ATOM 1492 N N . SER A 1 191 ? -13.396 -2.806 -2.582 1.00 90.06 191 SER A N 1
ATOM 1493 C CA . SER A 1 191 ? -13.841 -3.395 -3.851 1.00 90.06 191 SER A CA 1
ATOM 1494 C C . SER A 1 191 ? -13.507 -2.504 -5.052 1.00 90.06 191 SER A C 1
ATOM 1496 O O . SER A 1 191 ? -13.261 -3.013 -6.152 1.00 90.06 191 SER A O 1
ATOM 1498 N N . LYS A 1 192 ? -13.413 -1.188 -4.822 1.00 92.00 192 LYS A N 1
ATOM 1499 C CA . LYS A 1 192 ? -13.091 -0.171 -5.830 1.00 92.00 192 LYS A CA 1
ATOM 1500 C C . LYS A 1 192 ? -11.597 -0.017 -6.091 1.00 92.00 192 LYS A C 1
ATOM 1502 O O . LYS A 1 192 ? -11.229 0.707 -7.015 1.00 92.00 192 LYS A O 1
ATOM 1507 N N . LEU A 1 193 ? -10.734 -0.672 -5.315 1.00 93.38 193 LEU A N 1
ATOM 1508 C CA . LEU A 1 193 ? -9.304 -0.660 -5.598 1.00 93.38 193 LEU A CA 1
ATOM 1509 C C . LEU A 1 193 ? -9.020 -1.407 -6.915 1.00 93.38 193 LEU A C 1
ATOM 1511 O O . LEU A 1 193 ? -9.661 -2.423 -7.199 1.00 93.38 193 LEU A O 1
ATOM 1515 N N . PRO A 1 194 ? -8.067 -0.929 -7.730 1.00 93.50 194 PRO A N 1
ATOM 1516 C CA . PRO A 1 194 ? -7.695 -1.574 -8.989 1.00 93.50 194 PRO A CA 1
ATOM 1517 C C . PRO A 1 194 ? -6.784 -2.800 -8.800 1.00 93.50 194 PRO A C 1
ATOM 1519 O O . PRO A 1 194 ? -6.426 -3.435 -9.786 1.00 93.50 194 PRO A O 1
ATOM 1522 N N . THR A 1 195 ? -6.388 -3.116 -7.564 1.00 95.38 195 THR A N 1
ATOM 1523 C CA . THR A 1 195 ? -5.562 -4.285 -7.234 1.00 95.38 195 THR A CA 1
ATOM 1524 C C . THR A 1 195 ? -6.346 -5.580 -7.413 1.00 95.38 195 THR A C 1
ATOM 1526 O O . THR A 1 195 ? -7.577 -5.591 -7.386 1.00 95.38 195 THR A O 1
ATOM 1529 N N . THR A 1 196 ? -5.638 -6.685 -7.592 1.00 95.81 196 THR A N 1
ATOM 1530 C CA . THR A 1 196 ? -6.230 -8.020 -7.679 1.00 95.81 196 THR A CA 1
ATOM 1531 C C . THR A 1 196 ? -6.558 -8.551 -6.284 1.00 95.81 196 THR A C 1
ATOM 1533 O O . THR A 1 196 ? -7.675 -9.015 -6.051 1.00 95.81 196 THR A O 1
ATOM 1536 N N . ASP A 1 197 ? -5.625 -8.437 -5.333 1.00 94.38 197 ASP A N 1
ATOM 1537 C CA . ASP A 1 197 ? -5.850 -8.786 -3.931 1.00 94.38 197 ASP A CA 1
ATOM 1538 C C . ASP A 1 197 ? -6.501 -7.612 -3.185 1.00 94.38 197 ASP A C 1
ATOM 1540 O O . ASP A 1 197 ? -5.936 -6.522 -3.043 1.00 94.38 197 ASP A O 1
ATOM 1544 N N . LYS A 1 198 ? -7.729 -7.850 -2.719 1.00 94.12 198 LYS A N 1
ATOM 1545 C CA . LYS A 1 198 ? -8.580 -6.894 -1.993 1.00 94.12 198 LYS A CA 1
ATOM 1546 C C . LYS A 1 198 ? -9.003 -7.429 -0.625 1.00 94.12 198 LYS A C 1
ATOM 1548 O O . LYS A 1 198 ? -9.951 -6.921 -0.035 1.00 94.12 198 LYS A O 1
ATOM 1553 N N . SER A 1 199 ? -8.325 -8.468 -0.127 1.00 94.31 199 SER A N 1
ATOM 1554 C CA . SER A 1 199 ? -8.632 -9.092 1.168 1.00 94.31 199 SER A CA 1
ATOM 1555 C C . SER A 1 199 ? -8.518 -8.104 2.333 1.00 94.31 199 SER A C 1
ATOM 1557 O O . SER A 1 199 ? -9.283 -8.177 3.291 1.00 94.31 199 SER A O 1
ATOM 1559 N N . ASN A 1 200 ? -7.569 -7.170 2.247 1.00 93.06 200 ASN A N 1
ATOM 1560 C CA . ASN A 1 200 ? -7.407 -6.032 3.146 1.00 93.06 200 ASN A CA 1
ATOM 1561 C C . ASN A 1 200 ? -6.515 -4.951 2.490 1.00 93.06 200 ASN A C 1
ATOM 1563 O O . ASN A 1 200 ? -5.885 -5.187 1.456 1.00 93.06 200 ASN A O 1
ATOM 1567 N N . LEU A 1 201 ? -6.426 -3.770 3.115 1.00 92.62 201 LEU A N 1
ATOM 1568 C CA . LEU A 1 201 ? -5.630 -2.639 2.610 1.00 92.62 201 LEU A CA 1
ATOM 1569 C C . LEU A 1 201 ? -4.125 -2.945 2.524 1.00 92.62 201 LEU A C 1
ATOM 1571 O O . LEU A 1 201 ? -3.446 -2.445 1.629 1.00 92.62 201 LEU A O 1
ATOM 1575 N N . VAL A 1 202 ? -3.595 -3.766 3.434 1.00 94.81 202 VAL A N 1
ATOM 1576 C CA . VAL A 1 202 ? -2.169 -4.124 3.455 1.00 94.81 202 VAL A CA 1
ATOM 1577 C C . VAL A 1 202 ? -1.831 -5.017 2.266 1.00 94.81 202 VAL A C 1
ATOM 1579 O O . VAL A 1 202 ? -0.814 -4.796 1.612 1.00 94.81 202 VAL A O 1
ATOM 1582 N N . SER A 1 203 ? -2.681 -5.995 1.957 1.00 95.31 203 SER A N 1
ATOM 1583 C CA . SER A 1 203 ? -2.517 -6.867 0.794 1.00 95.31 203 SER A CA 1
ATOM 1584 C C . SER A 1 203 ? -2.559 -6.072 -0.513 1.00 95.31 203 SER A C 1
ATOM 1586 O O . SER A 1 203 ? -1.635 -6.179 -1.317 1.00 95.31 203 SER A O 1
ATOM 1588 N N . ALA A 1 204 ? -3.552 -5.190 -0.671 1.00 96.00 204 ALA A N 1
ATOM 1589 C CA . ALA A 1 204 ? -3.645 -4.308 -1.833 1.00 96.00 204 ALA A CA 1
ATOM 1590 C C . ALA A 1 204 ? -2.387 -3.430 -1.987 1.00 96.00 204 ALA A C 1
ATOM 1592 O O . ALA A 1 204 ? -1.812 -3.325 -3.069 1.00 96.00 204 ALA A O 1
ATOM 1593 N N . MET A 1 205 ? -1.895 -2.842 -0.892 1.00 95.75 205 MET A N 1
ATOM 1594 C CA . MET A 1 205 ? -0.686 -2.014 -0.918 1.00 95.75 205 MET A CA 1
ATOM 1595 C C . MET A 1 205 ? 0.579 -2.816 -1.277 1.00 95.75 205 MET A C 1
ATOM 1597 O O . MET A 1 205 ? 1.430 -2.333 -2.023 1.00 95.75 205 MET A O 1
ATOM 1601 N N . LYS A 1 206 ? 0.710 -4.057 -0.790 1.00 97.31 206 LYS A N 1
ATOM 1602 C CA . LYS A 1 206 ? 1.824 -4.951 -1.157 1.00 97.31 206 LYS A CA 1
ATOM 1603 C C . LYS A 1 206 ? 1.844 -5.261 -2.653 1.00 97.31 206 LYS A C 1
ATOM 1605 O O . LYS A 1 206 ? 2.922 -5.292 -3.250 1.00 97.31 206 LYS A O 1
ATOM 1610 N N . GLU A 1 207 ? 0.678 -5.455 -3.264 1.00 97.50 207 GLU A N 1
ATOM 1611 C CA . GLU A 1 207 ? 0.567 -5.645 -4.713 1.00 97.50 207 GLU A CA 1
ATOM 1612 C C . GLU A 1 207 ? 1.057 -4.405 -5.474 1.00 97.50 207 GLU A C 1
ATOM 1614 O O . GLU A 1 207 ? 1.847 -4.530 -6.409 1.00 97.50 207 GLU A O 1
ATOM 1619 N N . VAL A 1 208 ? 0.678 -3.199 -5.032 1.00 97.00 208 VAL A N 1
ATOM 1620 C CA . VAL A 1 208 ? 1.159 -1.942 -5.631 1.00 97.00 208 VAL A CA 1
ATOM 1621 C C . VAL A 1 208 ? 2.685 -1.839 -5.568 1.00 97.00 208 VAL A C 1
ATOM 1623 O O . VAL A 1 208 ? 3.307 -1.549 -6.589 1.00 97.00 208 VAL A O 1
ATOM 1626 N N . PHE A 1 209 ? 3.305 -2.118 -4.416 1.00 96.94 209 PHE A N 1
ATOM 1627 C CA . PHE A 1 209 ? 4.769 -2.108 -4.303 1.00 96.94 209 PHE A CA 1
ATOM 1628 C C . PHE A 1 209 ? 5.430 -3.128 -5.234 1.00 96.94 209 PHE A C 1
ATOM 1630 O O . PHE A 1 209 ? 6.382 -2.791 -5.937 1.00 96.94 209 PHE A O 1
ATOM 1637 N N . THR A 1 210 ? 4.872 -4.337 -5.316 1.00 97.19 210 THR A N 1
ATOM 1638 C CA . THR A 1 210 ? 5.370 -5.396 -6.207 1.00 97.19 210 THR A CA 1
ATOM 1639 C C . THR A 1 210 ? 5.283 -4.986 -7.681 1.00 97.19 210 THR A C 1
ATOM 1641 O O . THR A 1 210 ? 6.231 -5.189 -8.443 1.00 97.19 210 THR A O 1
ATOM 1644 N N . ASN A 1 211 ? 4.176 -4.360 -8.090 1.00 96.44 211 ASN A N 1
ATOM 1645 C CA . ASN A 1 211 ? 3.991 -3.854 -9.451 1.00 96.44 211 ASN A CA 1
ATOM 1646 C C . ASN A 1 211 ? 4.971 -2.719 -9.775 1.00 96.44 211 ASN A C 1
ATOM 1648 O O . ASN A 1 211 ? 5.548 -2.692 -10.863 1.00 96.44 211 ASN A O 1
ATOM 1652 N N . VAL A 1 212 ? 5.200 -1.802 -8.829 1.00 97.44 212 VAL A N 1
ATOM 1653 C CA . VAL A 1 212 ? 6.182 -0.718 -8.980 1.00 97.44 212 VAL A CA 1
ATOM 1654 C C . VAL A 1 212 ? 7.593 -1.276 -9.153 1.00 97.44 212 VAL A C 1
ATOM 1656 O O . VAL A 1 212 ? 8.301 -0.849 -10.066 1.00 97.44 212 VAL A O 1
ATOM 1659 N N . ASP A 1 213 ? 7.999 -2.242 -8.333 1.00 97.44 213 ASP A N 1
ATOM 1660 C CA . ASP A 1 213 ? 9.333 -2.839 -8.434 1.00 97.44 213 ASP A CA 1
ATOM 1661 C C . ASP A 1 213 ? 9.501 -3.658 -9.720 1.00 97.44 213 ASP A C 1
ATOM 1663 O O . ASP A 1 213 ? 10.515 -3.525 -10.404 1.00 97.44 213 ASP A O 1
ATOM 1667 N N . SER A 1 214 ? 8.466 -4.386 -10.147 1.00 97.38 214 SER A N 1
ATOM 1668 C CA . SER A 1 214 ? 8.446 -5.057 -11.457 1.00 97.38 214 SER A CA 1
ATOM 1669 C C . SER A 1 214 ? 8.606 -4.060 -12.619 1.00 97.38 214 SER A C 1
ATOM 1671 O O . SER A 1 214 ? 9.307 -4.324 -13.604 1.00 97.38 214 SER A O 1
ATOM 1673 N N . GLY A 1 215 ? 7.992 -2.876 -12.501 1.00 98.06 215 GLY A N 1
ATOM 1674 C CA . GLY A 1 215 ? 8.152 -1.775 -13.450 1.00 98.06 215 GLY A CA 1
ATOM 1675 C C . GLY A 1 215 ? 9.580 -1.219 -13.486 1.00 98.06 215 GLY A C 1
ATOM 1676 O O . GLY A 1 215 ? 10.140 -1.039 -14.570 1.00 98.06 215 GLY A O 1
ATOM 1677 N N . LYS A 1 216 ? 10.203 -0.997 -12.319 1.00 98.19 216 LYS A N 1
ATOM 1678 C CA . LYS A 1 216 ? 11.613 -0.573 -12.221 1.00 98.19 216 LYS A CA 1
ATOM 1679 C C . LYS A 1 216 ? 12.552 -1.596 -12.854 1.00 98.19 216 LYS A C 1
ATOM 1681 O O . LYS A 1 216 ? 13.455 -1.207 -13.590 1.00 98.19 216 LYS A O 1
ATOM 1686 N N . ASP A 1 217 ? 12.314 -2.886 -12.631 1.00 98.31 217 ASP A N 1
ATOM 1687 C CA . ASP A 1 217 ? 13.109 -3.979 -13.203 1.00 98.31 217 ASP A CA 1
ATOM 1688 C C . ASP A 1 217 ? 13.034 -4.011 -14.730 1.00 98.31 217 ASP A C 1
ATOM 1690 O O . ASP A 1 217 ? 14.051 -4.182 -15.414 1.00 98.31 217 ASP A O 1
ATOM 1694 N N . SER A 1 218 ? 11.836 -3.771 -15.263 1.00 98.31 218 SER A N 1
ATOM 1695 C CA . SER A 1 218 ? 11.601 -3.661 -16.702 1.00 98.31 218 SER A CA 1
ATOM 1696 C C . SER A 1 218 ? 12.345 -2.462 -17.300 1.00 98.31 218 SER A C 1
ATOM 1698 O O . SER A 1 218 ? 13.041 -2.609 -18.308 1.00 98.31 218 SER A O 1
ATOM 1700 N N . LEU A 1 219 ? 12.270 -1.287 -16.657 1.00 98.19 219 LEU A N 1
ATOM 1701 C CA . LEU A 1 219 ? 13.014 -0.096 -17.083 1.00 98.19 219 LEU A CA 1
ATOM 1702 C C . LEU A 1 219 ? 14.528 -0.319 -17.026 1.00 98.19 219 LEU A C 1
ATOM 1704 O O . LEU A 1 219 ? 15.229 -0.035 -17.996 1.00 98.19 219 LEU A O 1
ATOM 1708 N N . TYR A 1 220 ? 15.032 -0.843 -15.909 1.00 98.38 220 TYR A N 1
ATOM 1709 C CA . TYR A 1 220 ? 16.453 -1.109 -15.705 1.00 98.38 220 TYR A CA 1
ATOM 1710 C C . TYR A 1 220 ? 17.010 -2.017 -16.810 1.00 98.38 220 TYR A C 1
ATOM 1712 O O . TYR A 1 220 ? 18.013 -1.694 -17.449 1.00 98.38 220 TYR A O 1
ATOM 1720 N N . SER A 1 221 ? 16.301 -3.111 -17.104 1.00 97.94 221 SER A N 1
ATOM 1721 C CA . SER A 1 221 ? 16.666 -4.059 -18.162 1.00 97.94 221 SER A CA 1
ATOM 1722 C C . SER A 1 221 ? 16.657 -3.414 -19.550 1.00 97.94 221 SER A C 1
ATOM 1724 O O . SER A 1 221 ? 17.557 -3.662 -20.354 1.00 97.94 221 SER A O 1
ATOM 1726 N N . ALA A 1 222 ? 15.682 -2.545 -19.834 1.00 98.06 222 ALA A N 1
ATOM 1727 C CA . ALA A 1 222 ? 15.611 -1.823 -21.102 1.00 98.06 222 ALA A CA 1
ATOM 1728 C C . ALA A 1 222 ? 16.793 -0.854 -21.290 1.00 98.06 222 ALA A C 1
ATOM 1730 O O . ALA A 1 222 ? 17.366 -0.793 -22.381 1.00 98.06 222 ALA A O 1
ATOM 1731 N N . ILE A 1 223 ? 17.198 -0.140 -20.234 1.00 97.44 223 ILE A N 1
ATOM 1732 C CA . ILE A 1 223 ? 18.349 0.777 -20.269 1.00 97.44 223 ILE A CA 1
ATOM 1733 C C . ILE A 1 223 ? 19.653 -0.006 -20.499 1.00 97.44 223 ILE A C 1
ATOM 1735 O O . ILE A 1 223 ? 20.438 0.355 -21.380 1.00 97.44 223 ILE A O 1
ATOM 1739 N N . ILE A 1 224 ? 19.831 -1.146 -19.819 1.00 96.56 224 ILE A N 1
ATOM 1740 C CA . ILE A 1 224 ? 20.952 -2.069 -20.077 1.00 96.56 224 ILE A CA 1
ATOM 1741 C C . ILE A 1 224 ? 20.936 -2.582 -21.517 1.00 96.56 224 ILE A C 1
ATOM 1743 O O . ILE A 1 224 ? 21.981 -2.637 -22.172 1.00 96.56 224 ILE A O 1
ATOM 1747 N N . GLY A 1 225 ? 19.757 -2.897 -22.058 1.00 95.69 225 GLY A N 1
ATOM 1748 C CA . GLY A 1 225 ? 19.585 -3.252 -23.468 1.00 95.69 225 GLY A CA 1
ATOM 1749 C C . GLY A 1 225 ? 20.098 -2.170 -24.429 1.00 95.69 225 GLY A C 1
ATOM 1750 O O . GLY A 1 225 ? 20.594 -2.487 -25.511 1.00 95.69 225 GLY A O 1
ATOM 1751 N N . LYS A 1 226 ? 20.070 -0.899 -24.009 1.00 93.69 226 LYS A N 1
ATOM 1752 C CA . LYS A 1 226 ? 20.637 0.260 -24.719 1.00 93.69 226 LYS A CA 1
ATOM 1753 C C . LYS A 1 226 ? 22.105 0.547 -24.377 1.00 93.69 226 LYS A C 1
ATOM 1755 O O . LYS A 1 226 ? 22.625 1.588 -24.766 1.00 93.69 226 LYS A O 1
ATOM 1760 N N . LYS A 1 227 ? 22.792 -0.403 -23.733 1.00 91.81 227 LYS A N 1
ATOM 1761 C CA . LYS A 1 227 ? 24.222 -0.353 -23.376 1.00 91.81 227 LYS A CA 1
ATOM 1762 C C . LYS A 1 227 ? 24.585 0.739 -22.364 1.00 91.81 227 LYS A C 1
ATOM 1764 O O . LYS A 1 227 ? 25.735 1.167 -22.320 1.00 91.81 227 LYS A O 1
ATOM 1769 N N . VAL A 1 228 ? 23.631 1.147 -21.532 1.00 95.12 228 VAL A N 1
ATOM 1770 C CA . VAL A 1 228 ? 23.873 1.991 -20.358 1.00 95.12 228 VAL A CA 1
ATOM 1771 C C . VAL A 1 228 ? 23.537 1.191 -19.108 1.00 95.12 228 VAL A C 1
ATOM 1773 O O . VAL A 1 228 ? 22.515 0.518 -19.073 1.00 95.12 228 VAL A O 1
ATOM 1776 N N . THR A 1 229 ? 24.367 1.269 -18.071 1.00 96.94 229 THR A N 1
ATOM 1777 C CA . THR A 1 229 ? 24.103 0.593 -16.795 1.00 96.94 229 THR A CA 1
ATOM 1778 C C . THR A 1 229 ? 23.757 1.635 -15.735 1.00 96.94 229 THR A C 1
ATOM 1780 O O . THR A 1 229 ? 24.660 2.341 -15.283 1.00 96.94 229 THR A O 1
ATOM 1783 N N . PRO A 1 230 ? 22.481 1.757 -15.323 1.00 97.81 230 PRO A N 1
ATOM 1784 C CA . PRO A 1 230 ? 22.112 2.622 -14.209 1.00 97.81 230 PRO A CA 1
ATOM 1785 C C . PRO A 1 230 ? 22.790 2.164 -12.911 1.00 97.81 230 PRO A C 1
ATOM 1787 O O . PRO A 1 230 ? 23.010 0.966 -12.703 1.00 97.81 230 PRO A O 1
ATOM 1790 N N . ARG A 1 231 ? 23.088 3.112 -12.016 1.00 97.56 231 ARG A N 1
ATOM 1791 C CA . ARG A 1 231 ? 23.746 2.841 -10.726 1.00 97.56 231 ARG A CA 1
ATOM 1792 C C . ARG A 1 231 ? 22.895 1.968 -9.798 1.00 97.56 231 ARG A C 1
ATOM 1794 O O . ARG A 1 231 ? 23.439 1.132 -9.082 1.00 97.56 231 ARG A O 1
ATOM 1801 N N . SER A 1 232 ? 21.579 2.159 -9.819 1.00 97.75 232 SER A N 1
ATOM 1802 C CA . SER A 1 232 ? 20.605 1.373 -9.064 1.00 97.75 232 SER A CA 1
ATOM 1803 C C . SER A 1 232 ? 19.268 1.308 -9.813 1.00 97.75 232 SER A C 1
ATOM 1805 O O . SER A 1 232 ? 19.136 1.820 -10.929 1.00 97.75 232 SER A O 1
ATOM 1807 N N . LYS A 1 233 ? 18.272 0.662 -9.199 1.00 97.44 233 LYS A N 1
ATOM 1808 C CA . LYS A 1 233 ? 16.890 0.601 -9.695 1.00 97.44 233 LYS A CA 1
ATOM 1809 C C . LYS A 1 233 ? 16.022 1.757 -9.183 1.00 97.44 233 LYS A C 1
ATOM 1811 O O . LYS A 1 233 ? 14.834 1.805 -9.498 1.00 97.44 233 LYS A O 1
ATOM 1816 N N . ASP A 1 234 ? 16.580 2.686 -8.410 1.00 97.38 234 ASP A N 1
ATOM 1817 C CA . ASP A 1 234 ? 15.841 3.860 -7.956 1.00 97.38 234 ASP A CA 1
ATOM 1818 C C . ASP A 1 234 ? 15.475 4.752 -9.142 1.00 97.38 234 ASP A C 1
ATOM 1820 O O . ASP A 1 234 ? 16.257 4.930 -10.077 1.00 97.38 234 ASP A O 1
ATOM 1824 N N . PHE A 1 235 ? 14.285 5.358 -9.108 1.00 98.00 235 PHE A N 1
ATOM 1825 C CA . PHE A 1 235 ? 13.775 6.141 -10.240 1.00 98.00 235 PHE A CA 1
ATOM 1826 C C . PHE A 1 235 ? 14.703 7.287 -10.662 1.00 98.00 235 PHE A C 1
ATOM 1828 O O . PHE A 1 235 ? 14.759 7.616 -11.846 1.00 98.00 235 PHE A O 1
ATOM 1835 N N . VAL A 1 236 ? 15.457 7.866 -9.723 1.00 98.00 236 VAL A N 1
ATOM 1836 C CA . VAL A 1 236 ? 16.444 8.918 -10.011 1.00 98.00 236 VAL A CA 1
ATOM 1837 C C . VAL A 1 236 ? 17.595 8.376 -10.866 1.00 98.00 236 VAL A C 1
ATOM 1839 O O . VAL A 1 236 ? 17.931 8.977 -11.887 1.00 98.00 236 VAL A O 1
ATOM 1842 N N . ASP A 1 237 ? 18.148 7.216 -10.506 1.00 98.25 237 ASP A N 1
ATOM 1843 C CA . ASP A 1 237 ? 19.243 6.582 -11.246 1.00 98.25 237 ASP A CA 1
ATOM 1844 C C . ASP A 1 237 ? 18.765 6.009 -12.585 1.00 98.25 237 ASP A C 1
ATOM 1846 O O . ASP A 1 237 ? 19.476 6.111 -13.586 1.00 98.25 237 ASP A O 1
ATOM 1850 N N . LEU A 1 238 ? 17.544 5.464 -12.639 1.00 98.38 238 LEU A N 1
ATOM 1851 C CA . LEU A 1 238 ? 16.913 5.036 -13.891 1.00 98.38 238 LEU A CA 1
ATOM 1852 C C . LEU A 1 238 ? 16.740 6.214 -14.856 1.00 98.38 238 LEU A C 1
ATOM 1854 O O . LEU A 1 238 ? 17.079 6.104 -16.033 1.00 98.38 238 LEU A O 1
ATOM 1858 N N . ALA A 1 239 ? 16.257 7.359 -14.367 1.00 98.00 239 ALA A N 1
ATOM 1859 C CA . ALA A 1 239 ? 16.105 8.560 -15.181 1.00 98.00 239 ALA A CA 1
ATOM 1860 C C . ALA A 1 239 ? 17.454 9.081 -15.699 1.00 98.00 239 ALA A C 1
ATOM 1862 O O . ALA A 1 239 ? 17.541 9.508 -16.852 1.00 98.00 239 ALA A O 1
ATOM 1863 N N . GLN A 1 240 ? 18.510 9.024 -14.882 1.00 97.75 240 GLN A N 1
ATOM 1864 C CA . GLN A 1 240 ? 19.854 9.386 -15.328 1.00 97.75 240 GLN A CA 1
ATOM 1865 C C . GLN A 1 240 ? 20.381 8.401 -16.378 1.00 97.75 240 GLN A C 1
ATOM 1867 O O . GLN A 1 240 ? 20.834 8.828 -17.436 1.00 97.75 240 GLN A O 1
ATOM 1872 N N . GLY A 1 241 ? 20.215 7.097 -16.148 1.00 97.19 241 GLY A N 1
ATOM 1873 C CA . GLY A 1 241 ? 20.575 6.069 -17.120 1.00 97.19 241 GLY A CA 1
ATOM 1874 C C . GLY A 1 241 ? 19.887 6.269 -18.473 1.00 97.19 241 GLY A C 1
ATOM 1875 O O . GLY A 1 241 ? 20.515 6.076 -19.505 1.00 97.19 241 GLY A O 1
ATOM 1876 N N . ILE A 1 242 ? 18.630 6.728 -18.497 1.00 96.25 242 ILE A N 1
ATOM 1877 C CA . ILE A 1 242 ? 17.936 7.078 -19.748 1.00 96.25 242 ILE A CA 1
ATOM 1878 C C . ILE A 1 242 ? 18.601 8.269 -20.453 1.00 96.25 242 ILE A C 1
ATOM 1880 O O . ILE A 1 242 ? 18.781 8.224 -21.668 1.00 96.25 242 ILE A O 1
ATOM 1884 N N . LYS A 1 243 ? 18.980 9.324 -19.720 1.00 94.44 243 LYS A N 1
ATOM 1885 C CA . LYS A 1 243 ? 19.667 10.498 -20.295 1.00 94.44 243 LYS A CA 1
ATOM 1886 C C . LYS A 1 243 ? 21.034 10.148 -20.879 1.00 94.44 243 LYS A C 1
ATOM 1888 O O . LYS A 1 243 ? 21.452 10.765 -21.854 1.00 94.44 243 LYS A O 1
ATOM 1893 N N . ASP A 1 244 ? 21.699 9.152 -20.307 1.00 93.19 244 ASP A N 1
ATOM 1894 C CA . ASP A 1 244 ? 23.017 8.702 -20.748 1.00 93.19 244 ASP A CA 1
ATOM 1895 C C . ASP A 1 244 ? 22.950 7.799 -22.000 1.00 93.19 244 ASP A C 1
ATOM 1897 O O . ASP A 1 244 ? 23.987 7.475 -22.591 1.00 93.19 244 ASP A O 1
ATOM 1901 N N . ILE A 1 245 ? 21.749 7.395 -22.446 1.00 91.56 245 ILE A N 1
ATOM 1902 C CA . ILE A 1 245 ? 21.573 6.613 -23.676 1.00 91.56 245 ILE A CA 1
ATOM 1903 C C . ILE A 1 245 ? 22.037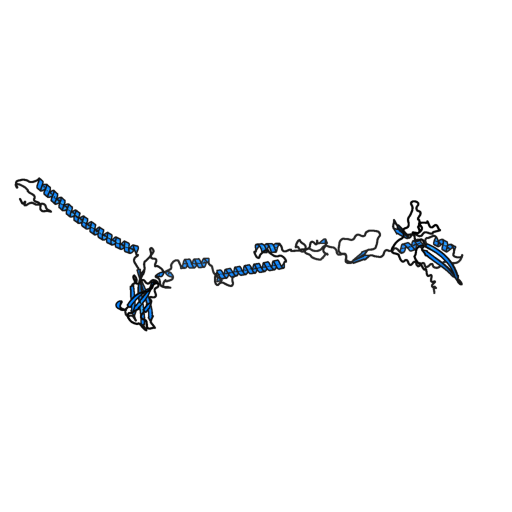 7.444 -24.873 1.00 91.56 245 ILE A C 1
ATOM 1905 O O . ILE A 1 245 ? 21.426 8.437 -25.267 1.00 91.56 245 ILE A O 1
ATOM 1909 N N . ARG A 1 246 ? 23.118 6.985 -25.508 1.00 84.81 246 ARG A N 1
ATOM 1910 C CA . ARG A 1 246 ? 23.656 7.601 -26.724 1.00 84.81 246 ARG A CA 1
ATOM 1911 C C . ARG A 1 246 ? 22.716 7.356 -27.905 1.00 84.81 246 ARG A C 1
ATOM 1913 O O . ARG A 1 246 ? 22.556 6.220 -28.342 1.00 84.81 246 ARG A O 1
ATOM 1920 N N . LEU A 1 247 ? 22.162 8.432 -28.461 1.00 84.00 247 LEU A N 1
ATOM 1921 C CA . LEU A 1 247 ? 21.280 8.396 -29.636 1.00 84.00 247 LEU A CA 1
ATOM 1922 C C . LEU A 1 247 ? 22.041 8.164 -30.961 1.00 84.00 247 LEU A C 1
ATOM 1924 O O . LEU A 1 247 ? 21.467 7.673 -31.930 1.00 84.00 247 LEU A O 1
ATOM 1928 N N . GLY A 1 248 ? 23.344 8.465 -30.997 1.00 82.62 248 GLY A N 1
ATOM 1929 C CA . GLY A 1 248 ? 24.248 8.182 -32.114 1.00 82.62 248 GLY A CA 1
ATOM 1930 C C . GLY A 1 248 ? 25.714 8.293 -31.681 1.00 82.62 248 GLY A C 1
ATOM 1931 O O . GLY A 1 248 ? 26.033 9.022 -30.743 1.00 82.62 248 GLY A O 1
ATOM 1932 N N . GLN A 1 249 ? 26.603 7.516 -32.307 1.00 77.12 249 GLN A N 1
ATOM 1933 C CA . GLN A 1 249 ? 28.014 7.397 -31.887 1.00 77.12 249 GLN A CA 1
ATOM 1934 C C . GLN A 1 249 ? 29.028 7.835 -32.953 1.00 77.12 249 GLN A C 1
ATOM 1936 O O . GLN A 1 249 ? 30.200 8.013 -32.635 1.00 77.12 249 GLN A O 1
ATOM 1941 N N . GLY A 1 250 ? 28.601 8.012 -34.207 1.00 86.44 250 GLY A N 1
ATOM 1942 C CA . GLY A 1 250 ? 29.480 8.483 -35.278 1.00 86.44 250 GLY A CA 1
ATOM 1943 C C . GLY A 1 250 ? 29.784 9.978 -35.169 1.00 86.44 250 GLY A C 1
ATOM 1944 O O . GLY A 1 250 ? 29.024 10.731 -34.567 1.00 86.44 250 GLY A O 1
ATOM 1945 N N . ASN A 1 251 ? 30.872 10.424 -35.789 1.00 91.00 251 ASN A N 1
ATOM 1946 C CA . ASN A 1 251 ? 31.204 11.842 -35.980 1.00 91.00 251 ASN A CA 1
ATOM 1947 C C . ASN A 1 251 ? 31.045 12.301 -37.440 1.00 91.00 251 ASN A C 1
ATOM 1949 O O . ASN A 1 251 ? 31.326 13.463 -37.738 1.00 91.00 251 ASN A O 1
ATOM 1953 N N . ALA A 1 252 ? 30.581 11.404 -38.319 1.00 93.44 252 ALA A N 1
ATOM 1954 C CA . ALA A 1 252 ? 30.382 11.684 -39.732 1.00 93.44 252 ALA A CA 1
ATOM 1955 C C . ALA A 1 252 ? 29.517 12.939 -39.932 1.00 93.44 252 ALA A C 1
ATOM 1957 O O . ALA A 1 252 ? 28.533 13.153 -39.218 1.00 93.44 252 ALA A O 1
ATOM 1958 N N . GLN A 1 253 ? 29.893 13.769 -40.895 1.00 93.69 253 GLN A N 1
ATOM 1959 C CA . GLN A 1 253 ? 29.135 14.934 -41.340 1.00 93.69 253 GLN A CA 1
ATOM 1960 C C . GLN A 1 253 ? 28.374 14.612 -42.633 1.00 93.69 253 GLN A C 1
ATOM 1962 O O . GLN A 1 253 ? 28.785 13.717 -43.377 1.00 93.69 253 GLN A O 1
ATOM 1967 N N . PRO A 1 254 ? 27.297 15.350 -42.970 1.00 95.44 254 PRO A N 1
ATOM 1968 C CA . PRO A 1 254 ? 26.558 15.133 -44.214 1.00 95.44 254 PRO A CA 1
ATOM 1969 C C . PRO A 1 254 ? 27.462 15.059 -45.453 1.00 95.44 254 PRO A C 1
ATOM 1971 O O . PRO A 1 254 ? 27.286 14.173 -46.285 1.00 95.44 254 PRO A O 1
ATOM 1974 N N . SER A 1 255 ? 28.494 15.903 -45.534 1.00 94.56 255 SER A N 1
ATOM 1975 C CA . SER A 1 255 ? 29.448 15.943 -46.654 1.00 94.56 255 SER A CA 1
ATOM 1976 C C . SER A 1 255 ? 30.348 14.711 -46.792 1.00 94.56 255 SER A C 1
ATOM 1978 O O . SER A 1 255 ? 31.024 14.577 -47.807 1.00 94.56 255 SER A O 1
ATOM 1980 N N . GLU A 1 256 ? 30.388 13.839 -45.787 1.00 94.44 256 GLU A N 1
ATOM 1981 C CA . GLU A 1 256 ? 31.217 12.626 -45.747 1.00 94.44 256 GLU A CA 1
ATOM 1982 C C . GLU A 1 256 ? 30.402 11.364 -46.063 1.00 94.44 256 GLU A C 1
ATOM 1984 O O . GLU A 1 256 ? 30.954 10.290 -46.293 1.00 94.44 256 GLU A O 1
ATOM 1989 N N . VAL A 1 257 ? 29.073 11.487 -46.102 1.00 95.75 257 VAL A N 1
ATOM 1990 C CA . VAL A 1 257 ? 28.151 10.385 -46.372 1.00 95.75 257 VAL A CA 1
ATOM 1991 C C . VAL A 1 257 ? 27.540 10.569 -47.755 1.00 95.75 257 VAL A C 1
ATOM 1993 O O . VAL A 1 257 ? 27.125 11.665 -48.129 1.00 95.75 257 VAL A O 1
ATOM 1996 N N . LEU A 1 258 ? 27.487 9.486 -48.534 1.00 95.69 258 LEU A N 1
ATOM 1997 C CA . LEU A 1 258 ? 26.994 9.499 -49.912 1.00 95.69 258 LEU A CA 1
ATOM 1998 C C . LEU A 1 258 ? 25.574 10.072 -50.006 1.00 95.69 258 LEU A C 1
ATOM 2000 O O . LEU A 1 258 ? 24.693 9.705 -49.222 1.00 95.69 258 LEU A O 1
ATOM 2004 N N . SER A 1 259 ? 25.341 10.924 -51.005 1.00 94.88 259 SER A N 1
ATOM 2005 C CA . SER A 1 259 ? 24.013 11.463 -51.289 1.00 94.88 259 SER A CA 1
ATOM 2006 C C . SER A 1 259 ? 22.969 10.351 -51.432 1.00 94.88 259 SER A C 1
ATOM 2008 O O . SER A 1 259 ? 23.205 9.319 -52.064 1.00 94.88 259 SER A O 1
ATOM 2010 N N . GLY A 1 260 ? 21.814 10.546 -50.794 1.00 92.94 260 GLY A N 1
ATOM 2011 C CA . GLY A 1 260 ? 20.725 9.566 -50.757 1.00 92.94 260 GLY A CA 1
ATOM 2012 C C . GLY A 1 260 ? 20.813 8.525 -49.633 1.00 92.94 260 GLY A C 1
ATOM 2013 O O . GLY A 1 260 ? 19.841 7.801 -49.429 1.00 92.94 260 GLY A O 1
ATOM 2014 N N . LYS A 1 261 ? 21.915 8.461 -48.873 1.00 95.12 261 LYS A N 1
ATOM 2015 C CA . LYS A 1 261 ? 22.020 7.641 -47.651 1.00 95.12 261 LYS A CA 1
ATOM 2016 C C . LYS A 1 261 ? 21.665 8.461 -46.407 1.00 95.12 261 LYS A C 1
ATOM 2018 O O . LYS A 1 261 ? 21.893 9.670 -46.381 1.00 95.12 261 LYS A O 1
ATOM 2023 N N . THR A 1 262 ? 21.111 7.809 -45.387 1.00 94.44 262 THR A N 1
ATOM 2024 C CA . THR A 1 262 ? 20.851 8.403 -44.066 1.00 94.44 262 THR A CA 1
ATOM 2025 C C . THR A 1 262 ? 21.806 7.828 -43.026 1.00 94.44 262 THR A C 1
ATOM 2027 O O . THR A 1 262 ? 22.316 6.717 -43.184 1.00 94.44 262 THR A O 1
ATOM 2030 N N . PHE A 1 263 ? 22.094 8.604 -41.986 1.00 92.31 263 PHE A N 1
ATOM 2031 C CA . PHE A 1 263 ? 22.953 8.205 -40.875 1.00 92.31 263 PHE A CA 1
ATOM 2032 C C . PHE A 1 263 ? 22.610 9.015 -39.616 1.00 92.31 263 PHE A C 1
ATOM 2034 O O . PHE A 1 263 ? 21.982 10.067 -39.701 1.00 92.31 263 PHE A O 1
ATOM 2041 N N . THR A 1 264 ? 23.047 8.551 -38.448 1.00 91.56 264 THR A N 1
ATOM 2042 C CA . THR A 1 264 ? 23.005 9.309 -37.189 1.00 91.56 264 THR A CA 1
ATOM 2043 C C . THR A 1 264 ? 24.427 9.510 -36.672 1.00 91.56 264 THR A C 1
ATOM 2045 O O . THR A 1 264 ? 25.238 8.581 -36.648 1.00 91.56 264 THR A O 1
ATOM 2048 N N . ASN A 1 265 ? 24.753 10.733 -36.260 1.00 88.75 265 ASN A N 1
ATOM 2049 C CA . ASN A 1 265 ? 26.010 11.051 -35.578 1.00 88.75 265 ASN A CA 1
ATOM 2050 C C . ASN A 1 265 ? 25.749 11.396 -34.104 1.00 88.75 265 ASN A C 1
ATOM 2052 O O . ASN A 1 265 ? 24.652 11.184 -33.587 1.00 88.75 265 ASN A O 1
ATOM 2056 N N . ASN A 1 266 ? 26.758 11.920 -33.418 1.00 84.62 266 ASN A N 1
ATOM 2057 C CA . ASN A 1 266 ? 26.696 12.373 -32.030 1.00 84.62 266 ASN A CA 1
ATOM 2058 C C . ASN A 1 266 ? 25.598 13.418 -31.736 1.00 84.62 266 ASN A C 1
ATOM 2060 O O . ASN A 1 266 ? 25.293 13.636 -30.568 1.00 84.62 266 ASN A O 1
ATOM 2064 N N . SER A 1 267 ? 24.975 14.023 -32.755 1.00 82.56 267 SER A N 1
ATOM 2065 C CA . SER A 1 267 ? 23.794 14.881 -32.577 1.00 82.56 267 SER A CA 1
ATOM 2066 C C . SER A 1 267 ? 22.536 14.083 -32.215 1.00 82.56 267 SER A C 1
ATOM 2068 O O . SER A 1 267 ? 21.557 14.662 -31.759 1.00 82.56 267 SER A O 1
ATOM 2070 N N . GLY A 1 268 ? 22.523 12.765 -32.453 1.00 83.38 268 GLY A N 1
ATOM 2071 C CA . GLY A 1 268 ? 21.382 11.889 -32.165 1.00 83.38 268 GLY A CA 1
ATOM 2072 C C . GLY A 1 268 ? 20.191 12.029 -33.115 1.00 83.38 268 GLY A C 1
ATOM 2073 O O . GLY A 1 268 ? 19.193 11.335 -32.951 1.00 83.38 268 GLY A O 1
ATOM 2074 N N . ILE A 1 269 ? 20.296 12.912 -34.107 1.00 86.56 269 ILE A N 1
ATOM 2075 C CA . ILE A 1 269 ? 19.263 13.199 -35.102 1.00 86.56 269 ILE A CA 1
ATOM 2076 C C . ILE A 1 269 ? 19.635 12.489 -36.405 1.00 86.56 269 ILE A C 1
ATOM 2078 O O . ILE A 1 269 ? 20.810 12.453 -36.779 1.00 86.56 269 ILE A O 1
ATOM 2082 N N . GLU A 1 270 ? 18.643 11.926 -37.095 1.00 90.31 270 GLU A N 1
ATOM 2083 C CA . GLU A 1 270 ? 18.834 11.371 -38.435 1.00 90.31 270 GLU A CA 1
ATOM 2084 C C . GLU A 1 270 ? 19.216 12.485 -39.420 1.00 90.31 270 GLU A C 1
ATOM 2086 O O . GLU A 1 270 ? 18.521 13.491 -39.557 1.00 90.31 270 GLU A O 1
ATOM 2091 N N . GLN A 1 271 ? 20.335 12.300 -40.113 1.00 93.06 271 GLN A N 1
ATOM 2092 C CA . GLN A 1 271 ? 20.856 13.205 -41.130 1.00 93.06 271 GLN A CA 1
ATOM 2093 C C . GLN A 1 271 ? 20.948 12.484 -42.476 1.00 93.06 271 GLN A C 1
ATOM 2095 O O . GLN A 1 271 ? 21.033 11.256 -42.552 1.00 93.06 271 GLN A O 1
ATOM 2100 N N . ARG A 1 272 ? 20.952 13.259 -43.564 1.00 95.88 272 ARG A N 1
ATOM 2101 C CA . ARG A 1 272 ? 21.103 12.754 -44.933 1.00 95.88 272 ARG A CA 1
ATOM 2102 C C . ARG A 1 272 ? 22.468 13.147 -45.483 1.00 95.88 272 ARG A C 1
ATOM 2104 O O . ARG A 1 272 ? 22.880 14.294 -45.343 1.00 95.88 272 ARG A O 1
ATOM 2111 N N . GLY A 1 273 ? 23.148 12.201 -46.121 1.00 96.81 273 GLY A N 1
ATOM 2112 C CA . GLY A 1 273 ? 24.414 12.443 -46.802 1.00 96.81 273 GLY A CA 1
ATOM 2113 C C . GLY A 1 273 ? 24.271 13.417 -47.973 1.00 96.81 273 GLY A C 1
ATOM 2114 O O . GLY A 1 273 ? 23.240 13.451 -48.647 1.00 96.81 273 GLY A O 1
ATOM 2115 N N . THR A 1 274 ? 25.317 14.199 -48.218 1.00 96.56 274 THR A N 1
ATOM 2116 C CA . THR A 1 274 ? 25.434 15.184 -49.301 1.00 96.56 274 THR A CA 1
ATOM 2117 C C . THR A 1 274 ? 26.686 14.971 -50.154 1.00 96.56 274 THR A C 1
ATOM 2119 O O . THR A 1 274 ? 26.882 15.698 -51.127 1.00 96.56 274 THR A O 1
ATOM 2122 N N . MET A 1 275 ? 27.520 13.966 -49.853 1.00 96.31 275 MET A N 1
ATOM 2123 C CA . MET A 1 275 ? 28.702 13.653 -50.657 1.00 96.31 275 MET A CA 1
ATOM 2124 C C . MET A 1 275 ? 28.287 13.254 -52.080 1.00 96.31 275 MET A C 1
ATOM 2126 O O . MET A 1 275 ? 27.519 12.306 -52.278 1.00 96.31 275 MET A O 1
ATOM 2130 N N . ALA A 1 276 ? 28.807 13.973 -53.075 1.00 94.75 276 ALA A N 1
ATOM 2131 C CA . ALA A 1 276 ? 28.534 13.706 -54.482 1.00 94.75 276 ALA A CA 1
ATOM 2132 C C . ALA A 1 276 ? 29.088 12.337 -54.913 1.00 94.75 276 ALA A C 1
ATOM 2134 O O . ALA A 1 276 ? 30.167 11.928 -54.480 1.00 94.75 276 ALA A O 1
ATOM 2135 N N . ASN A 1 277 ? 28.355 11.647 -55.788 1.00 94.44 277 ASN A N 1
ATOM 2136 C CA . ASN A 1 277 ? 28.807 10.428 -56.451 1.00 94.44 277 ASN A CA 1
ATOM 2137 C C . ASN A 1 277 ? 29.133 10.749 -57.912 1.00 94.44 277 ASN A C 1
ATOM 2139 O O . ASN A 1 277 ? 28.228 11.075 -58.678 1.00 94.44 277 ASN A O 1
ATOM 2143 N N . TYR A 1 278 ? 30.403 10.646 -58.294 1.00 92.25 278 TYR A N 1
ATOM 2144 C CA . TYR A 1 278 ? 30.860 10.910 -59.659 1.00 92.25 278 TYR A CA 1
ATOM 2145 C C . TYR A 1 278 ? 31.041 9.637 -60.499 1.00 92.25 278 TYR A C 1
ATOM 2147 O O . TYR A 1 278 ? 31.404 9.733 -61.670 1.00 92.25 278 TYR A O 1
ATOM 2155 N N . GLY A 1 279 ? 30.781 8.450 -59.937 1.00 91.94 279 GLY A N 1
ATOM 2156 C CA . GLY A 1 279 ? 30.889 7.179 -60.652 1.00 91.94 279 GLY A CA 1
ATOM 2157 C C . GLY A 1 279 ? 32.303 6.917 -61.182 1.00 91.94 279 GLY A C 1
ATOM 2158 O O . GLY A 1 279 ? 33.282 7.027 -60.444 1.00 91.94 279 GLY A O 1
ATOM 2159 N N . SER A 1 280 ? 32.410 6.541 -62.457 1.00 92.69 280 SER A N 1
ATOM 2160 C CA . SER A 1 280 ? 33.693 6.289 -63.124 1.00 92.69 280 SER A CA 1
ATOM 2161 C C . SER A 1 280 ? 34.249 7.559 -63.766 1.00 92.69 280 SER A C 1
ATOM 2163 O O . SER A 1 280 ? 33.524 8.273 -64.460 1.00 92.69 280 SER A O 1
ATOM 2165 N N . LYS A 1 281 ? 35.554 7.801 -63.610 1.00 90.19 281 LYS A N 1
ATOM 2166 C CA . LYS A 1 281 ? 36.262 8.927 -64.227 1.00 90.19 281 LYS A CA 1
ATOM 2167 C C . LYS A 1 281 ? 37.433 8.450 -65.079 1.00 90.19 281 LYS A C 1
ATOM 2169 O O . LYS A 1 281 ? 38.293 7.717 -64.601 1.00 90.19 281 LYS A O 1
ATOM 2174 N N . ASP A 1 282 ? 37.494 8.933 -66.313 1.00 88.88 282 ASP A N 1
ATOM 2175 C CA . ASP A 1 282 ? 38.616 8.687 -67.214 1.00 88.88 282 ASP A CA 1
ATOM 2176 C C . ASP A 1 282 ? 39.533 9.922 -67.239 1.00 88.88 282 ASP A C 1
ATOM 2178 O O . ASP A 1 282 ? 39.076 11.052 -67.423 1.00 88.88 282 ASP A O 1
ATOM 2182 N N . ILE A 1 283 ? 40.828 9.703 -67.023 1.00 87.69 283 ILE A N 1
ATOM 2183 C CA . ILE A 1 283 ? 41.891 10.707 -66.961 1.00 87.69 283 ILE A CA 1
ATOM 2184 C C . ILE A 1 283 ? 42.780 10.534 -68.186 1.00 87.69 283 ILE A C 1
ATOM 2186 O O . ILE A 1 283 ? 43.341 9.462 -68.419 1.00 87.69 283 ILE A O 1
ATOM 2190 N N . THR A 1 284 ? 42.961 11.605 -68.954 1.00 83.88 284 THR A N 1
ATOM 2191 C CA . THR A 1 284 ? 43.983 11.640 -70.006 1.00 83.88 284 THR A CA 1
ATOM 2192 C C . THR A 1 284 ? 45.265 12.213 -69.406 1.00 83.88 284 THR A C 1
ATOM 2194 O O . THR A 1 284 ? 45.206 13.318 -68.866 1.00 83.88 284 THR A O 1
ATOM 2197 N N . PRO A 1 285 ? 46.414 11.511 -69.449 1.00 82.94 285 PRO A N 1
ATOM 2198 C CA . PRO A 1 285 ? 47.669 12.062 -68.950 1.00 82.94 285 PRO A CA 1
ATOM 2199 C C . PRO A 1 285 ? 47.991 13.410 -69.595 1.00 82.94 285 PRO A C 1
ATOM 2201 O O . PRO A 1 285 ? 47.860 13.578 -70.807 1.00 82.94 285 PRO A O 1
ATOM 2204 N N . SER A 1 286 ? 48.436 14.357 -68.777 1.00 78.12 286 SER A N 1
ATOM 2205 C CA . SER A 1 286 ? 48.860 15.686 -69.211 1.00 78.12 286 SER A CA 1
ATOM 2206 C C . SER A 1 286 ? 50.116 16.091 -68.442 1.00 78.12 286 SER A C 1
ATOM 2208 O O . SER A 1 286 ? 50.407 15.504 -67.401 1.00 78.12 286 SER A O 1
ATOM 2210 N N . GLY A 1 287 ? 50.840 17.101 -68.927 1.00 77.12 287 GLY A N 1
ATOM 2211 C CA . GLY A 1 287 ? 51.973 17.683 -68.197 1.00 77.12 287 GLY A CA 1
ATOM 2212 C C . GLY A 1 287 ? 51.577 18.538 -66.983 1.00 77.12 287 GLY A C 1
ATOM 2213 O O . GLY A 1 287 ? 52.457 19.073 -66.321 1.00 77.12 287 GLY A O 1
ATOM 2214 N N . TYR A 1 288 ? 50.278 18.685 -66.696 1.00 79.62 288 TYR A N 1
ATOM 2215 C CA . TYR A 1 288 ? 49.735 19.518 -65.621 1.00 79.62 288 TYR A CA 1
ATOM 2216 C C . TYR A 1 288 ? 48.942 18.693 -64.594 1.00 79.62 288 TYR A C 1
ATOM 2218 O O . TYR A 1 288 ? 48.402 17.625 -64.910 1.00 79.62 288 TYR A O 1
ATOM 2226 N N . ILE A 1 289 ? 48.837 19.225 -63.370 1.00 82.94 289 ILE A N 1
ATOM 2227 C CA . ILE A 1 289 ? 47.990 18.678 -62.300 1.00 82.94 289 ILE A CA 1
ATOM 2228 C C . ILE A 1 289 ? 46.519 18.757 -62.731 1.00 82.94 289 ILE A C 1
ATOM 2230 O O . ILE A 1 289 ? 46.049 19.803 -63.174 1.00 82.94 289 ILE A O 1
ATOM 2234 N N . GLN A 1 290 ? 45.791 17.649 -62.588 1.00 86.06 290 GLN A N 1
ATOM 2235 C CA . GLN A 1 290 ? 44.350 17.575 -62.836 1.00 86.06 290 GLN A CA 1
ATOM 2236 C C . GLN A 1 290 ? 43.614 17.454 -61.500 1.00 86.06 290 GLN A C 1
ATOM 2238 O O . GLN A 1 290 ? 43.720 16.431 -60.825 1.00 86.06 290 GLN A O 1
ATOM 2243 N N . GLU A 1 291 ? 42.879 18.498 -61.121 1.00 88.06 291 GLU A N 1
ATOM 2244 C CA . GLU A 1 291 ? 42.052 18.507 -59.913 1.00 88.06 291 GLU A CA 1
ATOM 2245 C C . GLU A 1 291 ? 40.631 18.013 -60.213 1.00 88.06 291 GLU A C 1
ATOM 2247 O O . GLU A 1 291 ? 40.024 18.376 -61.224 1.00 88.06 291 GLU A O 1
ATOM 2252 N N . PHE A 1 292 ? 40.075 17.200 -59.313 1.00 85.50 292 PHE A N 1
ATOM 2253 C CA . PHE A 1 292 ? 38.690 16.738 -59.386 1.00 85.50 292 PHE A CA 1
ATOM 2254 C C . PHE A 1 292 ? 37.885 17.224 -58.179 1.00 85.50 292 PHE A C 1
ATOM 2256 O O . PHE A 1 292 ? 38.430 17.464 -57.102 1.00 85.50 292 PHE A O 1
ATOM 2263 N N . GLY A 1 293 ? 36.565 17.350 -58.350 1.00 85.94 293 GLY A N 1
ATOM 2264 C CA . GLY A 1 293 ? 35.668 17.729 -57.260 1.00 85.94 293 GLY A CA 1
ATOM 2265 C C . GLY A 1 293 ? 35.706 16.714 -56.113 1.00 85.94 293 GLY A C 1
ATOM 2266 O O . GLY A 1 293 ? 35.815 15.508 -56.347 1.00 85.94 293 GLY A O 1
ATOM 2267 N N . LYS A 1 294 ? 35.584 17.192 -54.868 1.00 88.88 294 LYS A N 1
ATOM 2268 C CA . LYS A 1 294 ? 35.483 16.327 -53.682 1.00 88.88 294 LYS A CA 1
ATOM 2269 C C . LYS A 1 294 ? 34.225 15.458 -53.775 1.00 88.88 294 LYS A C 1
ATOM 2271 O O . LYS A 1 294 ? 33.136 15.979 -54.016 1.00 88.88 294 LYS A O 1
ATOM 2276 N N . GLY A 1 295 ? 34.371 14.152 -53.580 1.00 91.56 295 GLY A N 1
ATOM 2277 C CA . GLY A 1 295 ? 33.264 13.199 -53.613 1.00 91.56 295 GLY A CA 1
ATOM 2278 C C . GLY A 1 295 ? 33.736 11.762 -53.801 1.00 91.56 295 GLY A C 1
ATOM 2279 O O . GLY A 1 295 ? 34.932 11.478 -53.783 1.00 91.56 295 GLY A O 1
ATOM 2280 N N . TYR A 1 296 ? 32.779 10.860 -53.986 1.00 93.69 296 TYR A N 1
ATOM 2281 C CA . TYR A 1 296 ? 33.034 9.445 -54.225 1.00 93.69 296 TYR A CA 1
ATOM 2282 C C . TYR A 1 296 ? 33.250 9.168 -55.719 1.00 93.69 296 TYR A C 1
ATOM 2284 O O . TYR A 1 296 ? 32.438 9.576 -56.553 1.00 93.69 296 TYR A O 1
ATOM 2292 N N . TYR A 1 297 ? 34.319 8.436 -56.037 1.00 93.31 297 TYR A N 1
ATOM 2293 C CA . TYR A 1 297 ? 34.614 7.903 -57.367 1.00 93.31 297 TYR A CA 1
ATOM 2294 C C . TYR A 1 297 ? 34.665 6.382 -57.266 1.00 93.31 297 TYR A C 1
ATOM 2296 O O . TYR A 1 297 ? 35.450 5.833 -56.496 1.00 93.31 297 TYR A O 1
ATOM 2304 N N . GLU A 1 298 ? 33.832 5.698 -58.041 1.00 92.94 298 GLU A N 1
ATOM 2305 C CA . GLU A 1 298 ? 33.795 4.236 -58.068 1.00 92.94 298 GLU A CA 1
ATOM 2306 C C . GLU A 1 298 ? 35.051 3.677 -58.746 1.00 92.94 298 GLU A C 1
ATOM 2308 O O . GLU A 1 298 ? 35.617 2.679 -58.300 1.00 92.94 298 GLU A O 1
ATOM 2313 N N . LYS A 1 299 ? 35.475 4.304 -59.854 1.00 92.25 299 LYS A N 1
ATOM 2314 C CA . LYS A 1 299 ? 36.591 3.847 -60.696 1.00 92.25 299 LYS A CA 1
ATOM 2315 C C . LYS A 1 299 ? 37.319 5.034 -61.313 1.00 92.25 299 LYS A C 1
ATOM 2317 O O . LYS A 1 299 ? 36.688 5.997 -61.739 1.00 92.25 299 LYS A O 1
ATOM 2322 N N . ILE A 1 300 ? 38.641 4.931 -61.414 1.00 91.31 300 ILE A N 1
ATOM 2323 C CA . ILE A 1 300 ? 39.479 5.883 -62.147 1.00 91.31 300 ILE A CA 1
ATOM 2324 C C . ILE A 1 300 ? 40.257 5.114 -63.216 1.00 91.31 300 ILE A C 1
ATOM 2326 O O . ILE A 1 300 ? 40.933 4.136 -62.896 1.00 91.31 300 ILE A O 1
ATOM 2330 N N . ARG A 1 301 ? 40.165 5.536 -64.481 1.00 88.00 301 ARG A N 1
ATOM 2331 C CA . ARG A 1 301 ? 40.970 4.994 -65.588 1.00 88.00 301 ARG A CA 1
ATOM 2332 C C . ARG A 1 301 ? 41.955 6.045 -66.063 1.00 88.00 301 ARG A C 1
ATOM 2334 O O . ARG A 1 301 ? 41.574 7.194 -66.235 1.00 88.00 301 ARG A O 1
ATOM 2341 N N . VAL A 1 302 ? 43.200 5.658 -66.316 1.00 85.25 302 VAL A N 1
ATOM 2342 C CA . VAL A 1 302 ? 44.235 6.567 -66.826 1.00 85.25 302 VAL A CA 1
ATOM 2343 C C . VAL A 1 302 ? 44.642 6.112 -68.225 1.00 85.25 302 VAL A C 1
ATOM 2345 O O . VAL A 1 302 ? 45.005 4.953 -68.418 1.00 85.25 302 VAL A O 1
ATOM 2348 N N . GLY A 1 303 ? 44.534 7.006 -69.210 1.00 78.50 303 GLY A N 1
ATOM 2349 C CA . GLY A 1 303 ? 44.930 6.744 -70.596 1.00 78.50 303 GLY A CA 1
ATOM 2350 C C . GLY A 1 303 ? 46.447 6.591 -70.776 1.00 78.50 303 GLY A C 1
ATOM 2351 O O . GLY A 1 303 ? 47.226 6.918 -69.886 1.00 78.50 303 GLY A O 1
ATOM 2352 N N . ALA A 1 304 ? 46.885 6.115 -71.945 1.00 66.25 304 ALA A N 1
ATOM 2353 C CA . ALA A 1 304 ? 48.307 6.010 -72.294 1.00 66.25 304 ALA A CA 1
ATOM 2354 C C . ALA A 1 304 ? 48.874 7.344 -72.829 1.00 66.25 304 ALA A C 1
ATOM 2356 O O . ALA A 1 304 ? 48.194 8.061 -73.564 1.00 66.25 304 ALA A O 1
ATOM 2357 N N . VAL A 1 305 ? 50.139 7.656 -72.515 1.00 62.84 305 VAL A N 1
ATOM 2358 C CA . VAL A 1 305 ? 50.850 8.840 -73.041 1.00 62.84 305 VAL A CA 1
ATOM 2359 C C . VAL A 1 305 ? 51.206 8.618 -74.519 1.00 62.84 305 VAL A C 1
ATOM 2361 O O . VAL A 1 305 ? 51.942 7.693 -74.860 1.00 62.84 305 VAL A O 1
ATOM 2364 N N . GLN A 1 306 ? 50.721 9.471 -75.424 1.00 55.41 306 GLN A N 1
ATOM 2365 C CA . GLN A 1 306 ? 51.018 9.383 -76.863 1.00 55.41 306 GLN A CA 1
ATOM 2366 C C . GLN A 1 306 ? 52.396 9.973 -77.212 1.00 55.41 306 GLN A C 1
ATOM 2368 O O . GLN A 1 306 ? 52.502 11.003 -77.868 1.00 55.41 306 GLN A O 1
ATOM 2373 N N . VAL A 1 307 ? 53.474 9.294 -76.810 1.00 52.59 307 VAL A N 1
ATOM 2374 C CA . VAL A 1 307 ? 54.864 9.699 -77.125 1.00 52.59 307 VAL A CA 1
ATOM 2375 C C . VAL A 1 307 ? 55.234 9.425 -78.600 1.00 52.59 307 VAL A C 1
ATOM 2377 O O . VAL A 1 307 ? 56.054 10.120 -79.198 1.00 52.59 307 VAL A O 1
ATOM 2380 N N . ILE A 1 308 ? 54.586 8.448 -79.245 1.00 48.69 308 ILE A N 1
ATOM 2381 C CA . ILE A 1 308 ? 55.059 7.849 -80.510 1.00 48.69 308 ILE A CA 1
ATOM 2382 C C . ILE A 1 308 ? 54.944 8.786 -81.731 1.00 48.69 308 ILE A C 1
ATOM 2384 O O . ILE A 1 308 ? 55.792 8.740 -82.623 1.00 48.69 308 ILE A O 1
ATOM 2388 N N . LYS A 1 309 ? 53.950 9.685 -81.786 1.00 45.16 309 LYS A N 1
ATOM 2389 C CA . LYS A 1 309 ? 53.718 10.522 -82.985 1.00 45.16 309 LYS A CA 1
ATOM 2390 C C . LYS A 1 309 ? 54.812 11.568 -83.242 1.00 45.16 309 LYS A C 1
ATOM 2392 O O . LYS A 1 309 ? 54.992 11.978 -84.387 1.00 45.16 309 LYS A O 1
ATOM 2397 N N . ASN A 1 310 ? 55.560 11.977 -82.217 1.00 45.00 310 ASN A N 1
ATOM 2398 C CA . ASN A 1 310 ? 56.568 13.034 -82.354 1.00 45.00 310 ASN A CA 1
ATOM 2399 C C . ASN A 1 310 ? 57.957 12.507 -82.754 1.00 45.00 310 ASN A C 1
ATOM 2401 O O . ASN A 1 310 ? 58.715 13.237 -83.392 1.00 45.00 310 ASN A O 1
ATOM 2405 N N . ILE A 1 311 ? 58.275 11.240 -82.457 1.00 51.00 311 ILE A N 1
ATOM 2406 C CA . ILE A 1 311 ? 59.588 10.643 -82.759 1.00 51.00 311 ILE A CA 1
ATOM 2407 C C . ILE A 1 311 ? 59.741 10.377 -84.266 1.00 51.00 311 ILE A C 1
ATOM 2409 O O . ILE A 1 311 ? 60.735 10.791 -84.862 1.00 51.00 311 ILE A O 1
ATOM 2413 N N . GLN A 1 312 ? 58.728 9.792 -84.921 1.00 45.59 312 GLN A N 1
ATOM 2414 C CA . GLN A 1 312 ? 58.765 9.529 -86.372 1.00 45.59 312 GLN A CA 1
ATOM 2415 C C . GLN A 1 312 ? 58.967 10.803 -87.207 1.00 45.59 312 GLN A C 1
ATOM 2417 O O . GLN A 1 312 ? 59.680 10.784 -88.207 1.00 45.59 312 GLN A O 1
ATOM 2422 N N . ARG A 1 313 ? 58.376 11.930 -86.791 1.00 44.78 313 ARG A N 1
ATOM 2423 C CA . ARG A 1 313 ? 58.454 13.196 -87.536 1.00 44.78 313 ARG A CA 1
ATOM 2424 C C . ARG A 1 313 ? 59.825 13.873 -87.448 1.00 44.78 313 ARG A C 1
ATOM 2426 O O . ARG A 1 313 ? 60.214 14.538 -88.403 1.00 44.78 313 ARG A O 1
ATOM 2433 N N . LYS A 1 314 ? 60.550 13.717 -86.332 1.00 48.91 314 LYS A N 1
ATOM 2434 C CA . LYS A 1 314 ? 61.895 14.294 -86.155 1.00 48.91 314 LYS A CA 1
ATOM 2435 C C . LYS A 1 314 ? 62.985 13.439 -86.820 1.00 48.91 314 LYS A C 1
ATOM 2437 O O . LYS A 1 314 ? 63.906 14.005 -87.397 1.00 48.91 314 LYS A O 1
ATOM 2442 N N . PHE A 1 315 ? 62.848 12.109 -86.829 1.00 48.28 315 PHE A N 1
ATOM 2443 C CA . PHE A 1 315 ? 63.850 11.200 -87.416 1.00 48.28 315 PHE A CA 1
ATOM 2444 C C . PHE A 1 315 ? 63.955 11.300 -88.951 1.00 48.28 315 PHE A C 1
ATOM 2446 O O . PHE A 1 315 ? 65.031 11.141 -89.511 1.00 48.28 315 PHE A O 1
ATOM 2453 N N . LEU A 1 316 ? 62.853 11.614 -89.643 1.00 49.31 316 LEU A N 1
ATOM 2454 C CA . LEU A 1 316 ? 62.807 11.758 -91.110 1.00 49.31 316 LEU A CA 1
ATOM 2455 C C . LEU A 1 316 ? 63.430 13.063 -91.649 1.00 49.31 316 LEU A C 1
ATOM 2457 O O . LEU A 1 316 ? 63.591 13.202 -92.863 1.00 49.31 316 LEU A O 1
ATOM 2461 N N . ASN A 1 317 ? 63.784 14.008 -90.772 1.00 50.94 317 ASN A N 1
ATOM 2462 C CA . ASN A 1 317 ? 64.273 15.343 -91.138 1.00 50.94 317 ASN A CA 1
ATOM 2463 C C . ASN A 1 317 ? 65.769 15.566 -90.831 1.00 50.94 317 ASN A C 1
ATOM 2465 O O . ASN A 1 317 ? 66.217 16.710 -90.784 1.00 50.94 317 ASN A O 1
ATOM 2469 N N . THR A 1 318 ? 66.552 14.505 -90.621 1.00 55.12 318 THR A N 1
ATOM 2470 C CA . THR A 1 318 ? 67.986 14.588 -90.285 1.00 55.12 318 THR A CA 1
ATOM 2471 C C . THR A 1 318 ? 68.910 14.420 -91.511 1.00 55.12 318 THR A C 1
ATOM 2473 O O . THR A 1 318 ? 68.472 13.924 -92.558 1.00 55.12 318 THR A O 1
ATOM 2476 N N . PRO A 1 319 ? 70.204 14.812 -91.407 1.00 51.50 319 PRO A N 1
ATOM 2477 C CA . PRO A 1 319 ? 71.206 14.740 -92.487 1.00 51.50 319 PRO A CA 1
ATOM 2478 C C . PRO A 1 319 ? 71.367 13.359 -93.139 1.00 51.50 319 PRO A C 1
ATOM 2480 O O . PRO A 1 319 ? 71.763 13.272 -94.301 1.00 51.50 319 PRO A O 1
ATOM 2483 N N . LEU A 1 320 ? 70.978 12.294 -92.431 1.00 51.78 320 LEU A N 1
ATOM 2484 C CA . LEU A 1 320 ? 71.025 10.905 -92.888 1.00 51.78 320 LEU A CA 1
ATOM 2485 C C . LEU A 1 320 ? 70.266 10.688 -94.211 1.00 51.78 320 LEU A C 1
ATOM 2487 O O . LEU A 1 320 ? 70.676 9.887 -95.047 1.00 51.78 320 LEU A O 1
ATOM 2491 N N . ARG A 1 321 ? 69.185 11.446 -94.454 1.00 53.00 321 ARG A N 1
ATOM 2492 C CA . ARG A 1 321 ? 68.435 11.382 -95.720 1.00 53.00 321 ARG A CA 1
ATOM 2493 C C . ARG A 1 321 ? 69.290 11.789 -96.923 1.00 53.00 321 ARG A C 1
ATOM 2495 O O . ARG A 1 321 ? 69.135 11.210 -97.996 1.00 53.00 321 ARG A O 1
ATOM 2502 N N 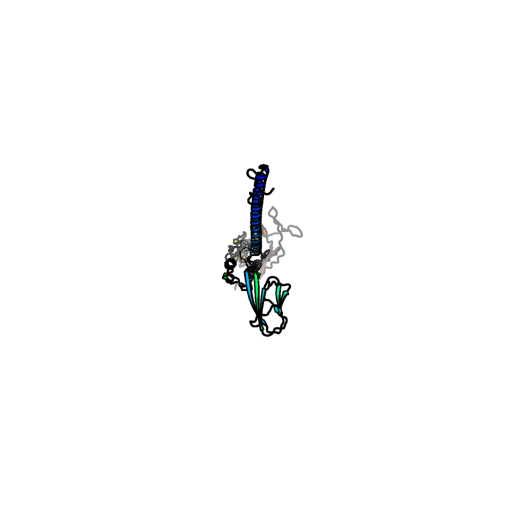. LYS A 1 322 ? 70.163 12.783 -96.746 1.00 53.50 322 LYS A N 1
ATOM 2503 C CA . LYS A 1 322 ? 71.012 13.326 -97.812 1.00 53.50 322 LYS A CA 1
ATOM 2504 C C . LYS A 1 322 ? 72.133 12.344 -98.156 1.00 53.50 322 LYS A C 1
ATOM 2506 O O . LYS A 1 322 ? 72.352 12.040 -99.319 1.00 53.50 322 LYS A O 1
ATOM 2511 N N . GLU A 1 323 ? 72.727 11.735 -97.134 1.00 56.09 323 GLU A N 1
ATOM 2512 C CA . GLU A 1 323 ? 73.791 10.740 -97.287 1.00 56.09 323 GLU A CA 1
ATOM 2513 C C . GLU A 1 323 ? 73.305 9.422 -97.918 1.00 56.09 323 GLU A C 1
ATOM 2515 O O . GLU A 1 323 ? 74.022 8.798 -98.702 1.00 56.09 323 GLU A O 1
ATOM 2520 N N . ILE A 1 324 ? 72.063 9.014 -97.626 1.00 55.84 324 ILE A N 1
ATOM 2521 C CA . ILE A 1 324 ? 71.424 7.864 -98.283 1.00 55.84 324 ILE A CA 1
ATOM 2522 C C . ILE A 1 324 ? 71.121 8.178 -99.757 1.00 55.84 324 ILE A C 1
ATOM 2524 O O . ILE A 1 324 ? 71.278 7.301 -100.601 1.00 55.84 324 ILE A O 1
ATOM 2528 N N . GLN A 1 325 ? 70.719 9.409 -100.093 1.00 54.97 325 GLN A N 1
ATOM 2529 C CA . GLN A 1 325 ? 70.452 9.804 -101.482 1.00 54.97 325 GLN A CA 1
ATOM 2530 C C . GLN A 1 325 ? 71.719 9.864 -102.340 1.00 54.97 325 GLN A C 1
ATOM 2532 O O . GLN A 1 325 ? 71.685 9.396 -103.476 1.00 54.97 325 GLN A O 1
ATOM 2537 N N . ASP A 1 326 ? 72.832 10.357 -101.795 1.00 55.97 326 ASP A N 1
ATOM 2538 C CA . ASP A 1 326 ? 74.092 10.504 -102.538 1.00 55.97 326 ASP A CA 1
ATOM 2539 C C . ASP A 1 326 ? 74.765 9.156 -102.866 1.00 55.97 326 ASP A C 1
ATOM 2541 O O . ASP A 1 326 ? 75.557 9.062 -103.804 1.00 55.97 326 ASP A O 1
ATOM 2545 N N . LYS A 1 327 ? 74.437 8.086 -102.128 1.00 55.19 327 LYS A N 1
ATOM 2546 C CA . LYS A 1 327 ? 74.971 6.730 -102.360 1.00 55.19 327 LYS A CA 1
ATOM 2547 C C . LYS A 1 327 ? 74.087 5.849 -103.248 1.00 55.19 327 LYS A C 1
ATOM 2549 O O . LYS A 1 327 ? 74.475 4.719 -103.550 1.00 55.19 327 LYS A O 1
ATOM 2554 N N . ILE A 1 328 ? 72.923 6.334 -103.688 1.00 52.97 328 ILE A N 1
ATOM 2555 C CA . ILE A 1 328 ? 72.074 5.619 -104.650 1.00 52.97 328 ILE A CA 1
ATOM 2556 C C . ILE A 1 328 ? 72.565 5.947 -106.071 1.00 52.97 328 ILE A C 1
ATOM 2558 O O . ILE A 1 328 ? 72.593 7.119 -106.444 1.00 52.97 328 ILE A O 1
ATOM 2562 N N . PRO A 1 329 ? 72.941 4.948 -106.895 1.00 49.41 329 PRO A N 1
ATOM 2563 C CA . PRO A 1 329 ? 73.406 5.188 -108.260 1.00 49.41 329 PRO A CA 1
ATOM 2564 C C . PRO A 1 329 ? 72.382 5.965 -109.102 1.00 49.41 329 PRO A C 1
ATOM 2566 O O . PRO A 1 329 ? 71.176 5.707 -109.019 1.00 49.41 329 PRO A O 1
ATOM 2569 N N . LEU A 1 330 ? 72.867 6.882 -109.949 1.00 44.62 330 LEU A N 1
ATOM 2570 C CA . LEU A 1 330 ? 72.030 7.713 -110.820 1.00 44.62 330 LEU A CA 1
ATOM 2571 C C . LEU A 1 330 ? 71.064 6.846 -111.654 1.00 44.62 330 LEU A C 1
ATOM 2573 O O . LEU A 1 330 ? 71.492 5.961 -112.393 1.00 44.62 330 LEU A O 1
ATOM 2577 N N . GLY A 1 331 ? 69.759 7.121 -111.544 1.00 46.94 331 GLY A N 1
ATOM 2578 C CA . GLY A 1 331 ? 68.699 6.453 -112.316 1.00 46.94 331 GLY A CA 1
ATOM 2579 C C . GLY A 1 331 ? 67.870 5.401 -111.565 1.00 46.94 331 GLY A C 1
ATOM 2580 O O . GLY A 1 331 ? 67.027 4.753 -112.184 1.00 46.94 331 GLY A O 1
ATOM 2581 N N . LYS A 1 332 ? 68.057 5.219 -110.250 1.00 47.81 332 LYS A N 1
ATOM 2582 C CA . LYS A 1 332 ? 67.261 4.289 -109.420 1.00 47.81 332 LYS A CA 1
ATOM 2583 C C . LYS A 1 332 ? 66.568 5.036 -108.263 1.00 47.81 332 LYS A C 1
ATOM 2585 O O . LYS A 1 332 ? 67.134 5.971 -107.706 1.00 47.81 332 LYS A O 1
ATOM 2590 N N . GLN A 1 333 ? 65.345 4.632 -107.894 1.00 45.03 333 GLN A N 1
ATOM 2591 C CA . GLN A 1 333 ? 64.584 5.190 -106.760 1.00 45.03 333 GLN A CA 1
ATOM 2592 C C . GLN A 1 333 ? 64.578 4.234 -105.559 1.00 45.03 333 GLN A C 1
ATOM 2594 O O . GLN A 1 333 ? 64.375 3.031 -105.714 1.00 45.03 333 GLN A O 1
ATOM 2599 N N . LEU A 1 334 ? 64.738 4.784 -104.351 1.00 46.09 334 LEU A N 1
ATOM 2600 C CA . LEU A 1 334 ? 64.516 4.068 -103.094 1.00 46.09 334 LEU A CA 1
ATOM 2601 C C . LEU A 1 334 ? 63.004 3.915 -102.873 1.00 46.09 334 LEU A C 1
ATOM 2603 O O . LEU A 1 334 ? 62.333 4.886 -102.530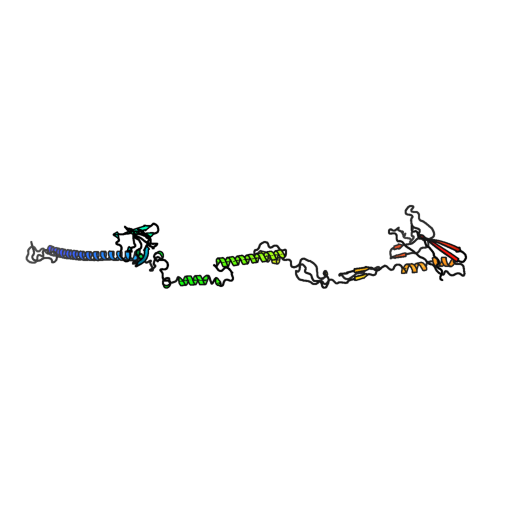 1.00 46.09 334 LEU A O 1
ATOM 2607 N N . LEU A 1 335 ? 62.451 2.722 -103.101 1.00 38.19 335 LEU A N 1
ATOM 2608 C CA . LEU A 1 335 ? 60.998 2.523 -103.021 1.00 38.19 335 LEU A CA 1
ATOM 2609 C C . LEU A 1 335 ? 60.462 2.401 -101.589 1.00 38.19 335 LEU A C 1
ATOM 2611 O O . LEU A 1 335 ? 59.312 2.761 -101.343 1.00 38.19 335 LEU A O 1
ATOM 2615 N N . TYR A 1 336 ? 61.248 1.880 -100.645 1.00 39.50 336 TYR A N 1
ATOM 2616 C CA . TYR A 1 336 ? 60.775 1.654 -99.282 1.00 39.50 336 TYR A CA 1
ATOM 2617 C C . TYR A 1 336 ? 61.942 1.494 -98.305 1.00 39.50 336 TYR A C 1
ATOM 2619 O O . TYR A 1 336 ? 62.895 0.775 -98.593 1.00 39.50 336 TYR A O 1
ATOM 2627 N N . LEU A 1 337 ? 61.848 2.141 -97.141 1.00 43.00 337 LEU A N 1
ATOM 2628 C CA . LEU A 1 337 ? 62.763 1.953 -96.016 1.00 43.00 337 LEU A CA 1
ATOM 2629 C C . LEU A 1 337 ? 61.927 1.536 -94.802 1.00 43.00 337 LEU A C 1
ATOM 2631 O O . LEU A 1 337 ? 61.174 2.347 -94.261 1.00 43.00 337 LEU A O 1
ATOM 2635 N N . HIS A 1 338 ? 62.030 0.271 -94.393 1.00 36.78 338 HIS A N 1
ATOM 2636 C CA . HIS A 1 338 ? 61.359 -0.227 -93.194 1.00 36.78 338 HIS A CA 1
ATOM 2637 C C . HIS A 1 338 ? 62.327 -0.153 -92.018 1.00 36.78 338 HIS A C 1
ATOM 2639 O O . HIS A 1 338 ? 63.310 -0.886 -91.984 1.00 36.78 338 HIS A O 1
ATOM 2645 N N . VAL A 1 339 ? 62.060 0.731 -91.058 1.00 40.44 339 VAL A N 1
ATOM 2646 C CA . VAL A 1 339 ? 62.863 0.836 -89.835 1.00 40.44 339 VAL A CA 1
ATOM 2647 C C . VAL A 1 339 ? 62.003 0.366 -88.669 1.00 40.44 339 VAL A C 1
ATOM 2649 O O . VAL A 1 339 ? 61.101 1.078 -88.227 1.00 40.44 339 VAL A O 1
ATOM 2652 N N . ILE A 1 340 ? 62.251 -0.855 -88.194 1.00 35.88 340 ILE A N 1
ATOM 2653 C CA . ILE A 1 340 ? 61.607 -1.405 -86.997 1.00 35.88 340 ILE A CA 1
ATOM 2654 C C . ILE A 1 340 ? 62.555 -1.172 -85.822 1.00 35.88 340 ILE A C 1
ATOM 2656 O O . ILE A 1 340 ? 63.577 -1.840 -85.708 1.00 35.88 340 ILE A O 1
ATOM 2660 N N . ILE A 1 341 ? 62.207 -0.237 -84.937 1.00 37.66 341 ILE A N 1
ATOM 2661 C CA . ILE A 1 341 ? 62.946 -0.004 -83.692 1.00 37.66 341 ILE A CA 1
ATOM 2662 C C . ILE A 1 341 ? 62.184 -0.708 -82.569 1.00 37.66 341 ILE A C 1
ATOM 2664 O O . ILE A 1 341 ? 61.098 -0.272 -82.185 1.00 37.66 341 ILE A O 1
ATOM 2668 N N . LYS A 1 342 ? 62.725 -1.814 -82.051 1.00 30.91 342 LYS A N 1
ATOM 2669 C CA . LYS A 1 342 ? 62.224 -2.446 -80.824 1.00 30.91 342 LYS A CA 1
ATOM 2670 C C . LYS A 1 342 ? 63.081 -1.958 -79.664 1.00 30.91 342 LYS A C 1
ATOM 2672 O O . LYS A 1 342 ? 64.239 -2.341 -79.569 1.00 30.91 342 LYS A O 1
ATOM 2677 N N . THR A 1 343 ? 62.527 -1.121 -78.794 1.00 33.34 343 THR A N 1
ATOM 2678 C CA . THR A 1 343 ? 63.215 -0.710 -77.566 1.00 33.34 343 THR A CA 1
ATOM 2679 C C . THR A 1 343 ? 62.737 -1.546 -76.384 1.00 33.34 343 THR A C 1
ATOM 2681 O O . THR A 1 343 ? 61.539 -1.769 -76.196 1.00 33.34 343 THR A O 1
ATOM 2684 N N . LYS A 1 344 ? 63.685 -2.005 -75.567 1.00 29.86 344 LYS A N 1
ATOM 2685 C CA . LYS A 1 344 ? 63.436 -2.525 -74.222 1.00 29.86 344 LYS A CA 1
ATOM 2686 C C . LYS A 1 344 ? 64.097 -1.533 -73.270 1.00 29.86 344 LYS A C 1
ATOM 2688 O O . LYS A 1 344 ? 65.313 -1.401 -73.285 1.00 29.86 344 LYS A O 1
ATOM 2693 N N . PHE A 1 345 ? 63.309 -0.772 -72.515 1.00 30.75 345 PHE A N 1
ATOM 2694 C CA . PHE A 1 345 ? 63.872 0.176 -71.553 1.00 30.75 345 PHE A CA 1
ATOM 2695 C C . PHE A 1 345 ? 64.472 -0.599 -70.374 1.00 30.75 345 PHE A C 1
ATOM 2697 O O . PHE A 1 345 ? 63.761 -1.357 -69.709 1.00 30.75 345 PHE A O 1
ATOM 2704 N N . LEU A 1 346 ? 65.777 -0.426 -70.147 1.00 30.95 346 LEU A N 1
ATOM 2705 C CA . LEU A 1 346 ? 66.446 -0.838 -68.914 1.00 30.95 346 LEU A CA 1
ATOM 2706 C C . LEU A 1 346 ? 66.173 0.199 -67.820 1.00 30.95 346 LEU A C 1
ATOM 2708 O O . LEU A 1 346 ? 65.981 1.382 -68.096 1.00 30.95 346 LEU A O 1
ATOM 2712 N N . LYS A 1 347 ? 66.064 -0.295 -66.587 1.00 31.30 347 LYS A N 1
ATOM 2713 C CA . LYS A 1 347 ? 65.445 0.398 -65.455 1.00 31.30 347 LYS A CA 1
ATOM 2714 C C . LYS A 1 347 ? 66.364 1.408 -64.760 1.00 31.30 347 LYS A C 1
ATOM 2716 O O . LYS A 1 347 ? 65.843 2.221 -64.012 1.00 31.30 347 LYS A O 1
ATOM 2721 N N . ASP A 1 348 ? 67.666 1.421 -65.038 1.00 32.50 348 ASP A N 1
ATOM 2722 C CA . ASP A 1 348 ? 68.634 2.196 -64.255 1.00 32.50 348 ASP A CA 1
ATOM 2723 C C . ASP A 1 348 ? 69.670 2.870 -65.177 1.00 32.50 348 ASP A C 1
ATOM 2725 O O . ASP A 1 348 ? 70.188 2.246 -66.102 1.00 32.50 348 ASP A O 1
ATOM 2729 N N . GLY A 1 349 ? 69.871 4.181 -64.992 1.00 37.25 349 GLY A N 1
ATOM 2730 C CA . GLY A 1 349 ? 70.504 5.086 -65.956 1.00 37.25 349 GLY A CA 1
ATOM 2731 C C . GLY A 1 349 ? 72.001 5.351 -65.765 1.00 37.25 349 GLY A C 1
ATOM 2732 O O . GLY A 1 349 ? 72.523 5.267 -64.659 1.00 37.25 349 GLY A O 1
ATOM 2733 N N . GLY A 1 350 ? 72.657 5.756 -66.857 1.00 36.72 350 GLY A N 1
ATOM 2734 C CA . GLY A 1 350 ? 73.973 6.406 -66.863 1.00 36.72 350 GLY A CA 1
ATOM 2735 C C . GLY A 1 350 ? 73.841 7.912 -67.134 1.00 36.72 350 GLY A C 1
ATOM 2736 O O . GLY A 1 350 ? 72.984 8.333 -67.916 1.00 36.72 350 GLY A O 1
ATOM 2737 N N . LEU A 1 351 ? 74.650 8.727 -66.449 1.00 33.12 351 LEU A N 1
ATOM 2738 C CA . LEU A 1 351 ? 74.599 10.195 -66.464 1.00 33.12 351 LEU A CA 1
ATOM 2739 C C . LEU A 1 351 ? 75.554 10.788 -67.513 1.00 33.12 351 LEU A C 1
ATOM 2741 O O . LEU A 1 351 ? 76.712 10.397 -67.595 1.00 33.12 351 LEU A O 1
ATOM 2745 N N . VAL A 1 352 ? 75.089 11.795 -68.259 1.00 38.84 352 VAL A N 1
ATOM 2746 C CA . VAL A 1 352 ? 75.922 12.636 -69.138 1.00 38.84 352 VAL A CA 1
ATOM 2747 C C . VAL A 1 352 ? 76.022 14.030 -68.518 1.00 38.84 352 VAL A C 1
ATOM 2749 O O . VAL A 1 352 ? 74.994 14.631 -68.203 1.00 38.84 352 VAL A O 1
ATOM 2752 N N . TYR A 1 353 ? 77.240 14.557 -68.359 1.00 36.78 353 TYR A N 1
ATOM 2753 C CA . TYR A 1 353 ? 77.482 15.911 -67.844 1.00 36.78 353 TYR A CA 1
ATOM 2754 C C . TYR A 1 353 ? 77.732 16.914 -68.981 1.00 36.78 353 TYR A C 1
ATOM 2756 O O . TYR A 1 353 ? 78.387 16.598 -69.977 1.00 36.78 353 TYR A O 1
ATOM 2764 N N . GLN A 1 354 ? 77.228 18.141 -68.804 1.00 37.31 354 GLN A N 1
ATOM 2765 C CA . GLN A 1 354 ? 77.470 19.287 -69.685 1.00 37.31 354 GLN A CA 1
ATOM 2766 C C . GLN A 1 354 ? 78.331 20.320 -68.958 1.00 37.31 354 GLN A C 1
ATOM 2768 O O . GLN A 1 354 ? 78.000 20.723 -67.840 1.00 37.31 354 GLN A O 1
ATOM 2773 N N . ASP A 1 355 ? 79.418 20.770 -69.583 1.00 37.41 355 ASP A N 1
ATOM 2774 C CA . ASP A 1 355 ? 80.202 21.878 -69.040 1.00 37.41 355 ASP A CA 1
ATOM 2775 C C . ASP A 1 355 ? 79.578 23.250 -69.368 1.00 37.41 355 ASP A C 1
ATOM 2777 O O . ASP A 1 355 ? 78.631 23.380 -70.147 1.00 37.41 355 ASP A O 1
ATOM 2781 N N . LYS A 1 356 ? 80.129 24.314 -68.773 1.00 35.00 356 LYS A N 1
ATOM 2782 C CA . LYS A 1 356 ? 79.640 25.693 -68.957 1.00 35.00 356 LYS A CA 1
ATOM 2783 C C . LYS A 1 356 ? 79.870 26.263 -70.368 1.00 35.00 356 LYS A C 1
ATOM 2785 O O . LYS A 1 356 ? 79.346 27.334 -70.660 1.00 35.00 356 LYS A O 1
ATOM 2790 N N . GLY A 1 357 ? 80.634 25.582 -71.223 1.00 36.62 357 GLY A N 1
ATOM 2791 C CA . GLY A 1 357 ? 80.816 25.914 -72.638 1.00 36.62 357 GLY A CA 1
ATOM 2792 C C . GLY A 1 357 ? 79.820 25.208 -73.562 1.00 36.62 357 GLY A C 1
ATOM 2793 O O . GLY A 1 357 ? 79.784 25.503 -74.753 1.00 36.62 357 GLY A O 1
ATOM 2794 N N . GLY A 1 358 ? 78.994 24.307 -73.023 1.00 41.41 358 GLY A N 1
ATOM 2795 C CA . GLY A 1 358 ? 78.000 23.553 -73.777 1.00 41.41 358 GLY A CA 1
ATOM 2796 C C . GLY A 1 358 ? 78.528 22.255 -74.391 1.00 41.41 358 GLY A C 1
ATOM 2797 O O . GLY A 1 358 ? 77.784 21.620 -75.139 1.00 41.41 358 GLY A O 1
ATOM 2798 N N . ASN A 1 359 ? 79.757 21.842 -74.065 1.00 40.00 359 ASN A N 1
ATOM 2799 C CA . ASN A 1 359 ? 80.325 20.579 -74.529 1.00 40.00 359 ASN A CA 1
ATOM 2800 C C . ASN A 1 359 ? 79.889 19.428 -73.614 1.00 40.00 359 ASN A C 1
ATOM 2802 O O . ASN A 1 359 ? 79.837 19.572 -72.390 1.00 40.00 359 ASN A O 1
ATOM 2806 N N . PHE A 1 360 ? 79.578 18.283 -74.220 1.00 41.66 360 PHE A N 1
ATOM 2807 C CA . PHE A 1 360 ? 79.187 17.069 -73.507 1.00 41.66 360 PHE A CA 1
ATOM 2808 C C . PHE A 1 360 ? 80.314 16.044 -73.574 1.00 41.66 360 PHE A C 1
ATOM 2810 O O . PHE A 1 360 ? 80.810 15.730 -74.658 1.00 41.66 360 PHE A O 1
ATOM 2817 N N . PHE A 1 361 ? 80.677 15.492 -72.419 1.00 41.81 361 PHE A N 1
ATOM 2818 C CA . PHE A 1 361 ? 81.677 14.435 -72.309 1.00 41.81 361 PHE A CA 1
ATOM 2819 C C . PHE A 1 361 ? 80.992 13.161 -71.817 1.00 41.81 361 PHE A C 1
ATOM 2821 O O . PHE A 1 361 ? 80.250 13.185 -70.835 1.00 41.81 361 PHE A O 1
ATOM 2828 N N . ALA A 1 362 ? 81.224 12.057 -72.524 1.00 42.62 362 ALA A N 1
ATOM 2829 C CA . ALA A 1 362 ? 80.969 10.724 -72.002 1.00 42.62 362 ALA A CA 1
ATOM 2830 C C . ALA A 1 362 ? 82.317 10.193 -71.519 1.00 42.62 362 ALA A C 1
ATOM 2832 O O . ALA A 1 362 ? 83.271 10.161 -72.300 1.00 42.62 362 ALA A O 1
ATOM 2833 N N . PHE A 1 363 ? 82.392 9.851 -70.239 1.00 41.84 363 PHE A N 1
ATOM 2834 C CA . PHE A 1 363 ? 83.550 9.189 -69.662 1.00 41.84 363 PHE A CA 1
ATOM 2835 C C . PHE A 1 363 ? 83.266 7.692 -69.612 1.00 41.84 363 PHE A C 1
ATOM 2837 O O . PHE A 1 363 ? 82.127 7.276 -69.402 1.00 41.84 363 PHE A O 1
ATOM 2844 N N . ASP A 1 364 ? 84.301 6.899 -69.843 1.00 43.28 364 ASP A N 1
ATOM 2845 C CA . ASP A 1 364 ? 84.316 5.519 -69.384 1.00 43.28 364 ASP A CA 1
ATOM 2846 C C . ASP A 1 364 ? 84.450 5.539 -67.851 1.00 43.28 364 ASP A C 1
ATOM 2848 O O . ASP A 1 364 ? 85.357 6.190 -67.317 1.00 43.28 364 ASP A O 1
ATOM 2852 N N . ASP A 1 365 ? 83.522 4.872 -67.158 1.00 40.78 365 ASP A N 1
ATOM 2853 C CA . ASP A 1 365 ? 83.464 4.816 -65.694 1.00 40.78 365 ASP A CA 1
ATOM 2854 C C . ASP A 1 365 ? 84.715 4.146 -65.085 1.00 40.78 365 ASP A C 1
ATOM 2856 O O . ASP A 1 365 ? 85.024 4.400 -63.919 1.00 40.78 365 ASP A O 1
ATOM 2860 N N . GLU A 1 366 ? 85.473 3.348 -65.851 1.00 41.88 366 GLU A N 1
ATOM 2861 C CA . GLU A 1 366 ? 86.696 2.690 -65.366 1.00 41.88 366 GLU A CA 1
ATOM 2862 C C . GLU A 1 366 ? 87.985 3.491 -65.617 1.00 41.88 366 GLU A C 1
ATOM 2864 O O . GLU A 1 366 ? 88.917 3.406 -64.815 1.00 41.88 366 GLU A O 1
ATOM 2869 N N . THR A 1 367 ? 88.070 4.278 -66.697 1.00 48.06 367 THR A N 1
ATOM 2870 C CA . THR A 1 367 ? 89.353 4.854 -67.160 1.00 48.06 367 THR A CA 1
ATOM 2871 C C . THR A 1 367 ? 89.427 6.386 -67.152 1.00 48.06 367 THR A C 1
ATOM 2873 O O . THR A 1 367 ? 90.527 6.934 -67.186 1.00 48.06 367 THR A O 1
ATOM 2876 N N . GLN A 1 368 ? 88.294 7.093 -67.053 1.00 43.88 368 GLN A N 1
ATOM 2877 C CA . GLN A 1 368 ? 88.191 8.566 -67.035 1.00 43.88 368 GLN A CA 1
ATOM 2878 C C . GLN A 1 368 ? 88.883 9.332 -68.189 1.00 43.88 368 GLN A C 1
ATOM 2880 O O . GLN A 1 368 ? 89.074 10.547 -68.084 1.00 43.88 368 GLN A O 1
ATOM 2885 N N . GLU A 1 369 ? 89.203 8.699 -69.322 1.00 37.91 369 GLU A N 1
ATOM 2886 C CA . GLU A 1 369 ? 89.686 9.421 -70.511 1.00 37.91 369 GLU A CA 1
ATOM 2887 C C . GLU A 1 369 ? 88.537 9.883 -71.438 1.00 37.91 369 GLU A C 1
ATOM 2889 O O . GLU A 1 369 ? 87.536 9.178 -71.598 1.00 37.91 369 GLU A O 1
ATOM 2894 N N . PRO A 1 370 ? 88.645 11.067 -72.081 1.00 38.72 370 PRO A N 1
ATOM 2895 C CA . PRO A 1 370 ? 87.636 11.557 -73.016 1.00 38.72 370 PRO A CA 1
ATOM 2896 C C . PRO A 1 370 ? 87.744 10.863 -74.384 1.00 38.72 370 PRO A C 1
ATOM 2898 O O . PRO A 1 370 ? 88.705 11.053 -75.130 1.00 38.72 370 PRO A O 1
ATOM 2901 N N . LEU A 1 371 ? 86.709 10.112 -74.763 1.00 41.72 371 LEU A N 1
ATOM 2902 C CA . LEU A 1 371 ? 86.629 9.455 -76.070 1.00 41.72 371 LEU A CA 1
ATOM 2903 C C . LEU A 1 371 ? 86.268 10.463 -77.178 1.00 41.72 371 LEU A C 1
ATOM 2905 O O . LEU A 1 371 ? 85.116 10.885 -77.318 1.00 41.72 371 LEU A O 1
ATOM 2909 N N . LEU A 1 372 ? 87.254 10.835 -77.999 1.00 37.72 372 LEU A N 1
ATOM 2910 C CA . LEU A 1 372 ? 87.055 11.584 -79.243 1.00 37.72 37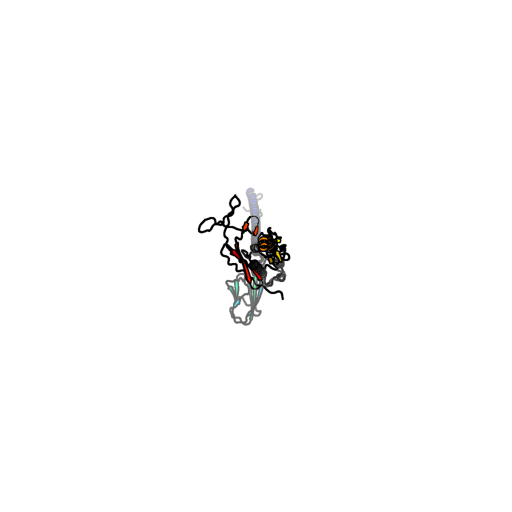2 LEU A CA 1
ATOM 2911 C C . LEU A 1 372 ? 86.915 10.623 -80.425 1.00 37.72 372 LEU A C 1
ATOM 2913 O O . LEU A 1 372 ? 87.862 9.913 -80.748 1.00 37.72 372 LEU A O 1
ATOM 2917 N N . THR A 1 373 ? 85.771 10.650 -81.115 1.00 34.16 373 THR A N 1
ATOM 2918 C CA . THR A 1 373 ? 85.656 10.394 -82.568 1.00 34.16 373 THR A CA 1
ATOM 2919 C C . THR A 1 373 ? 84.243 10.706 -83.086 1.00 34.16 373 THR A C 1
ATOM 2921 O O . THR A 1 373 ? 83.288 10.805 -82.320 1.00 34.16 373 THR A O 1
ATOM 2924 N N . ASN A 1 374 ? 84.163 10.961 -84.396 1.00 34.44 374 ASN A N 1
ATOM 2925 C CA . ASN A 1 374 ? 83.079 11.610 -85.152 1.00 34.44 374 ASN A CA 1
ATOM 2926 C C . ASN A 1 374 ? 81.651 11.098 -84.845 1.00 34.44 374 ASN A C 1
ATOM 2928 O O . ASN A 1 374 ? 81.339 9.940 -85.107 1.00 34.44 374 ASN A O 1
ATOM 2932 N N . LYS A 1 375 ? 80.763 11.989 -84.369 1.00 39.62 375 LYS A N 1
ATOM 2933 C CA . LYS A 1 375 ? 79.374 11.694 -83.952 1.00 39.62 375 LYS A CA 1
ATOM 2934 C C . LYS A 1 375 ? 78.338 12.466 -84.777 1.00 39.62 375 LYS A C 1
ATOM 2936 O O . LYS A 1 375 ? 78.567 13.615 -85.146 1.00 39.62 375 LYS A O 1
ATOM 2941 N N . TYR A 1 376 ? 77.177 11.847 -85.006 1.00 37.75 376 TYR A N 1
ATOM 2942 C CA . TYR A 1 376 ? 75.954 12.527 -85.444 1.00 37.75 376 TYR A CA 1
ATOM 2943 C C . TYR A 1 376 ? 74.892 12.425 -84.349 1.00 37.75 376 TYR A C 1
ATOM 2945 O O . TYR A 1 376 ? 74.517 11.325 -83.946 1.00 37.75 376 TYR A O 1
ATOM 2953 N N . ASP A 1 377 ? 74.378 13.573 -83.911 1.00 38.28 377 ASP A N 1
ATOM 2954 C CA . ASP A 1 377 ? 73.405 13.650 -82.826 1.00 38.28 377 ASP A CA 1
ATOM 2955 C C . ASP A 1 377 ? 71.969 13.578 -83.349 1.00 38.28 377 ASP A C 1
ATOM 2957 O O . ASP A 1 377 ? 71.544 14.349 -84.215 1.00 38.28 377 ASP A O 1
ATOM 2961 N N . SER A 1 378 ? 71.173 12.692 -82.757 1.00 38.69 378 SER A N 1
ATOM 2962 C CA . SER A 1 378 ? 69.718 12.825 -82.772 1.00 38.69 378 SER A CA 1
ATOM 2963 C C . SER A 1 378 ? 69.189 12.742 -81.342 1.00 38.69 378 SER A C 1
ATOM 2965 O O . SER A 1 378 ? 69.632 11.925 -80.538 1.00 38.69 378 SER A O 1
ATOM 2967 N N . TYR A 1 379 ? 68.284 13.662 -81.009 1.00 37.03 379 TYR A N 1
ATOM 2968 C CA . TYR A 1 379 ? 67.827 13.933 -79.647 1.00 37.03 379 TYR A CA 1
ATOM 2969 C C . TYR A 1 379 ? 66.376 13.483 -79.443 1.00 37.03 379 TYR A C 1
ATOM 2971 O O . TYR A 1 379 ? 65.518 13.727 -80.300 1.00 37.03 379 TYR A O 1
ATOM 2979 N N . ILE A 1 380 ? 66.090 12.892 -78.279 1.00 35.69 380 ILE A N 1
ATOM 2980 C CA . ILE A 1 380 ? 64.732 12.597 -77.813 1.00 35.69 380 ILE A CA 1
ATOM 2981 C C . ILE A 1 380 ? 64.357 13.588 -76.707 1.00 35.69 380 ILE A C 1
ATOM 2983 O O . ILE A 1 380 ? 64.983 13.628 -75.651 1.00 35.69 380 ILE A O 1
ATOM 2987 N N . ASP A 1 381 ? 63.307 14.370 -76.965 1.00 34.06 381 ASP A N 1
ATOM 2988 C CA . ASP A 1 381 ? 62.800 15.410 -76.067 1.00 34.06 381 ASP A CA 1
ATOM 2989 C C . ASP A 1 381 ? 62.036 14.819 -74.887 1.00 34.06 381 ASP A C 1
ATOM 2991 O O . ASP A 1 381 ? 60.909 14.353 -75.058 1.00 34.06 381 ASP A O 1
ATOM 2995 N N . ALA A 1 382 ? 62.668 14.804 -73.710 1.00 34.72 382 ALA A N 1
ATOM 2996 C CA . ALA A 1 382 ? 62.093 14.268 -72.477 1.00 34.72 382 ALA A CA 1
ATOM 2997 C C . ALA A 1 382 ? 61.490 15.353 -71.561 1.00 34.72 382 ALA A C 1
ATOM 2999 O O . ALA A 1 382 ? 60.928 15.021 -70.520 1.00 34.72 382 ALA A O 1
ATOM 3000 N N . GLY A 1 383 ? 61.551 16.632 -71.952 1.00 35.19 383 GLY A N 1
ATOM 3001 C CA . GLY A 1 383 ? 61.053 17.764 -71.166 1.00 35.19 383 GLY A CA 1
ATOM 3002 C C . GLY A 1 383 ? 62.104 18.866 -70.984 1.00 35.19 383 GLY A C 1
ATOM 3003 O O . GLY A 1 383 ? 63.229 18.721 -71.460 1.00 35.19 383 GLY A O 1
ATOM 3004 N N . PRO A 1 384 ? 61.746 19.979 -70.316 1.00 36.66 384 PRO A N 1
ATOM 3005 C CA . PRO A 1 384 ? 62.537 21.214 -70.326 1.00 36.66 384 PRO A CA 1
ATOM 3006 C C . PRO A 1 384 ? 63.949 21.089 -69.730 1.00 36.66 384 PRO A C 1
ATOM 3008 O O . PRO A 1 384 ? 64.823 21.840 -70.151 1.00 36.66 384 PRO A O 1
ATOM 3011 N N . ASP A 1 385 ? 64.196 20.113 -68.848 1.00 35.16 385 ASP A N 1
ATOM 3012 C CA . ASP A 1 385 ? 65.453 20.038 -68.086 1.00 35.16 385 ASP A CA 1
ATOM 3013 C C . ASP A 1 385 ? 66.305 18.788 -68.370 1.00 35.16 385 ASP A C 1
ATOM 3015 O O . ASP A 1 385 ? 67.379 18.639 -67.792 1.00 35.16 385 ASP A O 1
ATOM 3019 N N . TRP A 1 386 ? 65.864 17.873 -69.245 1.00 31.45 386 TRP A N 1
ATOM 3020 C CA . TRP A 1 386 ? 66.580 16.613 -69.491 1.00 31.45 386 TRP A CA 1
ATOM 3021 C C . TRP A 1 386 ? 66.610 16.266 -70.974 1.00 31.45 386 TRP A C 1
ATOM 3023 O O . TRP A 1 386 ? 65.565 16.118 -71.614 1.00 31.45 386 TRP A O 1
ATOM 3033 N N . LYS A 1 387 ? 67.825 16.071 -71.508 1.00 35.44 387 LYS A N 1
ATOM 3034 C CA . LYS A 1 387 ? 68.032 15.562 -72.862 1.00 35.44 387 LYS A CA 1
ATOM 3035 C C . LYS A 1 387 ? 68.718 14.206 -72.865 1.00 35.44 387 LYS A C 1
ATOM 3037 O O . LYS A 1 387 ? 69.876 14.107 -72.480 1.00 35.44 387 LYS A O 1
ATOM 3042 N N . ALA A 1 388 ? 68.018 13.176 -73.337 1.00 35.56 388 ALA A N 1
ATOM 3043 C CA . ALA A 1 388 ? 68.620 11.873 -73.593 1.00 35.56 388 ALA A CA 1
ATOM 3044 C C . ALA A 1 388 ? 69.174 11.846 -75.026 1.00 35.56 388 ALA A C 1
ATOM 3046 O O . ALA A 1 388 ? 68.429 12.042 -75.995 1.00 35.56 388 ALA A O 1
ATOM 3047 N N . TYR A 1 389 ? 70.481 11.615 -75.152 1.00 37.56 389 TYR A N 1
ATOM 3048 C CA . TYR A 1 389 ? 71.163 11.434 -76.432 1.00 37.56 389 TYR A CA 1
ATOM 3049 C C . TYR A 1 389 ? 71.437 9.947 -76.638 1.00 37.56 389 TYR A C 1
ATOM 3051 O O . TYR A 1 389 ? 72.061 9.304 -75.798 1.00 37.56 389 TYR A O 1
ATOM 3059 N N . LEU A 1 390 ? 70.956 9.396 -77.752 1.00 38.56 390 LEU A N 1
ATOM 3060 C CA . LEU A 1 390 ? 71.276 8.030 -78.151 1.00 38.56 390 LEU A CA 1
ATOM 3061 C C . LEU A 1 390 ? 72.528 8.093 -79.035 1.00 38.56 390 LEU A C 1
ATOM 3063 O O . LEU A 1 390 ? 72.441 8.484 -80.198 1.00 38.56 390 LEU A O 1
ATOM 3067 N N . ILE A 1 391 ? 73.694 7.749 -78.486 1.00 40.12 391 ILE A N 1
ATOM 3068 C CA . ILE A 1 391 ? 74.928 7.646 -79.276 1.00 40.12 391 ILE A CA 1
ATOM 3069 C C . ILE A 1 391 ? 74.930 6.264 -79.926 1.00 40.12 391 ILE A C 1
ATOM 3071 O O . ILE A 1 391 ? 75.009 5.245 -79.240 1.00 40.12 391 ILE A O 1
ATOM 3075 N N . CYS A 1 392 ? 74.804 6.232 -81.248 1.00 39.94 392 CYS A N 1
ATOM 3076 C CA . CYS A 1 392 ? 74.876 5.001 -82.023 1.00 39.94 392 CYS A CA 1
ATOM 3077 C C . CYS A 1 392 ? 75.957 5.129 -83.085 1.00 39.94 392 CYS A C 1
ATOM 3079 O O . CYS A 1 392 ? 76.014 6.134 -83.796 1.00 39.94 392 CYS A O 1
ATOM 3081 N N . GLU A 1 393 ? 76.758 4.085 -83.238 1.00 39.88 393 GLU A N 1
ATOM 3082 C CA . GLU A 1 393 ? 77.544 3.894 -84.444 1.00 39.88 393 GLU A CA 1
ATOM 3083 C C . GLU A 1 393 ? 76.658 3.227 -85.491 1.00 39.88 393 GLU A C 1
ATOM 3085 O O . GLU A 1 393 ? 75.897 2.306 -85.190 1.00 39.88 393 GLU A O 1
ATOM 3090 N N . TYR A 1 394 ? 76.727 3.691 -86.735 1.00 41.78 394 TYR A N 1
ATOM 3091 C CA . TYR A 1 394 ? 76.052 3.014 -87.831 1.00 41.78 394 TYR A CA 1
ATOM 3092 C C . TYR A 1 394 ? 77.057 2.579 -88.886 1.00 41.78 394 TYR A C 1
ATOM 3094 O O . TYR A 1 394 ? 77.986 3.307 -89.239 1.00 41.78 394 TYR A O 1
ATOM 3102 N N . LYS A 1 395 ? 76.844 1.383 -89.431 1.00 41.66 395 LYS A N 1
ATOM 3103 C CA . LYS A 1 395 ? 77.611 0.863 -90.559 1.00 41.66 395 LYS A CA 1
ATOM 3104 C C . LYS A 1 395 ? 76.648 0.612 -91.710 1.00 41.66 395 LYS A C 1
ATOM 3106 O O . LYS A 1 395 ? 75.734 -0.201 -91.591 1.00 41.66 395 LYS A O 1
ATOM 3111 N N . MET A 1 396 ? 76.839 1.343 -92.808 1.00 42.66 396 MET A N 1
ATOM 3112 C CA . MET A 1 396 ? 76.111 1.112 -94.058 1.00 42.66 396 MET A CA 1
ATOM 3113 C C . MET A 1 396 ? 76.944 0.243 -94.992 1.00 42.66 396 MET A C 1
ATOM 3115 O O . MET A 1 396 ? 78.001 0.668 -95.457 1.00 42.66 396 MET A O 1
ATOM 3119 N N . GLY A 1 397 ? 76.440 -0.952 -95.285 1.00 43.38 397 GLY A N 1
ATOM 3120 C CA . GLY A 1 397 ? 76.942 -1.814 -96.352 1.00 43.38 397 GLY A CA 1
ATOM 3121 C C . GLY A 1 397 ? 75.956 -1.843 -97.514 1.00 43.38 397 GLY A C 1
ATOM 3122 O O . GLY A 1 397 ? 74.748 -1.903 -97.291 1.00 43.38 397 GLY A O 1
ATOM 3123 N N . ILE A 1 398 ? 76.462 -1.799 -98.748 1.00 47.94 398 ILE A N 1
ATOM 3124 C CA . ILE A 1 398 ? 75.653 -2.069 -99.939 1.00 47.94 398 ILE A CA 1
ATOM 3125 C C . ILE A 1 398 ? 76.082 -3.422 -100.493 1.00 47.94 398 ILE A C 1
ATOM 3127 O O . ILE A 1 398 ? 77.190 -3.550 -101.010 1.00 47.94 398 ILE A O 1
ATOM 3131 N N . GLU A 1 399 ? 75.212 -4.423 -100.393 1.00 47.50 399 GLU A N 1
ATOM 3132 C CA . GLU A 1 399 ? 75.441 -5.733 -101.005 1.00 47.50 399 GLU A CA 1
ATOM 3133 C C . GLU A 1 399 ? 74.681 -5.834 -102.327 1.00 47.50 399 GLU A C 1
ATOM 3135 O O . GLU A 1 399 ? 73.532 -5.399 -102.441 1.00 47.50 399 GLU A O 1
ATOM 3140 N N . LYS A 1 400 ? 75.342 -6.384 -103.351 1.00 41.09 400 LYS A N 1
ATOM 3141 C CA . LYS A 1 400 ? 74.761 -6.594 -104.677 1.00 41.09 400 LYS A CA 1
ATOM 3142 C C . LYS A 1 400 ? 74.565 -8.084 -104.905 1.00 41.09 400 LYS A C 1
ATOM 3144 O O . LYS A 1 400 ? 75.541 -8.826 -104.971 1.00 41.09 400 LYS A O 1
ATOM 3149 N N . THR A 1 401 ? 73.324 -8.501 -105.117 1.00 42.91 401 THR A N 1
ATOM 3150 C CA . THR A 1 401 ? 73.009 -9.863 -105.563 1.00 42.91 401 THR A CA 1
ATOM 3151 C C . THR A 1 401 ? 72.065 -9.818 -106.754 1.00 42.91 401 THR A C 1
ATOM 3153 O O . THR A 1 401 ? 70.964 -9.275 -106.683 1.00 42.91 401 THR A O 1
ATOM 3156 N N . ASN A 1 402 ? 72.571 -10.386 -107.852 1.00 48.59 402 ASN A N 1
ATOM 3157 C CA . ASN A 1 402 ? 71.990 -10.664 -109.167 1.00 48.59 402 ASN A CA 1
ATOM 3158 C C . ASN A 1 402 ? 71.243 -9.535 -109.905 1.00 48.59 402 ASN A C 1
ATOM 3160 O O . ASN A 1 402 ? 71.545 -9.376 -111.074 1.00 48.59 402 ASN A O 1
ATOM 3164 N N . ASP A 1 403 ? 70.420 -8.691 -109.271 1.00 42.94 403 ASP A N 1
ATOM 3165 C CA . ASP A 1 403 ? 69.845 -7.465 -109.876 1.00 42.94 403 ASP A CA 1
ATOM 3166 C C . ASP A 1 403 ? 69.425 -6.366 -108.866 1.00 42.94 403 ASP A C 1
ATOM 3168 O O . ASP A 1 403 ? 68.884 -5.321 -109.250 1.00 42.94 403 ASP A O 1
ATOM 3172 N N . TYR A 1 404 ? 69.708 -6.547 -107.570 1.00 42.78 404 TYR A N 1
ATOM 3173 C CA . TYR A 1 404 ? 69.276 -5.636 -106.504 1.00 42.78 404 TYR A CA 1
ATOM 3174 C C . TYR A 1 404 ? 70.449 -5.091 -105.688 1.00 42.78 404 TYR A C 1
ATOM 3176 O O . TYR A 1 404 ? 71.496 -5.729 -105.562 1.00 42.78 404 TYR A O 1
ATOM 3184 N N . TYR A 1 405 ? 70.243 -3.898 -105.128 1.00 44.22 405 TYR A N 1
ATOM 3185 C CA . TYR A 1 405 ? 71.121 -3.294 -104.132 1.00 44.22 405 TYR A CA 1
ATOM 3186 C C . TYR A 1 405 ? 70.427 -3.373 -102.776 1.00 44.22 405 TYR A C 1
ATOM 3188 O O . TYR A 1 405 ? 69.327 -2.843 -102.608 1.00 44.22 405 TYR A O 1
ATOM 3196 N N . PHE A 1 406 ? 71.072 -4.028 -101.822 1.00 43.16 406 PHE A N 1
ATOM 3197 C CA . PHE A 1 406 ? 70.606 -4.121 -100.448 1.00 43.16 406 PHE A CA 1
ATOM 3198 C C . PHE A 1 406 ? 71.336 -3.071 -99.628 1.00 43.16 406 PHE A C 1
ATOM 3200 O O . PHE A 1 406 ? 72.562 -3.095 -99.564 1.00 43.16 406 PHE A O 1
ATOM 3207 N N . LEU A 1 407 ? 70.597 -2.138 -99.026 1.00 43.50 407 LEU A N 1
ATOM 3208 C CA . LEU A 1 407 ? 71.163 -1.216 -98.050 1.00 43.50 407 LEU A CA 1
ATOM 3209 C C . LEU A 1 407 ? 71.036 -1.855 -96.667 1.00 43.50 407 LEU A C 1
ATOM 3211 O O . LEU A 1 407 ? 69.958 -1.854 -96.072 1.00 43.50 407 LEU A O 1
ATOM 3215 N N . ASN A 1 408 ? 72.140 -2.400 -96.169 1.00 45.47 408 ASN A N 1
ATOM 3216 C CA . ASN A 1 408 ? 72.226 -2.914 -94.811 1.00 45.47 408 ASN A CA 1
ATOM 3217 C C . ASN A 1 408 ? 72.640 -1.759 -93.901 1.00 45.47 408 ASN A C 1
ATOM 3219 O O . ASN A 1 408 ? 73.770 -1.277 -93.982 1.00 45.47 408 ASN A O 1
ATOM 3223 N N . LEU A 1 409 ? 71.706 -1.294 -93.071 1.00 45.16 409 LEU A N 1
ATOM 3224 C CA . LEU A 1 409 ? 71.970 -0.317 -92.023 1.00 45.16 409 LEU A CA 1
ATOM 3225 C C . LEU A 1 409 ? 72.034 -1.059 -90.688 1.00 45.16 409 LEU A C 1
ATOM 3227 O O . LEU A 1 409 ? 70.999 -1.404 -90.121 1.00 45.16 409 LEU A O 1
ATOM 3231 N N . THR A 1 410 ? 73.244 -1.292 -90.192 1.00 46.25 410 THR A N 1
ATOM 3232 C CA . THR A 1 410 ? 73.448 -1.790 -88.830 1.00 46.25 410 THR A CA 1
ATOM 3233 C C . THR A 1 410 ? 73.620 -0.588 -87.922 1.00 46.25 410 THR A C 1
ATOM 3235 O O . THR A 1 410 ? 74.497 0.234 -88.177 1.00 46.25 410 THR A O 1
ATOM 3238 N N . ILE A 1 411 ? 72.776 -0.465 -86.900 1.00 45.91 411 ILE A N 1
ATOM 3239 C CA . ILE A 1 411 ? 72.887 0.572 -85.873 1.00 45.91 411 ILE A CA 1
ATOM 3240 C C . ILE A 1 411 ? 73.293 -0.134 -84.585 1.00 45.91 411 ILE A C 1
ATOM 3242 O O . ILE A 1 411 ? 72.485 -0.860 -84.008 1.00 45.91 411 ILE A O 1
ATOM 3246 N N . THR A 1 412 ? 74.534 0.070 -84.164 1.00 43.78 412 THR A N 1
ATOM 3247 C CA . THR A 1 412 ? 75.076 -0.483 -82.926 1.00 43.78 412 THR A CA 1
ATOM 3248 C C . THR A 1 412 ? 75.108 0.638 -81.888 1.00 43.78 412 THR A C 1
ATOM 3250 O O . THR A 1 412 ? 75.812 1.633 -82.083 1.00 43.78 412 THR A O 1
ATOM 3253 N N . PRO A 1 413 ? 74.315 0.560 -80.812 1.00 42.47 413 PRO A N 1
ATOM 3254 C CA . PRO A 1 413 ? 74.417 1.526 -79.726 1.00 42.47 413 PRO A CA 1
ATOM 3255 C C . PRO A 1 413 ? 75.758 1.352 -79.002 1.00 42.47 413 PRO A C 1
ATOM 3257 O O . PRO A 1 413 ? 76.274 0.246 -78.890 1.00 42.47 413 PRO A O 1
ATOM 3260 N N . VAL A 1 414 ? 76.324 2.457 -78.514 1.00 41.19 414 VAL A N 1
ATOM 3261 C CA . VAL A 1 414 ? 77.661 2.476 -77.880 1.00 41.19 414 VAL A CA 1
ATOM 3262 C C . VAL A 1 414 ? 77.657 1.883 -76.454 1.00 41.19 414 VAL A C 1
ATOM 3264 O O . VAL A 1 414 ? 78.712 1.684 -75.867 1.00 41.19 414 VAL A O 1
ATOM 3267 N N . TYR A 1 415 ? 76.488 1.526 -75.913 1.00 45.06 415 TYR A N 1
ATOM 3268 C CA . TYR A 1 415 ? 76.335 0.843 -74.621 1.00 45.06 415 TYR A CA 1
ATOM 3269 C C . TYR A 1 415 ? 75.426 -0.381 -74.767 1.00 45.06 415 TYR A C 1
ATOM 3271 O O . TYR A 1 415 ? 74.482 -0.312 -75.557 1.00 45.06 415 TYR A O 1
ATOM 3279 N N . ASP A 1 416 ? 75.711 -1.446 -73.997 1.00 38.88 416 ASP A N 1
ATOM 3280 C CA . ASP A 1 416 ? 75.150 -2.815 -74.056 1.00 38.88 416 ASP A CA 1
ATOM 3281 C C . ASP A 1 416 ? 73.633 -2.889 -74.314 1.00 38.88 416 ASP A C 1
ATOM 3283 O O . ASP A 1 416 ? 72.795 -3.109 -73.435 1.00 38.88 416 ASP A O 1
ATOM 3287 N N . MET A 1 417 ? 73.278 -2.731 -75.582 1.00 35.09 417 MET A N 1
ATOM 3288 C CA . MET A 1 417 ? 71.958 -2.956 -76.138 1.00 35.09 417 MET A CA 1
ATOM 3289 C C . MET A 1 417 ? 72.153 -3.680 -77.465 1.00 35.09 417 MET A C 1
ATOM 3291 O O . MET A 1 417 ? 72.497 -3.077 -78.478 1.00 35.09 417 MET A O 1
ATOM 3295 N N . ASP A 1 418 ? 71.891 -4.982 -77.489 1.00 31.59 418 ASP A N 1
ATOM 3296 C CA . ASP A 1 418 ? 71.854 -5.714 -78.750 1.00 31.59 418 ASP A CA 1
ATOM 3297 C C . ASP A 1 418 ? 70.617 -5.298 -79.557 1.00 31.59 418 ASP A C 1
ATOM 3299 O O . ASP A 1 418 ? 69.473 -5.604 -79.204 1.00 31.59 418 ASP A O 1
ATOM 3303 N N . ILE A 1 419 ? 70.848 -4.596 -80.668 1.00 34.53 419 ILE A N 1
ATOM 3304 C CA . ILE A 1 419 ? 69.827 -4.283 -81.670 1.00 34.53 419 ILE A CA 1
ATOM 3305 C C . ILE A 1 419 ? 70.138 -5.093 -82.928 1.00 34.53 419 ILE A C 1
ATOM 3307 O O . ILE A 1 419 ? 70.976 -4.721 -83.745 1.00 34.53 419 ILE A O 1
ATOM 3311 N N . THR A 1 420 ? 69.429 -6.204 -83.121 1.00 32.44 420 THR A N 1
ATOM 3312 C CA . THR A 1 420 ? 69.444 -6.935 -84.394 1.00 32.44 420 THR A CA 1
ATOM 3313 C C . THR A 1 420 ? 68.302 -6.437 -85.279 1.00 32.44 420 THR A C 1
ATOM 3315 O O . THR A 1 420 ? 67.127 -6.587 -84.936 1.00 32.44 420 THR A O 1
ATOM 3318 N N . ILE A 1 421 ? 68.636 -5.833 -86.422 1.00 33.94 421 ILE A N 1
ATOM 3319 C CA . ILE A 1 421 ? 67.665 -5.418 -87.441 1.00 33.94 421 ILE A CA 1
ATOM 3320 C C . ILE A 1 421 ? 67.589 -6.521 -88.495 1.00 33.94 421 ILE A C 1
ATOM 3322 O O . ILE A 1 421 ? 68.566 -6.798 -89.185 1.00 33.94 421 ILE A O 1
ATOM 3326 N N . GLU A 1 422 ? 66.422 -7.144 -88.630 1.00 31.36 422 GLU A N 1
ATOM 3327 C CA . GLU A 1 422 ? 66.166 -8.151 -89.659 1.00 31.36 422 GLU A CA 1
ATOM 3328 C C . GLU A 1 422 ? 65.356 -7.513 -90.799 1.00 31.36 422 GLU A C 1
ATOM 3330 O O . GLU A 1 422 ? 64.189 -7.145 -90.632 1.00 31.36 422 GLU A O 1
ATOM 3335 N N . CYS A 1 423 ? 65.978 -7.348 -91.967 1.00 31.19 423 CYS A N 1
ATOM 3336 C CA . CYS A 1 423 ? 65.319 -6.823 -93.161 1.00 31.19 423 CYS A CA 1
ATOM 3337 C C . CYS A 1 423 ? 64.784 -7.980 -94.015 1.00 31.19 423 CYS A C 1
ATOM 3339 O O . CYS A 1 423 ? 65.554 -8.705 -94.639 1.00 31.19 423 CYS A O 1
ATOM 3341 N N . LYS A 1 424 ? 63.457 -8.128 -94.098 1.00 32.19 424 LYS A N 1
ATOM 3342 C CA . LYS A 1 424 ? 62.799 -9.004 -95.082 1.00 32.19 424 LYS A CA 1
ATOM 3343 C C . LYS A 1 424 ? 62.188 -8.175 -96.204 1.00 32.19 424 LYS A C 1
ATOM 3345 O O . LYS A 1 424 ? 61.331 -7.329 -95.956 1.00 32.19 424 LYS A O 1
ATOM 3350 N N . ALA A 1 425 ? 62.586 -8.462 -97.440 1.00 33.59 425 ALA A N 1
ATOM 3351 C CA . ALA A 1 425 ? 61.846 -8.029 -98.615 1.00 33.59 425 ALA A CA 1
ATOM 3352 C C . ALA A 1 425 ? 60.632 -8.950 -98.802 1.00 33.59 425 ALA A C 1
ATOM 3354 O O . ALA A 1 425 ? 60.776 -10.172 -98.847 1.00 33.59 425 ALA A O 1
ATOM 3355 N N . VAL A 1 426 ? 59.441 -8.367 -98.914 1.00 31.59 426 VAL A N 1
ATOM 3356 C CA . VAL A 1 426 ? 58.235 -9.075 -99.356 1.00 31.59 426 VAL A CA 1
ATOM 3357 C C . VAL A 1 426 ? 57.896 -8.542 -100.739 1.00 31.59 426 VAL A C 1
ATOM 3359 O O . VAL A 1 426 ? 57.810 -7.329 -100.933 1.00 31.59 426 VAL A O 1
ATOM 3362 N N . ASN A 1 427 ? 57.762 -9.447 -101.707 1.00 29.31 427 ASN A N 1
ATOM 3363 C CA . ASN A 1 427 ? 57.383 -9.090 -103.065 1.00 29.31 427 ASN A CA 1
ATOM 3364 C C . ASN A 1 427 ? 55.943 -8.560 -103.070 1.00 29.31 427 ASN A C 1
ATOM 3366 O O . ASN A 1 427 ? 55.085 -9.096 -102.371 1.00 29.31 427 ASN A O 1
ATOM 3370 N N . LYS A 1 428 ? 55.674 -7.516 -103.856 1.00 34.44 428 LYS A N 1
ATOM 3371 C CA . LYS A 1 428 ? 54.308 -7.061 -104.114 1.00 34.44 428 LYS A CA 1
ATOM 3372 C C . LYS A 1 428 ? 53.845 -7.702 -105.420 1.00 34.44 428 LYS A C 1
ATOM 3374 O O . LYS A 1 428 ? 53.869 -7.062 -106.464 1.00 34.44 428 LYS A O 1
ATOM 3379 N N . ASN A 1 429 ? 53.508 -8.983 -105.306 1.00 32.75 429 ASN A N 1
ATOM 3380 C CA . ASN A 1 429 ? 52.490 -9.701 -106.068 1.00 32.75 429 ASN A CA 1
ATOM 3381 C C . ASN A 1 429 ? 51.974 -10.826 -105.180 1.00 32.75 429 ASN A C 1
ATOM 3383 O O . ASN A 1 429 ? 52.819 -11.646 -104.753 1.00 32.75 429 ASN A O 1
#

pLDDT: mean 73.11, std 22.85, range [29.31, 98.38]

Radius of gyration: 78.28 Å; chains: 1; bounding box: 139×78×224 Å

Sequence (429 aa):
MPSNNKTPYLGLNKWLGNEFPKRQDFIEDNEKIDTALKTIESNRNDIISQLNEKASKIYVDSQIDQVSATGIPKLMMYPYDISITAVTNTVEIPMDLFSKDTDTVLVFKDTRIVPTSDYKITQEQDQKGKITFNGTIDNCLISIYVLKNVPIGEDGAINGRCLSVDSIPMDRVMGLTSQLSDMTKHQGDLSKLPTTDKSNLVSAMKEVFTNVDSGKDSLYSAIIGKKVTPRSKDFVDLAQGIKDIRLGQGNAQPSEVLSGKTFTNNSGIEQRGTMANYGSKDITPSGYIQEFGKGYYEKIRVGAVQVIKNIQRKFLNTPLRKEIQDKIPLGKQLLYLHVIIKTKFLKDGGLVYQDKGGNFFAFDDETQEPLLTNKYDSYIDAGPDWKAYLICEYKMGIEKTNDYYFLNLTITPVYDMDITIECKAVNKN

Foldseek 3Di:
DAAPDADDAPRHHDDDDPPPPDDVVSNVVRNVVRVVVVVVVVVVVVVVVVVVVVVVVVVVVVVVCVCVVQPVFDWDKDKDKDFAADKDQKDKDPAQQADPVAKDKWKDKQNHTDDPVQWDWDADPRNIIMIGGPDIDHRIMIMMIITGGFGQPPVRDTDCSRADPPRDDPVNPPPVVVVVVVVDVVLDDLVPQPAPDSVDPVVRVVRVVVVVLVVLVVLQVVLVVLVFHFPDSDPVSSVVSVVPRQLADAPDDLQRDEAPDWDDHSVSDIDGHDFYEPEEEEAEDDPDDDDDDGHDYPYYHYDDDPLPPVVVVQVVPDCVVVVVVVPDPPPDDDPDDDDDDDDDDDDDDDDWDADPVRDIFDADPVPRDGDDDDFDWDWRDPDDPDIDTFTWDWDWDWDDDDHDTDTDIDTHTPDPDDDDDDDDDDDDD